Protein AF-A0ABD0KH57-F1 (afdb_monomer)

Foldseek 3Di:
DDDDDDDDDDDDDDDDDDDDDDDDDDDDDDDDDPPVVVVVVVVVVVVVVVVVVVVVPDDDDPDPPDDDPPPDPDDDPPPPPLLFFEEEEEEAPQLLLLLLQVLVLLFPLEQEFFALCPLVLVPQPQFDDDLDRTDRPDPVSVVVSLVVVLVSSVCQRVLVCVPDDLSSLCPPRRCSHPLSNLSNVLSVCVVPDDPVVSVVSSVVSSVSSSRRSYYYYYHNNHFLQSVVVSCVVDVSAAYEYGDEQLLLSLLLCCVPGHVDDDVVSLVVLLVVLVRLVVSLVSCQVVCVVPVLRYDYHYQLVCLVCVQVVSCVVCVSSVHDCDPSSSVVSCQQADCHDPDPDSPDSRDVHSNCVSLVSLVRGDVVSLVSNCVSNVVVCVQQFADGDDDNVLSNDPVNDGGDQDAHNPHGD

Structure (mmCIF, N/CA/C/O backbone):
data_AF-A0ABD0KH57-F1
#
_entry.id   AF-A0ABD0KH57-F1
#
loop_
_atom_site.group_PDB
_atom_site.id
_atom_site.type_symbol
_atom_site.label_atom_id
_atom_site.label_alt_id
_atom_site.label_comp_id
_atom_site.label_asym_id
_atom_site.label_entity_id
_atom_site.label_seq_id
_atom_site.pdbx_PDB_ins_code
_atom_site.Cartn_x
_atom_site.Cartn_y
_atom_site.Cartn_z
_atom_site.occupancy
_atom_site.B_iso_or_equiv
_atom_site.auth_seq_id
_atom_site.auth_comp_id
_atom_site.auth_asym_id
_atom_site.auth_atom_id
_atom_site.pdbx_PDB_model_num
ATOM 1 N N . ARG A 1 1 ? 15.393 62.691 -30.720 1.00 39.72 1 ARG A N 1
ATOM 2 C CA . ARG A 1 1 ? 15.020 63.179 -29.370 1.00 39.72 1 ARG A CA 1
ATOM 3 C C . ARG A 1 1 ? 13.745 62.470 -28.941 1.00 39.72 1 ARG A C 1
ATOM 5 O O . ARG A 1 1 ? 12.684 62.887 -29.367 1.00 39.72 1 ARG A O 1
ATOM 12 N N . GLN A 1 2 ? 13.873 61.401 -28.162 1.00 33.31 2 GLN A N 1
ATOM 13 C CA . GLN A 1 2 ? 12.889 60.911 -27.191 1.00 33.31 2 GLN A CA 1
ATOM 14 C C . GLN A 1 2 ? 13.590 59.789 -26.412 1.00 33.31 2 GLN A C 1
ATOM 16 O O . GLN A 1 2 ? 14.161 58.871 -26.990 1.00 33.31 2 GLN A O 1
ATOM 21 N N . THR A 1 3 ? 13.673 59.995 -25.108 1.00 32.12 3 THR A N 1
ATOM 22 C CA . THR A 1 3 ? 14.374 59.213 -24.084 1.00 32.12 3 THR A CA 1
ATOM 23 C C . THR A 1 3 ? 13.554 58.004 -23.628 1.00 32.12 3 THR A C 1
ATOM 25 O O . THR A 1 3 ? 12.352 58.171 -23.426 1.00 32.12 3 THR A O 1
ATOM 28 N N . PRO A 1 4 ? 14.176 56.850 -23.322 1.00 37.25 4 PRO A N 1
ATOM 29 C CA . PRO A 1 4 ? 13.586 55.837 -22.456 1.00 37.25 4 PRO A CA 1
ATOM 30 C C . PRO A 1 4 ? 14.153 55.888 -21.026 1.00 37.25 4 PRO A C 1
ATOM 32 O O . PRO A 1 4 ? 15.341 56.121 -20.801 1.00 37.25 4 PRO A O 1
ATOM 35 N N . LEU A 1 5 ? 13.255 55.649 -20.068 1.00 29.23 5 LEU A N 1
ATOM 36 C CA . LEU A 1 5 ? 13.497 55.462 -18.637 1.00 29.23 5 LEU A CA 1
ATOM 37 C C . LEU A 1 5 ? 14.343 54.199 -18.384 1.00 29.23 5 LEU A C 1
ATOM 39 O O . LEU A 1 5 ? 13.973 53.112 -18.823 1.00 29.23 5 LEU A O 1
ATOM 43 N N . ALA A 1 6 ? 15.421 54.331 -17.608 1.00 29.42 6 ALA A N 1
ATOM 44 C CA . ALA A 1 6 ? 16.182 53.220 -17.041 1.00 29.42 6 ALA A CA 1
ATOM 45 C C . ALA A 1 6 ? 15.955 53.154 -15.521 1.00 29.42 6 ALA A C 1
ATOM 47 O O . ALA A 1 6 ? 16.153 54.138 -14.807 1.00 29.42 6 ALA A O 1
ATOM 48 N N . VAL A 1 7 ? 15.543 51.982 -15.034 1.00 29.69 7 VAL A N 1
ATOM 49 C CA . VAL A 1 7 ? 15.390 51.658 -13.610 1.00 29.69 7 VAL A CA 1
ATOM 50 C C . VAL A 1 7 ? 16.771 51.353 -13.019 1.00 29.69 7 VAL A C 1
ATOM 52 O O . VAL A 1 7 ? 17.490 50.485 -13.512 1.00 29.69 7 VAL A O 1
ATOM 55 N N . ARG A 1 8 ? 17.150 52.093 -11.969 1.00 28.92 8 ARG A N 1
ATOM 56 C CA . ARG A 1 8 ? 18.406 51.932 -11.220 1.00 28.92 8 ARG A CA 1
ATOM 57 C C . ARG A 1 8 ? 18.308 50.787 -10.209 1.00 28.92 8 ARG A C 1
ATOM 59 O O . ARG A 1 8 ? 17.421 50.774 -9.363 1.00 28.92 8 ARG A O 1
ATOM 66 N N . VAL A 1 9 ? 19.297 49.899 -10.262 1.00 27.42 9 VAL A N 1
ATOM 67 C CA . VAL A 1 9 ? 19.692 48.964 -9.201 1.00 27.42 9 VAL A CA 1
ATOM 68 C C . VAL A 1 9 ? 20.556 49.727 -8.191 1.00 27.42 9 VAL A C 1
ATOM 70 O O . VAL A 1 9 ? 21.525 50.375 -8.585 1.00 27.42 9 VAL A O 1
ATOM 73 N N . SER A 1 10 ? 20.227 49.658 -6.900 1.00 26.83 10 SER A N 1
ATOM 74 C CA . SER A 1 10 ? 21.043 50.217 -5.815 1.00 26.83 10 SER A CA 1
ATOM 75 C C . SER A 1 10 ? 21.773 49.106 -5.060 1.00 26.83 10 SER A C 1
ATOM 77 O O . SER A 1 10 ? 21.166 48.347 -4.307 1.00 26.83 10 SER A O 1
ATOM 79 N N . VAL A 1 11 ? 23.089 49.053 -5.258 1.00 28.70 11 VAL A N 1
ATOM 80 C CA . VAL A 1 11 ? 24.069 48.401 -4.380 1.00 28.70 11 VAL A CA 1
ATOM 81 C C . VAL A 1 11 ? 24.543 49.459 -3.382 1.00 28.70 11 VAL A C 1
ATOM 83 O O . VAL A 1 11 ? 24.955 50.539 -3.804 1.00 28.70 11 VAL A O 1
ATOM 86 N N . ALA A 1 12 ? 24.502 49.169 -2.080 1.00 29.36 12 ALA A N 1
ATOM 87 C CA . ALA A 1 12 ? 25.089 50.020 -1.044 1.00 29.36 12 ALA A CA 1
ATOM 88 C C . ALA A 1 12 ? 26.256 49.299 -0.353 1.00 29.36 12 ALA A C 1
ATOM 90 O O . ALA A 1 12 ? 26.179 48.111 -0.043 1.00 29.36 12 ALA A O 1
ATOM 91 N N . LYS A 1 13 ? 27.347 50.054 -0.192 1.00 29.12 13 LYS A N 1
ATOM 92 C CA . LYS A 1 13 ? 28.676 49.678 0.302 1.00 29.12 13 LYS A CA 1
ATOM 93 C C . LYS A 1 13 ? 28.777 49.671 1.834 1.00 29.12 13 LYS A C 1
ATOM 95 O O . LYS A 1 13 ? 28.000 50.317 2.526 1.00 29.12 13 LYS A O 1
ATOM 100 N N . GLN A 1 14 ? 29.824 48.971 2.277 1.00 26.94 14 GLN A N 1
ATOM 101 C CA . GLN A 1 14 ? 30.451 48.911 3.602 1.00 26.94 14 GLN A CA 1
ATOM 102 C C . GLN A 1 14 ? 30.714 50.270 4.277 1.00 26.94 14 GLN A C 1
ATOM 104 O O . GLN A 1 14 ? 31.080 51.236 3.609 1.00 26.94 14 GLN A O 1
ATOM 109 N N . SER A 1 15 ? 30.710 50.251 5.614 1.00 28.45 15 SER A N 1
ATOM 110 C CA . SER A 1 15 ? 31.574 51.083 6.461 1.00 28.45 15 SER A CA 1
ATOM 111 C C . SER A 1 15 ? 32.244 50.209 7.533 1.00 28.45 15 SER A C 1
ATOM 113 O O . SER A 1 15 ? 31.575 49.419 8.200 1.00 28.45 15 SER A O 1
ATOM 115 N N . GLU A 1 16 ? 33.564 50.341 7.652 1.00 30.17 16 GLU A N 1
ATOM 116 C CA . GLU A 1 16 ? 34.442 49.781 8.692 1.00 30.17 16 GLU A CA 1
ATOM 117 C C . GLU A 1 16 ? 34.174 50.411 10.071 1.00 30.17 16 GLU A C 1
ATOM 119 O O . GLU A 1 16 ? 33.691 51.536 10.116 1.00 30.17 16 GLU A O 1
ATOM 124 N N . TYR A 1 17 ? 34.525 49.719 11.168 1.00 26.33 17 TYR A N 1
ATOM 125 C CA . TYR A 1 17 ? 35.314 50.277 12.287 1.00 26.33 17 TYR A CA 1
ATOM 126 C C . TYR A 1 17 ? 35.744 49.168 13.287 1.00 26.33 17 TYR A C 1
ATOM 128 O O . TYR A 1 17 ? 34.922 48.560 13.962 1.00 26.33 17 TYR A O 1
ATOM 136 N N . GLU A 1 18 ? 37.058 48.913 13.288 1.00 28.92 18 GLU A N 1
ATOM 137 C CA . GLU A 1 18 ? 38.000 48.724 14.414 1.00 28.92 18 GLU A CA 1
ATOM 138 C C . GLU A 1 18 ? 37.875 47.593 15.469 1.00 28.92 18 GLU A C 1
ATOM 140 O O . GLU A 1 18 ? 36.886 47.416 16.174 1.00 28.92 18 GLU A O 1
ATOM 145 N N . LYS A 1 19 ? 38.993 46.857 15.604 1.00 30.77 19 LYS A N 1
ATOM 146 C CA . LYS A 1 19 ? 39.296 45.813 16.597 1.00 30.77 19 LYS A CA 1
ATOM 147 C C . LYS A 1 19 ? 39.840 46.429 17.889 1.00 30.77 19 LYS A C 1
ATOM 149 O O . LYS A 1 19 ? 40.755 47.244 17.822 1.00 30.77 19 LYS A O 1
ATOM 154 N N . THR A 1 20 ? 39.439 45.896 19.042 1.00 29.47 20 THR A N 1
ATOM 155 C CA . THR A 1 20 ? 40.254 45.928 20.267 1.00 29.47 20 THR A CA 1
ATOM 156 C C . THR A 1 20 ? 40.301 44.550 20.927 1.00 29.47 20 THR A C 1
ATOM 158 O O . THR A 1 20 ? 39.293 43.867 21.093 1.00 29.47 20 THR A O 1
ATOM 161 N N . ASP A 1 21 ? 41.532 44.144 21.227 1.00 31.62 21 ASP A N 1
ATOM 162 C CA . ASP A 1 21 ? 41.974 42.896 21.844 1.00 31.62 21 ASP A CA 1
ATOM 163 C C . ASP A 1 21 ? 41.926 43.047 23.375 1.00 31.62 21 ASP A C 1
ATOM 165 O O . ASP A 1 21 ? 42.519 43.991 23.902 1.00 31.62 21 ASP A O 1
ATOM 169 N N . VAL A 1 22 ? 41.258 42.147 24.109 1.00 34.94 22 VAL A N 1
ATOM 170 C CA . VAL A 1 22 ? 41.384 42.050 25.579 1.00 34.94 22 VAL A CA 1
ATOM 171 C C . VAL A 1 22 ? 41.300 40.581 26.011 1.00 34.94 22 VAL A C 1
ATOM 173 O O . VAL A 1 22 ? 40.311 39.897 25.753 1.00 34.94 22 VAL A O 1
ATOM 176 N N . GLY A 1 23 ? 42.367 40.107 26.664 1.00 36.22 23 GLY A N 1
ATOM 177 C CA . GLY A 1 23 ? 42.546 38.739 27.164 1.00 36.22 23 GLY A CA 1
ATOM 178 C C . GLY A 1 23 ? 41.639 38.335 28.345 1.00 36.22 23 GLY A C 1
ATOM 179 O O . GLY A 1 23 ? 40.794 39.110 28.794 1.00 36.22 23 GLY A O 1
ATOM 180 N N . PRO A 1 24 ? 41.791 37.098 28.862 1.00 33.62 24 PRO A N 1
ATOM 181 C CA . PRO A 1 24 ? 40.800 36.464 29.729 1.00 33.62 24 PRO A CA 1
ATOM 182 C C . PRO A 1 24 ? 40.875 36.976 31.179 1.00 33.62 24 PRO A C 1
ATOM 184 O O . PRO A 1 24 ? 41.976 37.133 31.714 1.00 33.62 24 PRO A O 1
ATOM 187 N N . PRO A 1 25 ? 39.736 37.180 31.872 1.00 35.66 25 PRO A N 1
ATOM 188 C CA . PRO A 1 25 ? 39.753 37.570 33.272 1.00 35.66 25 PRO A CA 1
ATOM 189 C C . PRO A 1 25 ? 39.935 36.363 34.204 1.00 35.66 25 PRO A C 1
ATOM 191 O O . PRO A 1 25 ? 39.382 35.279 34.021 1.00 35.66 25 PRO A O 1
ATOM 194 N N . THR A 1 26 ? 40.733 36.607 35.235 1.00 33.50 26 THR A N 1
ATOM 195 C CA . THR A 1 26 ? 41.141 35.721 36.322 1.00 33.50 26 THR A CA 1
ATOM 196 C C . THR A 1 26 ? 40.018 35.453 37.334 1.00 33.50 26 THR A C 1
ATOM 198 O O . THR A 1 26 ? 39.204 36.321 37.648 1.00 33.50 26 THR A O 1
ATOM 201 N N . MET A 1 27 ? 40.000 34.235 37.891 1.00 33.16 27 MET A N 1
ATOM 202 C CA . MET A 1 27 ? 39.112 33.825 38.986 1.00 33.16 27 MET A CA 1
ATOM 203 C C . MET A 1 27 ? 39.390 34.608 40.282 1.00 33.16 27 MET A C 1
ATOM 205 O O . MET A 1 27 ? 40.533 34.701 40.731 1.00 33.16 27 MET A O 1
ATOM 209 N N . ARG A 1 28 ? 38.324 35.080 40.945 1.00 32.69 28 ARG A N 1
ATOM 210 C CA . ARG A 1 28 ? 38.315 35.500 42.361 1.00 32.69 28 ARG A CA 1
ATOM 211 C C . ARG A 1 28 ? 37.208 34.753 43.131 1.00 32.69 28 ARG A C 1
ATOM 213 O O . ARG A 1 28 ? 36.184 34.426 42.536 1.00 32.69 28 ARG A O 1
ATOM 220 N N . PRO A 1 29 ? 37.402 34.450 44.430 1.00 37.91 29 PRO A N 1
ATOM 221 C CA . PRO A 1 29 ? 36.631 33.435 45.151 1.00 37.91 29 PRO A CA 1
ATOM 222 C C . PRO A 1 29 ? 35.253 33.923 45.627 1.00 37.91 29 PRO A C 1
ATOM 224 O O . PRO A 1 29 ? 35.100 35.047 46.106 1.00 37.91 29 PRO A O 1
ATOM 227 N N . LEU A 1 30 ? 34.260 33.029 45.560 1.00 38.78 30 LEU A N 1
ATOM 228 C CA . LEU A 1 30 ? 32.905 33.218 46.085 1.00 38.78 30 LEU A CA 1
ATOM 229 C C . LEU A 1 30 ? 32.901 33.295 47.623 1.00 38.78 30 LEU A C 1
ATOM 231 O O . LEU A 1 30 ? 33.148 32.309 48.315 1.00 38.78 30 LEU A O 1
ATOM 235 N N . ARG A 1 31 ? 32.530 34.460 48.164 1.00 44.56 31 ARG A N 1
ATOM 236 C CA . ARG A 1 31 ? 32.019 34.622 49.534 1.00 44.56 31 ARG A CA 1
ATOM 237 C C . ARG A 1 31 ? 30.524 34.942 49.483 1.00 44.56 31 ARG A C 1
ATOM 239 O O . ARG A 1 31 ? 30.163 36.102 49.363 1.00 44.56 31 ARG A O 1
ATOM 246 N N . LEU A 1 32 ? 29.683 33.915 49.587 1.00 41.75 32 LEU A N 1
ATOM 247 C CA . LEU A 1 32 ? 28.275 33.914 50.033 1.00 41.75 32 LEU A CA 1
ATOM 248 C C . LEU A 1 32 ? 27.850 32.435 49.901 1.00 41.75 32 LEU A C 1
ATOM 250 O O . LEU A 1 32 ? 28.126 31.832 48.877 1.00 41.75 32 LEU A O 1
ATOM 254 N N . VAL A 1 33 ? 27.302 31.711 50.877 1.00 46.41 33 VAL A N 1
ATOM 255 C CA . VAL A 1 33 ? 25.973 31.891 51.463 1.00 46.41 33 VAL A CA 1
ATOM 256 C C . VAL A 1 33 ? 25.874 30.948 52.684 1.00 46.41 33 VAL A C 1
ATOM 258 O O .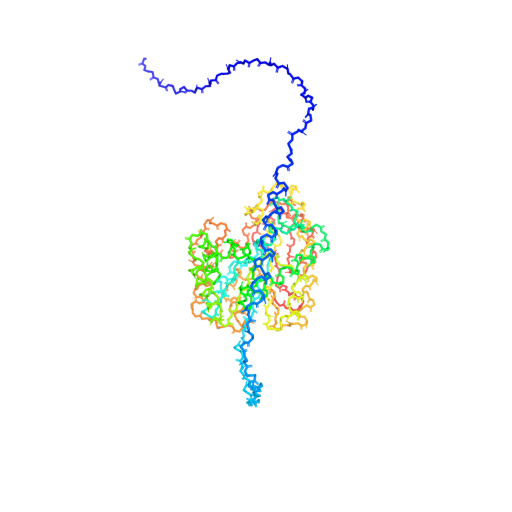 VAL A 1 33 ? 25.620 29.759 52.533 1.00 46.41 33 VAL A O 1
ATOM 261 N N . LYS A 1 34 ? 26.061 31.443 53.916 1.00 45.53 34 LYS A N 1
ATOM 262 C CA . LYS A 1 34 ? 25.718 30.687 55.149 1.00 45.53 34 LYS A CA 1
ATOM 263 C C . LYS A 1 34 ? 24.301 30.981 55.664 1.00 45.53 34 LYS A C 1
ATOM 265 O O . LYS A 1 34 ? 23.828 30.294 56.556 1.00 45.53 34 LYS A O 1
ATOM 270 N N . ARG A 1 35 ? 23.604 31.977 55.097 1.00 48.19 35 ARG A N 1
ATOM 271 C CA . ARG A 1 35 ? 22.259 32.395 55.539 1.00 48.19 35 ARG A CA 1
ATOM 272 C C . ARG A 1 35 ? 21.104 31.590 54.923 1.00 48.19 35 ARG A C 1
ATOM 274 O O . ARG A 1 35 ? 20.045 31.536 55.531 1.00 48.19 35 ARG A O 1
ATOM 281 N N . SER A 1 36 ? 21.299 30.920 53.784 1.00 55.88 36 SER A N 1
ATOM 282 C CA . SER A 1 36 ? 20.216 30.161 53.132 1.00 55.88 36 SER A CA 1
ATOM 283 C C . SER A 1 36 ? 20.018 28.751 53.691 1.00 55.88 36 SER A C 1
ATOM 285 O O . SER A 1 36 ? 18.904 28.240 53.649 1.00 55.88 36 SER A O 1
ATOM 287 N N . LEU A 1 37 ? 21.050 28.130 54.273 1.00 54.78 37 LEU A N 1
ATOM 288 C CA . LEU A 1 37 ? 20.928 26.778 54.833 1.00 54.78 37 LEU A CA 1
ATOM 289 C C . LEU A 1 37 ? 20.060 26.764 56.103 1.00 54.78 37 LEU A C 1
ATOM 291 O O . LEU A 1 37 ? 19.256 25.858 56.294 1.00 54.78 37 LEU A O 1
ATOM 295 N N . THR A 1 38 ? 20.154 27.806 56.932 1.00 61.19 38 THR A N 1
ATOM 296 C CA . THR A 1 38 ? 19.364 27.932 58.165 1.00 61.19 38 THR A CA 1
ATOM 297 C C . THR A 1 38 ? 17.870 28.101 57.880 1.00 61.19 38 THR A C 1
ATOM 299 O O . THR A 1 38 ? 17.042 27.551 58.598 1.00 61.19 38 THR A O 1
ATOM 302 N N . VAL A 1 39 ? 17.518 28.809 56.799 1.00 66.88 39 VAL A N 1
ATOM 303 C CA . VAL A 1 39 ? 16.120 28.994 56.374 1.00 66.88 39 VAL A CA 1
ATOM 304 C C . VAL A 1 39 ? 15.535 27.686 55.844 1.00 66.88 39 VAL A C 1
ATOM 306 O O . VAL A 1 39 ? 14.425 27.318 56.216 1.00 66.88 39 VAL A O 1
ATOM 309 N N . VAL A 1 40 ? 16.295 26.941 55.036 1.00 70.69 40 VAL A N 1
ATOM 310 C CA . VAL A 1 40 ? 15.849 25.645 54.499 1.00 70.69 40 VAL A CA 1
ATOM 311 C C . VAL A 1 40 ? 15.626 24.630 55.623 1.00 70.69 40 VAL A C 1
ATOM 313 O O . VAL A 1 40 ? 14.600 23.954 55.645 1.00 70.69 40 VAL A O 1
ATOM 316 N N . LEU A 1 41 ? 16.532 24.566 56.603 1.00 73.00 41 LEU A N 1
ATOM 317 C CA . LEU A 1 41 ? 16.389 23.656 57.743 1.00 73.00 41 LEU A CA 1
ATOM 318 C C . LEU A 1 41 ? 15.184 24.008 58.632 1.00 73.00 41 LEU A C 1
ATOM 320 O O . LEU A 1 41 ? 14.486 23.103 59.086 1.00 73.00 41 LEU A O 1
ATOM 324 N N . ALA A 1 42 ? 14.888 25.297 58.826 1.00 76.31 42 ALA A N 1
ATOM 325 C CA . ALA A 1 42 ? 13.716 25.734 59.587 1.00 76.31 42 ALA A CA 1
ATOM 326 C C . ALA A 1 42 ? 12.390 25.364 58.895 1.00 76.31 42 ALA A C 1
ATOM 328 O O . ALA A 1 42 ? 11.456 24.908 59.555 1.00 76.31 42 ALA A O 1
ATOM 329 N N . VAL A 1 43 ? 12.314 25.496 57.565 1.00 76.25 43 VAL A N 1
ATOM 330 C CA . VAL A 1 43 ? 11.123 25.112 56.785 1.00 76.25 43 VAL A CA 1
ATOM 331 C C . VAL A 1 43 ? 10.901 23.597 56.823 1.00 76.25 43 VAL A C 1
ATOM 333 O O . VAL A 1 43 ? 9.772 23.148 57.023 1.00 76.25 43 VAL A O 1
ATOM 336 N N . CYS A 1 44 ? 11.968 22.800 56.711 1.00 75.38 44 CYS A N 1
ATOM 337 C CA . CYS A 1 44 ? 11.874 21.344 56.828 1.00 75.38 44 CYS A CA 1
ATOM 338 C C . CYS A 1 44 ? 11.404 20.905 58.224 1.00 75.38 44 CYS A C 1
ATOM 340 O O . CYS A 1 44 ? 10.549 20.026 58.329 1.00 75.38 44 CYS A O 1
ATOM 342 N N . ALA A 1 45 ? 11.904 21.536 59.292 1.00 78.94 45 ALA A N 1
ATOM 343 C CA . ALA A 1 45 ? 11.481 21.230 60.659 1.00 78.94 45 ALA A CA 1
ATOM 344 C C . ALA A 1 45 ? 9.994 21.557 60.893 1.00 78.94 45 ALA A C 1
ATOM 346 O O . ALA A 1 45 ? 9.268 20.745 61.464 1.00 78.94 45 ALA A O 1
ATOM 347 N N . LEU A 1 46 ? 9.512 22.699 60.387 1.00 79.00 46 LEU A N 1
ATOM 348 C CA . LEU A 1 46 ? 8.096 23.076 60.473 1.00 79.00 46 LEU A CA 1
ATOM 349 C C . LEU A 1 46 ? 7.185 22.106 59.707 1.00 79.00 46 LEU A C 1
ATOM 351 O O . LEU A 1 46 ? 6.111 21.761 60.200 1.00 79.00 46 LEU A O 1
ATOM 355 N N . TYR A 1 47 ? 7.618 21.621 58.540 1.00 77.88 47 TYR A N 1
ATOM 356 C CA . TYR A 1 47 ? 6.862 20.636 57.763 1.00 77.88 47 TYR A CA 1
ATOM 357 C C . TYR A 1 47 ? 6.768 19.282 58.482 1.00 77.88 47 TYR A C 1
ATOM 359 O O . TYR A 1 47 ? 5.688 18.698 58.556 1.00 77.88 47 TYR A O 1
ATOM 367 N N . ILE A 1 48 ? 7.868 18.807 59.075 1.00 75.00 48 ILE A N 1
ATOM 368 C CA . ILE A 1 48 ? 7.880 17.556 59.848 1.00 75.00 48 ILE A CA 1
ATOM 369 C C . ILE A 1 48 ? 6.974 17.676 61.082 1.00 75.00 48 ILE A C 1
ATOM 371 O O . ILE A 1 48 ? 6.174 16.775 61.334 1.00 75.00 48 ILE A O 1
ATOM 375 N N . CYS A 1 49 ? 7.020 18.805 61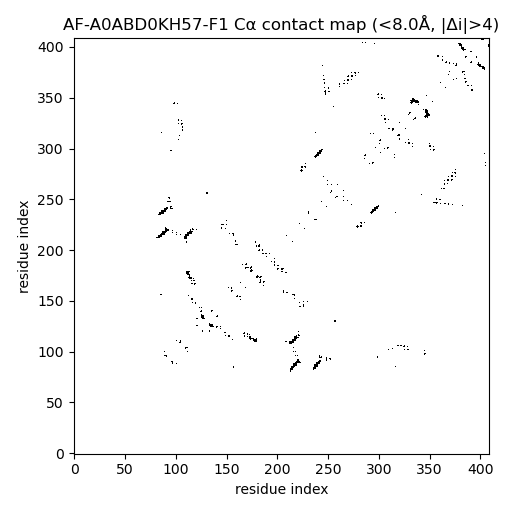.797 1.00 73.81 49 CYS A N 1
ATOM 376 C CA . CYS A 1 49 ? 6.110 19.066 62.914 1.00 73.81 49 CYS A CA 1
ATOM 377 C C . CYS A 1 49 ? 4.641 19.098 62.470 1.00 73.81 49 CYS A C 1
ATOM 379 O O . CYS A 1 49 ? 3.792 18.546 63.162 1.00 73.81 49 CYS A O 1
ATOM 381 N N . PHE A 1 50 ? 4.325 19.681 61.310 1.00 74.12 50 PHE A N 1
ATOM 382 C CA . PHE A 1 50 ? 2.959 19.716 60.777 1.00 74.12 50 PHE A CA 1
ATOM 383 C C . PHE A 1 50 ? 2.432 18.319 60.409 1.00 74.12 50 PHE A C 1
ATOM 385 O O . PHE A 1 50 ? 1.285 17.988 60.712 1.00 74.12 50 PHE A O 1
ATOM 392 N N . VAL A 1 51 ? 3.272 17.475 59.800 1.00 71.12 51 VAL A N 1
ATOM 393 C CA . VAL A 1 51 ? 2.917 16.084 59.471 1.00 71.12 51 VAL A CA 1
ATOM 394 C C . VAL A 1 51 ? 2.744 15.248 60.742 1.00 71.12 51 VAL A C 1
ATOM 396 O O . VAL A 1 51 ? 1.761 14.518 60.853 1.00 71.12 51 VAL A O 1
ATOM 399 N N . ALA A 1 52 ? 3.628 15.405 61.733 1.00 68.56 52 ALA A N 1
ATOM 400 C CA . ALA A 1 52 ? 3.503 14.732 63.026 1.00 68.56 52 ALA A CA 1
ATOM 401 C C . ALA A 1 52 ? 2.239 15.176 63.786 1.00 68.56 52 ALA A C 1
ATOM 403 O O . ALA A 1 52 ? 1.519 14.337 64.323 1.00 68.56 52 ALA A O 1
ATOM 404 N N . PHE A 1 53 ? 1.912 16.474 63.763 1.00 67.19 53 PHE A N 1
ATOM 405 C CA . PHE A 1 53 ? 0.710 17.015 64.403 1.00 67.19 53 PHE A CA 1
ATOM 406 C C . PHE A 1 53 ? -0.579 16.517 63.731 1.00 67.19 53 PHE A C 1
ATOM 408 O O . PHE A 1 53 ? -1.546 16.207 64.420 1.00 67.19 53 PHE A O 1
ATOM 415 N N . LYS A 1 54 ? -0.595 16.350 62.398 1.00 59.12 54 LYS A N 1
ATOM 416 C CA . LYS A 1 54 ? -1.719 15.697 61.703 1.00 59.12 54 LYS A CA 1
ATOM 417 C C . LYS A 1 54 ? -1.810 14.195 61.977 1.00 59.12 54 LYS A C 1
ATOM 419 O O . LYS A 1 54 ? -2.919 13.674 62.024 1.00 59.12 54 LYS A O 1
ATOM 424 N N . GLY A 1 55 ? -0.684 13.514 62.188 1.00 53.22 55 GLY A N 1
ATOM 425 C CA . GLY A 1 55 ? -0.652 12.090 62.538 1.00 53.22 55 GLY A CA 1
ATOM 426 C C . GLY A 1 55 ? -1.205 11.771 63.934 1.00 53.22 55 GLY A C 1
ATOM 427 O O . GLY A 1 55 ? -1.684 10.665 64.152 1.00 53.22 55 GLY A O 1
ATOM 428 N N . LEU A 1 56 ? -1.190 12.738 64.860 1.00 52.69 56 LEU A N 1
ATOM 429 C CA . LEU A 1 56 ? -1.641 12.570 66.251 1.00 52.69 56 LEU A CA 1
ATOM 430 C C . LEU A 1 56 ? -3.150 12.793 66.476 1.00 52.69 56 LEU A C 1
ATOM 432 O O . LEU A 1 56 ? -3.654 12.422 67.532 1.00 52.69 56 LEU A O 1
ATOM 436 N N . PHE A 1 57 ? -3.883 13.361 65.508 1.00 44.75 57 PHE A N 1
ATOM 437 C CA . PHE A 1 57 ? -5.304 13.728 65.670 1.00 44.75 57 PHE A CA 1
ATOM 438 C C . PHE A 1 57 ? -6.287 12.986 64.749 1.00 44.75 57 PHE A C 1
ATOM 440 O O . PHE A 1 57 ? -7.482 13.281 64.768 1.00 44.75 57 PHE A O 1
ATOM 447 N N . VAL A 1 58 ? -5.835 12.000 63.971 1.00 42.38 58 VAL A N 1
ATOM 448 C CA . VAL A 1 58 ? -6.750 11.130 63.218 1.00 42.38 58 VAL A CA 1
ATOM 449 C C . VAL A 1 58 ? -7.135 9.950 64.104 1.00 42.38 58 VAL A C 1
ATOM 451 O O . VAL A 1 58 ? -6.417 8.957 64.182 1.00 42.38 58 VAL A O 1
ATOM 454 N N . GLN A 1 59 ? -8.273 10.061 64.792 1.00 41.94 59 GLN A N 1
ATOM 455 C CA . GLN A 1 59 ? -8.916 8.879 65.362 1.00 41.94 59 GLN A CA 1
ATOM 456 C C . GLN A 1 59 ? -9.446 7.991 64.226 1.00 41.94 59 GLN A C 1
ATOM 458 O O . GLN A 1 59 ? -10.056 8.513 63.286 1.00 41.94 59 GLN A O 1
ATOM 463 N N . PRO A 1 60 ? -9.234 6.666 64.278 1.00 39.66 60 PRO A N 1
ATOM 464 C CA . PRO A 1 60 ? -9.796 5.764 63.289 1.00 39.66 60 PRO A CA 1
ATOM 465 C C . PRO A 1 60 ? -11.312 5.702 63.492 1.00 39.66 60 PRO A C 1
ATOM 467 O O . PRO A 1 60 ? -11.801 5.317 64.552 1.00 39.66 60 PRO A O 1
ATOM 470 N N . SER A 1 61 ? -12.066 6.099 62.471 1.00 37.75 61 SER A N 1
ATOM 471 C CA . SER A 1 61 ? -13.483 5.760 62.390 1.00 37.75 61 SER A CA 1
ATOM 472 C C . SER A 1 61 ? -13.578 4.263 62.107 1.00 37.75 61 SER A C 1
ATOM 474 O O . SER A 1 61 ? -13.000 3.769 61.139 1.00 37.75 61 SER A O 1
ATOM 476 N N . ASN A 1 62 ? -14.280 3.539 62.977 1.00 35.34 62 ASN A N 1
ATOM 477 C CA . ASN A 1 62 ? -14.620 2.137 62.772 1.00 35.34 62 ASN A CA 1
ATOM 478 C C . ASN A 1 62 ? -15.546 2.034 61.555 1.00 35.34 62 ASN A C 1
ATOM 480 O O . ASN A 1 62 ? -16.753 2.234 61.665 1.00 35.34 62 ASN A O 1
ATOM 484 N N . VAL A 1 63 ? -14.971 1.766 60.387 1.00 35.19 63 VAL A N 1
ATOM 485 C CA . VAL A 1 63 ? -15.717 1.295 59.222 1.00 35.19 63 VAL A CA 1
ATOM 486 C C . VAL A 1 63 ? -15.827 -0.215 59.376 1.00 35.19 63 VAL A C 1
ATOM 488 O O . VAL A 1 63 ? -14.842 -0.938 59.239 1.00 35.19 63 VAL A O 1
ATOM 491 N N . GLU A 1 64 ? -17.024 -0.676 59.720 1.00 32.41 64 GLU A N 1
ATOM 492 C CA . GLU A 1 64 ? -17.397 -2.087 59.691 1.00 32.41 64 GLU A CA 1
ATOM 493 C C . GLU A 1 64 ? -17.204 -2.613 58.261 1.00 32.41 64 GLU A C 1
ATOM 495 O O . GLU A 1 64 ? -17.866 -2.175 57.319 1.00 32.41 64 GLU A O 1
ATOM 500 N N . ILE A 1 65 ? -16.243 -3.520 58.081 1.00 33.72 65 ILE A N 1
ATOM 501 C CA . ILE A 1 65 ? -16.025 -4.219 56.815 1.00 33.72 65 ILE A CA 1
ATOM 502 C C . ILE A 1 65 ? -17.106 -5.296 56.730 1.00 33.72 65 ILE A C 1
ATOM 504 O O . ILE A 1 65 ? -16.937 -6.401 57.241 1.00 33.72 65 ILE A O 1
ATOM 508 N N . THR A 1 66 ? -18.237 -4.969 56.111 1.00 36.38 66 THR A N 1
ATOM 509 C CA . THR A 1 66 ? -19.198 -5.982 55.667 1.00 36.38 66 THR A CA 1
ATOM 510 C C . THR A 1 66 ? -18.540 -6.868 54.611 1.00 36.38 66 THR A C 1
ATOM 512 O O . THR A 1 66 ? -17.823 -6.366 53.742 1.00 36.38 66 THR A O 1
ATOM 515 N N . GLU A 1 67 ? -18.773 -8.175 54.724 1.00 39.53 67 GLU A N 1
ATOM 516 C CA . GLU A 1 67 ? -18.205 -9.256 53.912 1.00 39.53 67 GLU A CA 1
ATOM 517 C C . GLU A 1 67 ? -18.079 -8.942 52.408 1.00 39.53 67 GLU A C 1
ATOM 519 O O . GLU A 1 67 ? -18.928 -8.251 51.834 1.00 39.53 67 GLU A O 1
ATOM 524 N N . PRO A 1 68 ? -17.054 -9.486 51.721 1.00 37.31 68 PRO A N 1
ATOM 525 C CA . PRO A 1 68 ? -16.929 -9.326 50.283 1.00 37.31 68 PRO A CA 1
ATOM 526 C C . PRO A 1 68 ? -18.139 -9.956 49.592 1.00 37.31 68 PRO A C 1
ATOM 528 O O . PRO A 1 68 ? -18.379 -11.159 49.696 1.00 37.31 68 PRO A O 1
ATOM 531 N N . TYR A 1 69 ? -18.885 -9.124 48.865 1.00 30.27 69 TYR A N 1
ATOM 532 C CA . TYR A 1 69 ? -20.006 -9.530 48.028 1.00 30.27 69 TYR A CA 1
ATOM 533 C C . TYR A 1 69 ? -19.537 -10.636 47.070 1.00 30.27 69 TYR A C 1
ATOM 535 O O . TYR A 1 69 ? -18.794 -10.391 46.116 1.00 30.27 69 TYR A O 1
ATOM 543 N N . ARG A 1 70 ? -19.925 -11.881 47.360 1.00 32.56 70 ARG A N 1
ATOM 544 C CA . ARG A 1 70 ? -19.684 -13.037 46.498 1.00 32.56 70 ARG A CA 1
ATOM 545 C C . ARG A 1 70 ? -20.579 -12.870 45.274 1.00 32.56 70 ARG A C 1
ATOM 547 O O . ARG A 1 70 ? -21.780 -13.102 45.344 1.00 32.56 70 ARG A O 1
ATOM 554 N N . LEU A 1 71 ? -19.994 -12.432 44.161 1.00 38.53 71 LEU A N 1
ATOM 555 C CA . LEU A 1 71 ? -20.642 -12.506 42.856 1.00 38.53 71 LEU A CA 1
ATOM 556 C C . LEU A 1 71 ? -20.847 -13.988 42.518 1.00 38.53 71 LEU A C 1
ATOM 558 O O . LEU A 1 71 ? -19.897 -14.699 42.194 1.00 38.53 71 LEU A O 1
ATOM 562 N N . GLU A 1 72 ? -22.088 -14.447 42.643 1.00 36.22 72 GLU A N 1
ATOM 563 C CA . GLU A 1 72 ? -22.563 -15.688 42.035 1.00 36.22 72 GLU A CA 1
ATOM 564 C C . GLU A 1 72 ? -22.237 -15.647 40.526 1.00 36.22 72 GLU A C 1
ATOM 566 O O . GLU A 1 72 ? -22.557 -14.648 39.867 1.00 36.22 72 GLU A O 1
ATOM 571 N N . PRO A 1 73 ? -21.598 -16.682 39.947 1.00 37.06 73 PRO A N 1
ATOM 572 C CA . PRO A 1 73 ? -21.364 -16.733 38.515 1.00 37.06 73 PRO A CA 1
ATOM 573 C C . PRO A 1 73 ? -22.707 -16.951 37.817 1.00 37.06 73 PRO A C 1
ATOM 575 O O . PRO A 1 73 ? -23.198 -18.073 37.698 1.00 37.06 73 PRO A O 1
ATOM 578 N N . THR A 1 74 ? -23.312 -15.861 37.352 1.00 39.72 74 THR A N 1
ATOM 579 C CA . THR A 1 74 ? -24.399 -15.952 36.382 1.00 39.72 74 THR A CA 1
ATOM 580 C C . THR A 1 74 ? -23.838 -16.546 35.097 1.00 39.72 74 THR A C 1
ATOM 582 O O . THR A 1 74 ? -22.748 -16.200 34.638 1.00 39.72 74 THR A O 1
ATOM 585 N N . ALA A 1 75 ? -24.565 -17.538 34.594 1.00 38.41 75 ALA A N 1
ATOM 586 C CA . ALA A 1 75 ? -24.186 -18.382 33.482 1.00 38.41 75 ALA A CA 1
ATOM 587 C C . ALA A 1 75 ? -23.630 -17.580 32.298 1.00 38.41 75 ALA A C 1
ATOM 589 O O . ALA A 1 75 ? -24.201 -16.574 31.884 1.00 38.41 75 ALA A O 1
ATOM 590 N N . SER A 1 76 ? -22.526 -18.099 31.759 1.00 43.84 76 SER A N 1
ATOM 591 C CA . SER A 1 76 ? -21.918 -17.790 30.467 1.00 43.84 76 SER A CA 1
ATOM 592 C C . SER A 1 76 ? -22.955 -17.443 29.389 1.00 43.84 76 SER A C 1
ATOM 594 O O . SER A 1 76 ? -23.394 -18.307 28.630 1.00 43.84 76 SER A O 1
ATOM 596 N N . ALA A 1 77 ? -23.283 -16.160 29.269 1.00 39.16 77 ALA A N 1
ATOM 597 C CA . ALA A 1 77 ? -23.617 -15.571 27.991 1.00 39.16 77 ALA A CA 1
ATOM 598 C C . ALA A 1 77 ? -22.276 -15.263 27.326 1.00 39.16 77 ALA A C 1
ATOM 600 O O . ALA A 1 77 ? -21.531 -14.388 27.768 1.00 39.16 77 ALA A O 1
ATOM 601 N N . THR A 1 78 ? -21.933 -16.028 26.297 1.00 40.84 78 THR A N 1
ATOM 602 C CA . THR A 1 78 ? -20.942 -15.603 25.317 1.00 40.84 78 THR A CA 1
ATOM 603 C C . THR A 1 78 ? -21.464 -14.304 24.709 1.00 40.84 78 THR A C 1
ATOM 605 O O . THR A 1 78 ? -22.257 -14.327 23.771 1.00 40.84 78 THR A O 1
ATOM 608 N N . GLU A 1 79 ? -21.086 -13.159 25.281 1.00 40.12 79 GLU A N 1
ATOM 609 C CA . GLU A 1 79 ? -21.086 -11.908 24.535 1.00 40.12 79 GLU A CA 1
ATOM 610 C C . GLU A 1 79 ? -20.134 -12.137 23.363 1.00 40.12 79 GLU A C 1
ATOM 612 O O . GLU A 1 79 ? -18.910 -12.046 23.505 1.00 40.12 79 GLU A O 1
ATOM 617 N N . ASP A 1 80 ? -20.700 -12.501 22.213 1.00 45.47 80 ASP A N 1
ATOM 618 C CA . ASP A 1 80 ? -20.021 -12.419 20.932 1.00 45.47 80 ASP A CA 1
ATOM 619 C C . ASP A 1 80 ? -19.577 -10.967 20.776 1.00 45.47 80 ASP A C 1
ATOM 621 O O . ASP A 1 80 ? -20.340 -10.084 20.373 1.00 45.47 80 ASP A O 1
ATOM 625 N N . LYS A 1 81 ? -18.323 -10.689 21.154 1.00 41.81 81 LYS A N 1
ATOM 626 C CA . LYS A 1 81 ? -17.663 -9.449 20.765 1.00 41.81 81 LYS A CA 1
ATOM 627 C C . LYS A 1 81 ? -17.870 -9.330 19.258 1.00 41.81 81 LYS A C 1
ATOM 629 O O . LYS A 1 81 ? -17.532 -10.286 18.560 1.00 41.81 81 LYS A O 1
ATOM 634 N N . PRO A 1 82 ? -18.392 -8.200 18.746 1.00 49.91 82 PRO A N 1
ATOM 635 C CA . PRO A 1 82 ? -18.563 -8.034 17.311 1.00 49.91 82 PRO A CA 1
ATOM 636 C C . PRO A 1 82 ? -17.229 -8.355 16.644 1.00 49.91 82 PRO A C 1
ATOM 638 O O . PRO A 1 82 ? -16.216 -7.746 16.993 1.00 49.91 82 PRO A O 1
ATOM 641 N N . GLU A 1 83 ? -17.217 -9.357 15.763 1.00 69.94 83 GLU A N 1
ATOM 642 C CA . GLU A 1 83 ? -16.000 -9.871 15.138 1.00 69.94 83 GLU A CA 1
ATOM 643 C C . GLU A 1 83 ? -15.411 -8.766 14.251 1.00 69.94 83 GLU A C 1
ATOM 645 O O . GLU A 1 83 ? -15.795 -8.552 13.099 1.00 69.94 83 GLU A O 1
ATOM 650 N N . TRP A 1 84 ? -14.540 -7.948 14.841 1.00 84.69 84 TRP A N 1
ATOM 651 C CA . TRP A 1 84 ? -13.938 -6.821 14.157 1.00 84.69 84 TRP A CA 1
ATOM 652 C C . TRP A 1 84 ? -13.002 -7.336 13.079 1.00 84.69 84 TRP A C 1
ATOM 654 O O . TRP A 1 84 ? -12.031 -8.034 13.357 1.00 84.69 84 TRP A O 1
ATOM 664 N N . ARG A 1 85 ? -13.241 -6.917 11.840 1.00 93.19 85 ARG A N 1
ATOM 665 C CA . ARG A 1 85 ? -12.349 -7.258 10.736 1.00 93.1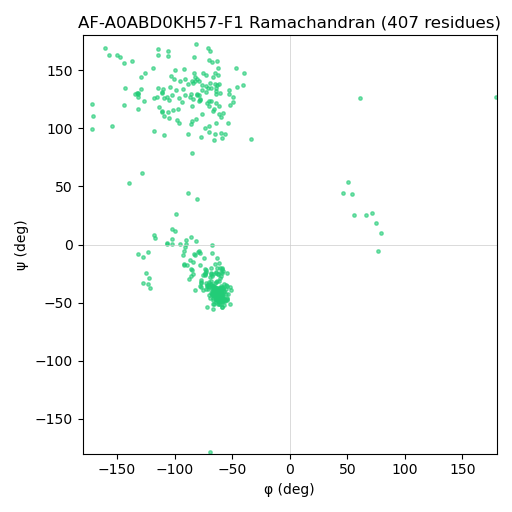9 85 ARG A CA 1
ATOM 666 C C . ARG A 1 85 ? -11.209 -6.258 10.691 1.00 93.19 85 ARG A C 1
ATOM 668 O O . ARG A 1 85 ? -11.426 -5.059 10.508 1.00 93.19 85 ARG A O 1
ATOM 675 N N . LYS A 1 86 ? -9.988 -6.755 10.855 1.00 97.38 86 LYS A N 1
ATOM 676 C CA . LYS A 1 86 ? -8.763 -5.954 10.830 1.00 97.38 86 LYS A CA 1
ATOM 677 C C . LYS A 1 86 ? -8.069 -6.129 9.492 1.00 97.38 86 LYS A C 1
ATOM 679 O O . LYS A 1 86 ? -7.820 -7.251 9.058 1.00 97.38 86 LYS A O 1
ATOM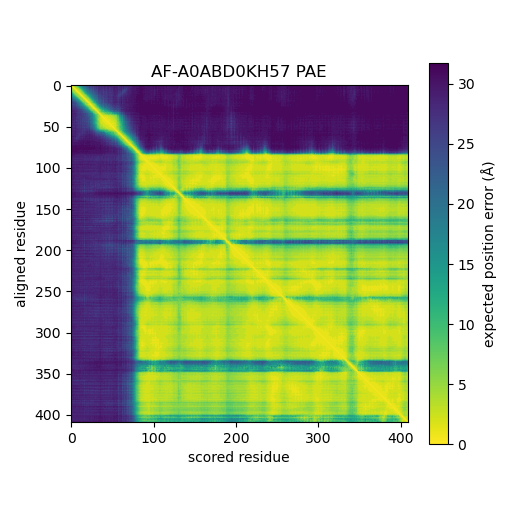 684 N N . ILE A 1 87 ? -7.737 -5.017 8.852 1.00 98.44 87 ILE A N 1
ATOM 685 C CA . ILE A 1 87 ? -7.079 -4.982 7.551 1.00 98.44 87 ILE A CA 1
ATOM 686 C C . ILE A 1 87 ? -5.828 -4.121 7.673 1.00 98.44 87 ILE A C 1
ATOM 688 O O . ILE A 1 87 ? -5.903 -2.943 8.025 1.00 98.44 87 ILE A O 1
ATOM 692 N N . LEU A 1 88 ? -4.677 -4.695 7.336 1.00 98.62 88 LEU A N 1
ATOM 693 C CA . LEU A 1 88 ? -3.423 -3.964 7.202 1.00 98.62 88 LEU A CA 1
ATOM 694 C C . LEU A 1 88 ? -3.010 -3.916 5.730 1.00 98.62 88 LEU A C 1
ATOM 696 O O . LEU A 1 88 ? -2.703 -4.935 5.115 1.00 98.62 88 LEU A O 1
ATOM 700 N N . LEU A 1 89 ? -2.993 -2.709 5.174 1.00 98.62 89 LEU A N 1
ATOM 701 C CA . LEU A 1 89 ? -2.554 -2.413 3.819 1.00 98.62 89 LEU A CA 1
ATOM 702 C C . LEU A 1 89 ? -1.088 -1.961 3.841 1.00 98.62 89 LEU A C 1
ATOM 704 O O . LEU A 1 89 ? -0.778 -0.825 4.213 1.00 98.62 89 LEU A O 1
ATOM 708 N N . VAL A 1 90 ? -0.195 -2.859 3.428 1.00 97.88 90 VAL A N 1
ATOM 709 C CA . VAL A 1 90 ? 1.261 -2.670 3.396 1.00 97.88 90 VAL A CA 1
ATOM 710 C C . VAL A 1 90 ? 1.713 -2.427 1.965 1.00 97.88 90 VAL A C 1
ATOM 712 O O . VAL A 1 90 ? 1.282 -3.116 1.043 1.00 97.88 90 VAL A O 1
ATOM 715 N N . ALA A 1 91 ? 2.584 -1.444 1.752 1.00 96.00 91 ALA A N 1
ATOM 716 C CA . ALA A 1 91 ? 3.130 -1.169 0.428 1.00 96.00 91 ALA A CA 1
ATOM 717 C C . ALA A 1 91 ? 4.465 -0.431 0.510 1.00 96.00 91 ALA A C 1
ATOM 719 O O . ALA A 1 91 ? 4.749 0.246 1.489 1.00 96.00 91 ALA A O 1
ATOM 720 N N . TYR A 1 92 ? 5.232 -0.410 -0.574 1.00 93.00 92 TYR A N 1
ATOM 721 C CA . TYR A 1 92 ? 6.247 0.631 -0.730 1.00 93.00 92 TYR A CA 1
ATOM 722 C C . TYR A 1 92 ? 5.590 1.964 -1.104 1.00 93.00 92 TYR A C 1
ATOM 724 O O . TYR A 1 92 ? 4.587 2.009 -1.830 1.00 93.00 92 TYR A O 1
ATOM 732 N N . GLY A 1 93 ? 6.175 3.079 -0.659 1.00 91.25 93 GLY A N 1
ATOM 733 C CA . GLY A 1 93 ? 5.728 4.413 -1.054 1.00 91.25 93 GLY A CA 1
ATOM 734 C C . GLY A 1 93 ? 5.666 4.532 -2.577 1.00 91.25 93 GLY A C 1
ATOM 735 O O . GLY A 1 93 ? 6.620 4.160 -3.252 1.00 91.25 93 GLY A O 1
ATOM 736 N N . ARG A 1 94 ? 4.562 5.078 -3.109 1.00 91.81 94 ARG A N 1
ATOM 737 C CA . ARG A 1 94 ? 4.265 5.183 -4.557 1.00 91.81 94 ARG A CA 1
ATOM 738 C C . ARG A 1 94 ? 3.842 3.877 -5.253 1.00 91.81 94 ARG A C 1
ATOM 740 O O . ARG A 1 94 ? 3.814 3.854 -6.481 1.00 91.81 94 ARG A O 1
ATOM 747 N N . SER A 1 95 ? 3.402 2.862 -4.511 1.00 93.12 95 SER A N 1
ATOM 748 C CA . SER A 1 95 ? 2.882 1.592 -5.068 1.00 93.12 95 SER A CA 1
ATOM 749 C C . SER A 1 95 ? 1.348 1.513 -5.135 1.00 93.12 95 SER A C 1
ATOM 751 O O . SER A 1 95 ? 0.778 0.438 -5.043 1.00 93.12 95 SER A O 1
ATOM 753 N N . GLY A 1 96 ? 0.651 2.653 -5.229 1.00 93.38 96 GLY A N 1
ATOM 754 C CA . GLY A 1 96 ? -0.817 2.674 -5.350 1.00 93.38 96 GLY A CA 1
ATOM 755 C C . GLY A 1 96 ? -1.606 2.462 -4.051 1.00 93.38 96 GLY A C 1
ATOM 756 O O . GLY A 1 96 ? -2.829 2.342 -4.099 1.00 93.38 96 GLY A O 1
ATOM 757 N N . SER A 1 97 ? -0.952 2.477 -2.885 1.00 95.56 97 SER A N 1
ATOM 758 C CA . SER A 1 97 ? -1.621 2.273 -1.591 1.00 95.56 97 SER A CA 1
ATOM 759 C C . SER A 1 97 ? -2.657 3.343 -1.251 1.00 95.56 97 SER A C 1
ATOM 761 O O . SER A 1 97 ? -3.651 3.027 -0.613 1.00 95.56 97 SER A O 1
ATOM 763 N N . SER A 1 98 ? -2.480 4.596 -1.684 1.00 94.94 98 SER A N 1
ATOM 764 C CA . SER A 1 98 ? -3.508 5.629 -1.479 1.00 94.94 98 SER A CA 1
ATOM 765 C C . SER A 1 98 ? -4.775 5.355 -2.295 1.00 94.94 98 SER A C 1
ATOM 767 O O . SER A 1 98 ? -5.861 5.490 -1.752 1.00 94.94 98 SER A O 1
ATOM 769 N N . LEU A 1 99 ? -4.644 4.931 -3.561 1.00 95.19 99 LEU A N 1
ATOM 770 C CA . LEU A 1 99 ? -5.795 4.559 -4.396 1.00 95.19 99 LEU A CA 1
ATOM 771 C C . LEU A 1 99 ? -6.505 3.342 -3.799 1.00 95.19 99 LEU A C 1
ATOM 773 O O . LEU A 1 99 ? -7.705 3.381 -3.577 1.00 95.19 99 LEU A O 1
ATOM 777 N N . THR A 1 100 ? -5.745 2.298 -3.473 1.00 97.50 100 THR A N 1
ATOM 778 C CA . THR A 1 100 ? -6.293 1.058 -2.901 1.00 97.50 100 THR A CA 1
ATOM 779 C C . THR A 1 100 ? -6.987 1.313 -1.563 1.00 97.50 100 THR A C 1
ATOM 781 O O . THR A 1 100 ? -8.086 0.822 -1.338 1.00 97.50 100 THR A O 1
ATOM 784 N N . SER A 1 101 ? -6.387 2.133 -0.693 1.00 97.44 101 SER A N 1
ATOM 785 C CA . SER A 1 101 ? -7.010 2.530 0.572 1.00 97.44 101 SER A CA 1
ATOM 786 C C . SER A 1 101 ? -8.293 3.321 0.347 1.00 97.44 101 SER A C 1
ATOM 788 O O . SER A 1 101 ? -9.256 3.064 1.051 1.00 97.44 101 SER A O 1
ATOM 790 N N . ALA A 1 102 ? -8.311 4.261 -0.605 1.00 96.12 102 ALA A N 1
ATOM 791 C CA . ALA A 1 102 ? -9.491 5.073 -0.900 1.00 96.12 102 ALA A CA 1
ATOM 792 C C . ALA A 1 102 ? -10.637 4.238 -1.490 1.00 96.12 102 ALA A C 1
ATOM 794 O O . ALA A 1 102 ? -11.793 4.480 -1.168 1.00 96.12 102 ALA A O 1
ATOM 795 N N . ILE A 1 103 ? -10.309 3.230 -2.308 1.00 97.31 103 ILE A N 1
ATOM 796 C CA . ILE A 1 103 ? -11.282 2.261 -2.818 1.00 97.31 103 ILE A CA 1
ATOM 797 C C . ILE A 1 103 ? -11.950 1.538 -1.645 1.00 97.31 103 ILE A C 1
ATOM 799 O O . ILE A 1 103 ? -13.165 1.595 -1.543 1.00 97.31 103 ILE A O 1
ATOM 803 N N . ILE A 1 104 ? -11.175 0.941 -0.729 1.00 97.75 104 ILE A N 1
ATOM 804 C CA . ILE A 1 104 ? -11.715 0.179 0.416 1.00 97.75 104 ILE A CA 1
ATOM 805 C C . ILE A 1 104 ? -12.480 1.087 1.395 1.00 97.75 104 ILE A C 1
ATOM 807 O O . ILE A 1 104 ? -13.554 0.725 1.870 1.00 97.75 104 ILE A O 1
ATOM 811 N N . ASP A 1 105 ? -11.943 2.276 1.673 1.00 96.31 105 ASP A N 1
ATOM 812 C CA . ASP A 1 105 ? -12.536 3.291 2.557 1.00 96.31 105 ASP A CA 1
ATOM 813 C C . ASP A 1 105 ? -13.900 3.799 2.070 1.00 96.31 105 ASP A C 1
ATOM 815 O O . ASP A 1 105 ? -14.655 4.390 2.835 1.00 96.31 105 ASP A O 1
ATOM 819 N N . ARG A 1 106 ? -14.260 3.547 0.805 1.00 96.12 106 ARG A N 1
ATOM 820 C CA . ARG A 1 106 ? -15.574 3.926 0.286 1.00 96.12 106 ARG A CA 1
ATOM 821 C C . ARG A 1 106 ? -16.717 3.110 0.902 1.00 96.12 106 ARG A C 1
ATOM 823 O O . ARG A 1 106 ? -17.861 3.555 0.842 1.00 96.12 106 ARG A O 1
ATOM 830 N N . HIS A 1 107 ? -16.439 1.940 1.481 1.00 96.75 107 HIS A N 1
ATOM 831 C CA . HIS A 1 107 ? -17.464 1.112 2.119 1.00 96.75 107 HIS A CA 1
ATOM 832 C C . HIS A 1 107 ? -17.871 1.682 3.496 1.00 96.75 107 HIS A C 1
ATOM 834 O O . HIS A 1 107 ? -16.989 1.953 4.309 1.00 96.75 107 HIS A O 1
ATOM 840 N N . PRO A 1 108 ? -19.177 1.806 3.814 1.00 95.19 108 PRO A N 1
ATOM 841 C CA . PRO A 1 108 ? -19.655 2.487 5.029 1.00 95.19 108 PRO A CA 1
ATOM 842 C C . PRO A 1 108 ? -19.194 1.842 6.345 1.00 95.19 108 PRO A C 1
ATOM 844 O O . PRO A 1 108 ? -19.079 2.517 7.360 1.00 95.19 108 PRO A O 1
ATOM 847 N N . ASP A 1 109 ? -18.892 0.545 6.326 1.00 96.00 109 ASP A N 1
ATOM 848 C CA . ASP A 1 109 ? -18.412 -0.193 7.501 1.00 96.00 109 ASP A CA 1
ATOM 849 C C . ASP A 1 109 ? -16.930 0.031 7.842 1.00 96.00 109 ASP A C 1
ATOM 851 O O . ASP A 1 109 ? -16.447 -0.493 8.852 1.00 96.00 109 ASP A O 1
ATOM 855 N N . VAL A 1 110 ? -16.181 0.731 6.987 1.00 97.69 110 VAL A N 1
ATOM 856 C CA . VAL A 1 110 ? -14.727 0.864 7.107 1.00 97.69 110 VAL A CA 1
ATOM 857 C C . VAL A 1 110 ? -14.360 2.125 7.875 1.00 97.69 110 VAL A C 1
ATOM 859 O O . VAL A 1 110 ? -14.657 3.240 7.468 1.00 97.69 110 VAL A O 1
ATOM 862 N N . PHE A 1 111 ? -13.616 1.943 8.963 1.00 97.94 111 PHE A N 1
ATOM 863 C CA . PHE A 1 111 ? -12.863 3.005 9.612 1.00 97.94 111 PHE A CA 1
ATOM 864 C C . PHE A 1 111 ? -11.408 2.933 9.156 1.00 97.94 111 PHE A C 1
ATOM 866 O O . PHE A 1 111 ? -10.668 2.017 9.534 1.00 97.94 111 PHE A O 1
ATOM 873 N N . SER A 1 112 ? -10.995 3.879 8.312 1.00 97.94 112 SER A N 1
ATOM 874 C CA . SER A 1 112 ? -9.633 3.921 7.784 1.00 97.94 112 SER A CA 1
ATOM 875 C C . SER A 1 112 ? -8.680 4.772 8.630 1.00 97.94 112 SER A C 1
ATOM 877 O O . SER A 1 112 ? -9.068 5.734 9.290 1.00 97.94 112 SER A O 1
ATOM 879 N N . ILE A 1 113 ? -7.401 4.403 8.603 1.00 98.19 113 ILE A N 1
ATOM 880 C CA . ILE A 1 113 ? -6.292 5.089 9.261 1.00 98.19 113 ILE A CA 1
ATOM 881 C C . ILE A 1 113 ? -5.160 5.260 8.249 1.00 98.19 113 ILE A C 1
ATOM 883 O O . ILE A 1 113 ? -4.693 4.289 7.641 1.00 98.19 113 ILE A O 1
ATOM 887 N N . PHE A 1 114 ? -4.685 6.497 8.086 1.00 97.88 114 PHE A N 1
ATOM 888 C CA . PHE A 1 114 ? -3.680 6.833 7.079 1.00 97.88 114 PHE A CA 1
ATOM 889 C C . PHE A 1 114 ? -2.289 7.077 7.679 1.00 97.88 114 PHE A C 1
ATOM 891 O O . PHE A 1 114 ? -2.054 8.076 8.351 1.00 97.88 114 PHE A O 1
ATOM 898 N N . GLU A 1 115 ? -1.339 6.196 7.346 1.00 97.31 115 GLU A N 1
ATOM 899 C CA . GLU A 1 115 ? 0.098 6.321 7.642 1.00 97.31 115 GLU A CA 1
ATOM 900 C C . GLU A 1 115 ? 0.429 6.632 9.117 1.00 97.31 115 GLU A C 1
ATOM 902 O O . GLU A 1 115 ? 1.180 7.576 9.397 1.00 97.31 115 GLU A O 1
ATOM 907 N N . PRO A 1 116 ? -0.071 5.832 10.080 1.00 97.12 116 PRO A N 1
ATOM 908 C CA . PRO A 1 116 ? 0.126 6.103 11.504 1.00 97.12 116 PRO A CA 1
ATOM 909 C C . PRO A 1 116 ? 1.596 6.038 11.942 1.00 97.12 116 PRO A C 1
ATOM 911 O O . PRO A 1 116 ? 1.987 6.694 12.899 1.00 97.12 116 PRO A O 1
ATOM 914 N N . LEU A 1 117 ? 2.436 5.313 11.199 1.00 96.31 117 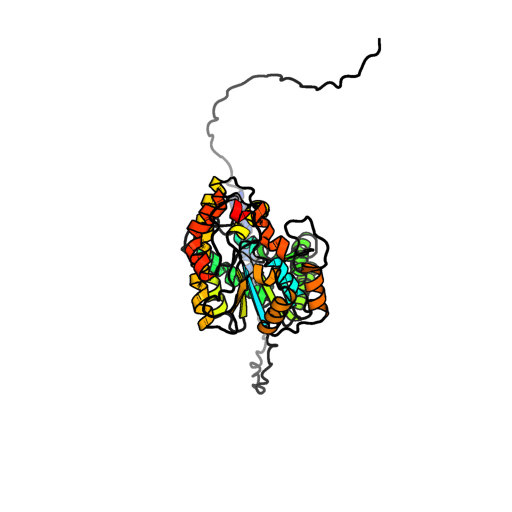LEU A N 1
ATOM 915 C CA . LEU A 1 117 ? 3.857 5.110 11.503 1.00 96.31 117 LEU A CA 1
ATOM 916 C C . LEU A 1 117 ? 4.765 6.269 11.062 1.00 96.31 117 LEU A C 1
ATOM 918 O O . LEU A 1 117 ? 5.987 6.167 11.178 1.00 96.31 117 LEU A O 1
ATOM 922 N N . PHE A 1 118 ? 4.204 7.353 10.512 1.00 94.38 118 PHE A N 1
ATOM 923 C CA . PHE A 1 118 ? 5.001 8.481 10.029 1.00 94.38 118 PHE A CA 1
ATOM 924 C C . PHE A 1 118 ? 5.856 9.090 11.140 1.00 94.38 118 PHE A C 1
ATOM 926 O O . PHE A 1 118 ? 7.069 9.188 10.965 1.00 94.38 118 PHE A O 1
ATOM 933 N N . THR A 1 119 ? 5.256 9.475 12.272 1.00 93.81 119 THR A N 1
ATOM 934 C CA . THR A 1 119 ? 5.992 10.119 13.370 1.00 93.81 119 THR A CA 1
ATOM 935 C C . THR A 1 119 ? 7.081 9.201 13.917 1.00 93.81 119 THR A C 1
ATOM 937 O O . THR A 1 119 ? 8.230 9.638 14.006 1.00 93.81 119 THR A O 1
ATOM 940 N N . LEU A 1 120 ? 6.761 7.925 14.171 1.00 93.44 120 LEU A N 1
ATOM 941 C CA . LEU A 1 120 ? 7.730 6.908 14.585 1.00 93.44 120 LEU A CA 1
ATOM 942 C C . LEU A 1 120 ? 8.935 6.843 13.634 1.00 93.44 120 LEU A C 1
ATOM 944 O O . LEU A 1 120 ? 10.072 6.964 14.081 1.00 93.44 120 LEU A O 1
ATOM 948 N N . GLU A 1 121 ? 8.706 6.726 12.319 1.00 91.19 121 GLU A N 1
ATOM 949 C CA . GLU A 1 121 ? 9.788 6.732 11.323 1.00 91.19 121 GLU A CA 1
ATOM 950 C C . GLU A 1 121 ? 10.661 7.983 11.430 1.00 91.19 121 GLU A C 1
ATOM 952 O O . GLU A 1 121 ? 11.873 7.885 11.257 1.00 91.19 121 GLU A O 1
ATOM 957 N N . GLN A 1 122 ? 10.077 9.153 11.710 1.00 88.25 122 GLN A N 1
ATOM 958 C CA . GLN A 1 122 ? 10.840 10.394 11.802 1.00 88.25 122 GLN A CA 1
ATOM 959 C C . GLN A 1 122 ? 11.696 10.489 13.070 1.00 88.25 122 GLN A C 1
ATOM 961 O O . GLN A 1 122 ? 12.808 11.024 12.979 1.00 88.25 122 GLN A O 1
ATOM 966 N N . ARG A 1 123 ? 11.178 10.008 14.211 1.00 90.25 123 ARG A N 1
ATOM 967 C CA . ARG A 1 123 ? 11.799 10.134 15.542 1.00 90.25 123 ARG A CA 1
ATOM 968 C C . ARG A 1 123 ? 12.708 8.969 15.929 1.00 90.25 123 ARG A C 1
ATOM 970 O O . ARG A 1 123 ? 13.493 9.119 16.859 1.00 90.25 123 ARG A O 1
ATOM 977 N N . HIS A 1 124 ? 12.598 7.817 15.265 1.00 89.44 124 HIS A N 1
ATOM 978 C CA . HIS A 1 124 ? 13.307 6.614 15.693 1.00 89.44 124 HIS A CA 1
ATOM 979 C C . HIS A 1 124 ? 14.838 6.824 15.681 1.00 89.44 124 HIS A C 1
ATOM 981 O O . HIS A 1 124 ? 15.384 7.253 14.661 1.00 89.44 124 HIS A O 1
ATOM 987 N N . PRO A 1 125 ? 15.566 6.489 16.765 1.00 83.44 125 PRO A N 1
ATOM 988 C CA . PRO A 1 125 ? 17.001 6.777 16.899 1.00 83.44 125 PRO A CA 1
ATOM 989 C C . PRO A 1 125 ? 17.871 6.080 15.847 1.00 83.44 125 PRO A C 1
ATOM 991 O O . PRO A 1 125 ? 18.945 6.559 15.499 1.00 83.44 125 PRO A O 1
ATOM 994 N N . GLY A 1 126 ? 17.397 4.957 15.305 1.00 79.75 126 GLY A N 1
ATOM 995 C CA . GLY A 1 126 ? 18.096 4.211 14.258 1.00 79.75 126 GLY A CA 1
ATOM 996 C C . GLY A 1 126 ? 17.943 4.817 12.868 1.00 79.75 126 GLY A C 1
ATOM 997 O O . GLY A 1 126 ? 18.551 4.309 11.927 1.00 79.75 126 GLY A O 1
ATOM 998 N N . ARG A 1 127 ? 17.127 5.867 12.720 1.00 81.19 127 ARG A N 1
ATOM 999 C CA . ARG A 1 127 ? 16.905 6.548 11.450 1.00 81.19 127 ARG A CA 1
ATOM 1000 C C . ARG A 1 127 ? 18.196 7.188 10.958 1.00 81.19 127 ARG A C 1
ATOM 1002 O O . ARG A 1 127 ? 18.739 8.101 11.578 1.00 81.19 127 ARG A O 1
ATOM 1009 N N . ILE A 1 128 ? 18.620 6.804 9.761 1.00 74.44 128 ILE A N 1
ATOM 1010 C CA . ILE A 1 128 ? 19.626 7.566 9.022 1.00 74.44 128 ILE A CA 1
ATOM 1011 C C . ILE A 1 128 ? 18.951 8.809 8.439 1.00 74.44 128 ILE A C 1
ATOM 1013 O O . ILE A 1 128 ? 18.104 8.704 7.549 1.00 74.44 128 ILE A O 1
ATOM 1017 N N . LYS A 1 129 ? 19.322 9.996 8.940 1.00 63.78 129 LYS A N 1
ATOM 1018 C CA . LYS A 1 129 ? 18.905 11.269 8.339 1.00 63.78 129 LYS A CA 1
ATOM 1019 C C . LYS A 1 129 ? 19.537 11.382 6.953 1.00 63.78 129 LYS A C 1
ATOM 1021 O O . LYS A 1 129 ? 20.753 11.440 6.813 1.00 63.78 129 LYS A O 1
ATOM 1026 N N . GLY A 1 130 ? 18.698 11.416 5.933 1.00 58.50 130 GLY A N 1
ATOM 1027 C CA . GLY A 1 130 ? 19.090 11.670 4.557 1.00 58.50 130 GLY A CA 1
ATOM 1028 C C . GLY A 1 130 ? 17.871 12.105 3.754 1.00 58.50 130 GLY A C 1
ATOM 1029 O O . GLY A 1 130 ? 16.745 11.965 4.236 1.00 58.50 130 GLY A O 1
ATOM 1030 N N . PRO A 1 131 ? 18.061 12.602 2.522 1.00 44.94 131 PRO A N 1
ATOM 1031 C CA . PRO A 1 131 ? 16.944 12.998 1.671 1.00 44.94 131 PRO A CA 1
ATOM 1032 C C . PRO A 1 131 ? 16.032 11.818 1.312 1.00 44.94 131 PRO A C 1
ATOM 1034 O O . PRO A 1 131 ? 14.955 12.044 0.792 1.00 44.94 131 PRO A O 1
ATOM 1037 N N . ARG A 1 132 ? 16.444 10.571 1.582 1.00 52.59 132 ARG A N 1
ATOM 1038 C CA . ARG A 1 132 ? 15.863 9.324 1.066 1.00 52.59 132 ARG A CA 1
ATOM 1039 C C . ARG A 1 132 ? 15.045 8.597 2.140 1.00 52.59 132 ARG A C 1
ATOM 1041 O O . ARG A 1 132 ? 15.132 8.927 3.318 1.00 52.59 132 ARG A O 1
ATOM 1048 N N . GLN A 1 133 ? 14.251 7.612 1.715 1.00 54.69 133 GLN A N 1
ATOM 1049 C CA . GLN A 1 133 ? 13.494 6.702 2.591 1.00 54.69 133 GLN A CA 1
ATOM 1050 C C . GLN A 1 133 ? 14.326 6.272 3.812 1.00 54.69 133 GLN A C 1
ATOM 1052 O O . GLN A 1 133 ? 15.516 5.979 3.665 1.00 54.69 133 GLN A O 1
ATOM 1057 N N . THR A 1 134 ? 13.714 6.247 4.999 1.00 58.66 134 THR A N 1
ATOM 1058 C CA . THR A 1 134 ? 14.420 5.938 6.245 1.00 58.66 134 THR A CA 1
ATOM 1059 C C . THR A 1 134 ? 14.998 4.526 6.182 1.00 58.66 134 THR A C 1
ATOM 1061 O O . THR A 1 134 ? 14.271 3.538 6.163 1.00 58.66 134 THR A O 1
ATOM 1064 N N . LEU A 1 135 ? 16.327 4.439 6.149 1.00 68.81 135 LEU A N 1
ATOM 1065 C CA . LEU A 1 135 ? 17.050 3.213 6.461 1.00 68.81 135 LEU A CA 1
ATOM 1066 C C . LEU A 1 135 ? 17.305 3.196 7.965 1.00 68.81 135 LEU A C 1
ATOM 1068 O O . LEU A 1 135 ? 17.678 4.226 8.540 1.00 68.81 135 LEU A O 1
ATOM 1072 N N . ILE A 1 136 ? 17.120 2.033 8.583 1.00 75.62 136 ILE A N 1
ATOM 1073 C CA . ILE A 1 136 ? 17.450 1.813 9.986 1.00 75.62 136 ILE A CA 1
ATOM 1074 C C . ILE A 1 136 ? 18.841 1.172 10.066 1.00 75.62 136 ILE A C 1
ATOM 1076 O O . ILE A 1 136 ? 19.115 0.184 9.393 1.00 75.62 136 ILE A O 1
ATOM 1080 N N . GLN A 1 137 ? 19.744 1.788 10.836 1.00 71.19 137 GLN A N 1
ATOM 1081 C CA . GLN A 1 137 ? 21.198 1.556 10.752 1.00 71.19 137 GLN A CA 1
ATOM 1082 C C . GLN A 1 137 ? 21.657 0.120 11.011 1.00 71.19 137 GLN A C 1
ATOM 1084 O O . GLN A 1 137 ? 22.623 -0.332 10.402 1.00 71.19 137 GLN A O 1
ATOM 1089 N N . THR A 1 138 ? 21.020 -0.579 11.947 1.00 82.50 138 THR A N 1
ATOM 1090 C CA . THR A 1 138 ? 21.457 -1.907 12.384 1.00 82.50 138 THR A CA 1
ATOM 1091 C C . THR A 1 138 ? 20.262 -2.830 12.524 1.00 82.50 138 THR A C 1
ATOM 1093 O O . THR A 1 138 ? 19.144 -2.371 12.755 1.00 82.50 138 THR A O 1
ATOM 1096 N N . LYS A 1 139 ? 20.507 -4.143 12.458 1.00 86.12 139 LYS A N 1
ATOM 1097 C CA . LYS A 1 139 ? 19.464 -5.151 12.675 1.00 86.12 139 LYS A CA 1
ATOM 1098 C C . LYS A 1 139 ? 18.754 -4.962 14.020 1.00 86.12 139 LYS A C 1
ATOM 1100 O O . LYS A 1 139 ? 17.538 -4.902 14.048 1.00 86.12 139 LYS A O 1
ATOM 1105 N N . ARG A 1 140 ? 19.503 -4.742 15.108 1.00 88.75 140 ARG A N 1
ATOM 1106 C CA . ARG A 1 140 ? 18.929 -4.472 16.440 1.00 88.75 140 ARG A CA 1
ATOM 1107 C C . ARG A 1 140 ? 17.995 -3.258 16.436 1.00 88.75 140 ARG A C 1
ATOM 1109 O O . ARG A 1 140 ? 16.958 -3.274 17.089 1.00 88.75 140 ARG A O 1
ATOM 1116 N N . MET A 1 141 ? 18.368 -2.199 15.719 1.00 90.38 141 MET A N 1
ATOM 1117 C CA . MET A 1 141 ? 17.528 -1.007 15.601 1.00 90.38 141 MET A CA 1
ATOM 1118 C C . MET A 1 141 ? 16.314 -1.267 14.706 1.00 90.38 141 MET A C 1
ATOM 1120 O O . MET A 1 141 ? 15.259 -0.702 14.964 1.00 90.38 141 MET A O 1
ATOM 1124 N N . GLN A 1 142 ? 16.441 -2.115 13.681 1.00 90.12 142 GLN A N 1
ATOM 1125 C CA . GLN A 1 142 ? 15.310 -2.544 12.858 1.00 90.12 142 GLN A CA 1
ATOM 1126 C C . GLN A 1 142 ? 14.323 -3.368 13.691 1.00 90.12 142 GLN A C 1
ATOM 1128 O O . GLN A 1 142 ? 13.138 -3.071 13.660 1.00 90.12 142 GLN A O 1
ATOM 1133 N N . ASP A 1 143 ? 14.805 -4.305 14.510 1.00 91.81 143 ASP A N 1
ATOM 1134 C CA . ASP A 1 143 ? 13.962 -5.093 15.416 1.00 91.81 143 ASP A CA 1
ATOM 1135 C C . ASP A 1 143 ? 13.235 -4.182 16.430 1.00 91.81 143 ASP A C 1
ATOM 1137 O O . ASP A 1 143 ? 12.050 -4.361 16.704 1.00 91.81 143 ASP A O 1
ATOM 1141 N N . SER A 1 144 ? 13.920 -3.162 16.965 1.00 94.12 144 SER A N 1
ATOM 1142 C CA . SER A 1 144 ? 13.305 -2.139 17.830 1.00 94.12 144 SER A CA 1
ATOM 1143 C C . SER A 1 144 ? 12.209 -1.357 17.101 1.00 94.12 144 SER A C 1
ATOM 1145 O O . SER A 1 144 ? 11.101 -1.215 17.616 1.00 94.12 144 SER A O 1
ATOM 1147 N N . TYR A 1 145 ? 12.504 -0.889 15.886 1.00 93.94 145 TYR A N 1
ATOM 1148 C CA . TYR A 1 145 ? 11.564 -0.148 15.051 1.00 93.94 145 TYR A CA 1
ATOM 1149 C C . TYR A 1 145 ? 10.324 -0.980 14.713 1.00 93.94 145 TYR A C 1
ATOM 1151 O O . TYR A 1 145 ? 9.203 -0.492 14.838 1.00 93.94 145 TYR A O 1
ATOM 1159 N N . ASP A 1 146 ? 10.520 -2.241 14.327 1.00 94.44 146 ASP A N 1
ATOM 1160 C CA . ASP A 1 146 ? 9.452 -3.166 13.955 1.00 94.44 146 ASP A CA 1
ATOM 1161 C C . ASP A 1 146 ? 8.528 -3.454 15.149 1.00 94.44 146 ASP A C 1
ATOM 1163 O O . ASP A 1 146 ? 7.306 -3.446 14.993 1.00 94.44 146 ASP A O 1
ATOM 1167 N N . ASN A 1 147 ? 9.086 -3.611 16.355 1.00 95.19 147 ASN A N 1
ATOM 1168 C CA . ASN A 1 147 ? 8.304 -3.776 17.583 1.00 95.19 147 ASN A CA 1
ATOM 1169 C C . ASN A 1 147 ? 7.460 -2.536 17.918 1.00 95.19 147 ASN A C 1
ATOM 1171 O O . ASN A 1 147 ? 6.273 -2.672 18.223 1.00 95.19 147 ASN A O 1
ATOM 1175 N N . GLU A 1 148 ? 8.033 -1.329 17.829 1.00 95.38 148 GLU A N 1
ATOM 1176 C CA . GLU A 1 148 ? 7.270 -0.084 18.018 1.00 95.38 148 GLU A CA 1
ATOM 1177 C C . GLU A 1 148 ? 6.181 0.069 16.944 1.00 95.38 148 GLU A C 1
ATOM 1179 O O . GLU A 1 148 ? 5.060 0.486 17.242 1.00 95.38 148 GLU A O 1
ATOM 1184 N N . CYS A 1 149 ? 6.474 -0.318 15.699 1.00 96.50 149 CYS A N 1
ATOM 1185 C CA . CYS A 1 149 ? 5.499 -0.304 14.615 1.00 96.50 149 CYS A CA 1
ATOM 1186 C C . CYS A 1 149 ? 4.320 -1.236 14.905 1.00 96.50 149 CYS A C 1
ATOM 1188 O O . CYS A 1 149 ? 3.174 -0.813 14.771 1.00 96.50 149 CYS A O 1
ATOM 1190 N N . ILE A 1 150 ? 4.584 -2.479 15.321 1.00 97.19 150 ILE A N 1
ATOM 1191 C CA . ILE A 1 150 ? 3.545 -3.449 15.694 1.00 97.19 150 ILE A CA 1
ATOM 1192 C C . ILE A 1 150 ? 2.668 -2.881 16.813 1.00 97.19 150 ILE A C 1
ATOM 1194 O O . ILE A 1 150 ? 1.448 -2.890 16.673 1.00 97.19 150 ILE A O 1
ATOM 1198 N N . ALA A 1 151 ? 3.265 -2.310 17.863 1.00 96.69 151 ALA A N 1
ATOM 1199 C CA . ALA A 1 151 ? 2.515 -1.722 18.973 1.00 96.69 151 ALA A CA 1
ATOM 1200 C C . ALA A 1 151 ? 1.578 -0.588 18.514 1.00 96.69 151 ALA A C 1
ATOM 1202 O O . ALA A 1 151 ? 0.393 -0.589 18.847 1.00 96.69 151 ALA A O 1
ATOM 1203 N N . ILE A 1 152 ? 2.067 0.349 17.691 1.00 97.19 152 ILE A N 1
ATOM 1204 C CA . ILE A 1 152 ? 1.240 1.448 17.162 1.00 97.19 152 ILE A CA 1
ATOM 1205 C C . ILE A 1 152 ? 0.111 0.913 16.271 1.00 97.19 152 ILE A C 1
ATOM 1207 O O . ILE A 1 152 ? -1.031 1.365 16.378 1.00 97.19 152 ILE A O 1
ATOM 1211 N N . LEU A 1 153 ? 0.402 -0.048 15.388 1.00 97.69 153 LEU A N 1
ATOM 1212 C CA . LEU A 1 153 ? -0.610 -0.641 14.510 1.00 97.69 153 LEU A CA 1
ATOM 1213 C C . LEU A 1 153 ? -1.686 -1.386 15.311 1.00 97.69 153 LEU A C 1
ATOM 1215 O O . LEU A 1 153 ? -2.867 -1.240 15.000 1.00 97.69 153 LEU A O 1
ATOM 1219 N N . GLU A 1 154 ? -1.306 -2.139 16.346 1.00 96.88 154 GLU A N 1
ATOM 1220 C CA . GLU A 1 154 ? -2.242 -2.829 17.243 1.00 96.88 154 GLU A CA 1
ATOM 1221 C C . GLU A 1 154 ? -3.149 -1.835 17.979 1.00 96.88 154 GLU A C 1
ATOM 1223 O O . GLU A 1 154 ? -4.353 -2.074 18.071 1.00 96.88 154 GLU A O 1
ATOM 1228 N N . ILE A 1 155 ? -2.623 -0.689 18.424 1.00 96.56 155 ILE A N 1
ATOM 1229 C CA . ILE A 1 155 ? -3.443 0.368 19.030 1.00 96.56 155 ILE A CA 1
ATOM 1230 C C . ILE A 1 155 ? -4.521 0.857 18.053 1.00 96.56 155 ILE A C 1
ATOM 1232 O O . ILE A 1 155 ? -5.696 0.937 18.416 1.00 96.56 155 ILE A O 1
ATOM 1236 N N . PHE A 1 156 ? -4.146 1.160 16.806 1.00 96.88 156 PHE A N 1
ATOM 1237 C CA . PHE A 1 156 ? -5.104 1.643 15.807 1.00 96.88 156 PHE A CA 1
ATOM 1238 C C . PHE A 1 156 ? -6.131 0.581 15.406 1.00 96.88 156 PHE A C 1
ATOM 1240 O O . PHE A 1 156 ? -7.316 0.890 15.296 1.00 96.88 156 PHE A O 1
ATOM 1247 N N . LEU A 1 157 ? -5.701 -0.668 15.219 1.00 96.56 157 LEU A N 1
ATOM 1248 C CA . LEU A 1 157 ? -6.581 -1.773 14.830 1.00 96.56 157 LEU A CA 1
ATOM 1249 C C . LEU A 1 157 ? -7.575 -2.171 15.930 1.00 96.56 157 LEU A C 1
ATOM 1251 O O . LEU A 1 157 ? -8.630 -2.720 15.615 1.00 96.56 157 LEU A O 1
ATOM 1255 N N . ASN A 1 158 ? -7.250 -1.901 17.197 1.00 95.69 158 ASN A N 1
ATOM 1256 C CA . ASN A 1 158 ? -8.106 -2.192 18.350 1.00 95.69 158 ASN A CA 1
ATOM 1257 C C . ASN A 1 158 ? -8.835 -0.954 18.903 1.00 95.69 158 ASN A C 1
ATOM 1259 O O . ASN A 1 158 ? -9.522 -1.059 19.916 1.00 95.69 158 ASN A O 1
ATOM 1263 N N . CYS A 1 159 ? -8.705 0.211 18.257 1.00 96.00 159 CYS A N 1
ATOM 1264 C CA . CYS A 1 159 ? -9.260 1.483 18.734 1.00 96.00 159 CYS A CA 1
ATOM 1265 C C . CYS A 1 159 ? -8.801 1.875 20.159 1.00 96.00 159 CYS A C 1
ATOM 1267 O O . CYS A 1 159 ? -9.495 2.623 20.846 1.00 96.00 159 CYS A O 1
ATOM 1269 N N . SER A 1 160 ? -7.640 1.392 20.614 1.00 95.06 160 SER A N 1
ATOM 1270 C CA . SER A 1 160 ? -7.109 1.599 21.975 1.00 95.06 160 SER A CA 1
ATOM 1271 C C . SER A 1 160 ? -6.282 2.880 22.079 1.00 95.06 160 SER A C 1
ATOM 1273 O O . SER A 1 160 ? -5.169 2.878 22.609 1.00 95.06 160 SER A O 1
ATOM 1275 N N . PHE A 1 161 ? -6.781 3.974 21.498 1.00 91.94 161 PHE A N 1
ATOM 1276 C CA . PHE A 1 161 ? -6.028 5.219 21.326 1.00 91.94 161 PHE A CA 1
ATOM 1277 C C . PHE A 1 161 ? -5.452 5.753 22.646 1.00 91.94 161 PHE A C 1
ATOM 1279 O O . PHE A 1 161 ? -4.474 6.493 22.628 1.00 91.94 161 PHE A O 1
ATOM 1286 N N . GLU A 1 162 ? -6.054 5.399 23.786 1.00 89.38 162 GLU A N 1
ATOM 1287 C CA . GLU A 1 162 ? -5.624 5.769 25.138 1.00 89.38 162 GLU A CA 1
ATOM 1288 C C . GLU A 1 162 ? -4.192 5.322 25.466 1.00 89.38 162 GLU A C 1
ATOM 1290 O O . GLU A 1 162 ? -3.548 5.908 26.329 1.00 89.38 162 GLU A O 1
ATOM 1295 N N . SER A 1 163 ? -3.683 4.305 24.768 1.00 91.50 163 SER A N 1
ATOM 1296 C CA . SER A 1 163 ? -2.320 3.789 24.922 1.00 91.50 163 SER A CA 1
ATOM 1297 C C . SER A 1 163 ? -1.300 4.464 23.996 1.00 91.50 163 SER A C 1
ATOM 1299 O O . SER A 1 163 ? -0.149 4.035 23.943 1.00 91.50 163 SER A O 1
ATOM 1301 N N . MET A 1 164 ? -1.703 5.475 23.221 1.00 88.56 164 MET A N 1
ATOM 1302 C CA . MET A 1 164 ? -0.842 6.121 22.230 1.00 88.56 164 MET A CA 1
ATOM 1303 C C . MET A 1 164 ? -0.078 7.316 22.805 1.00 88.56 164 MET A C 1
ATOM 1305 O O . MET A 1 164 ? -0.627 8.121 23.555 1.00 88.56 164 MET A O 1
ATOM 1309 N N . ASN A 1 165 ? 1.172 7.482 22.372 1.00 87.00 165 ASN A N 1
ATOM 1310 C CA . ASN A 1 165 ? 1.961 8.673 22.675 1.00 87.00 165 ASN A CA 1
ATOM 1311 C C . ASN A 1 165 ? 1.376 9.914 21.991 1.00 87.00 165 ASN A C 1
ATOM 1313 O O . ASN A 1 165 ? 0.925 9.850 20.844 1.00 87.00 165 ASN A O 1
ATOM 1317 N N . VAL A 1 166 ? 1.455 11.066 22.659 1.00 83.56 166 VAL A N 1
ATOM 1318 C CA . VAL A 1 166 ? 0.903 12.335 22.156 1.00 83.56 166 VAL A CA 1
ATOM 1319 C C . VAL A 1 166 ? 1.509 12.720 20.802 1.00 83.56 166 VAL A C 1
ATOM 1321 O O . VAL A 1 166 ? 0.788 13.196 19.926 1.00 83.56 166 VAL A O 1
ATOM 1324 N N . GLU A 1 167 ? 2.800 12.463 20.582 1.00 87.38 167 GLU A N 1
ATOM 1325 C CA . GLU A 1 167 ? 3.477 12.738 19.309 1.00 87.38 167 GLU A CA 1
ATOM 1326 C C . GLU A 1 167 ? 2.931 11.881 18.157 1.00 87.38 167 GLU A C 1
ATOM 1328 O O . GLU A 1 167 ? 2.831 12.348 17.017 1.00 87.38 167 GLU A O 1
ATOM 1333 N N . ASP A 1 168 ? 2.567 10.629 18.445 1.00 90.06 168 ASP A N 1
ATOM 1334 C CA . ASP A 1 168 ? 2.048 9.691 17.451 1.00 90.06 168 ASP A CA 1
ATOM 1335 C C . ASP A 1 168 ? 0.570 9.998 17.121 1.00 90.06 168 ASP A C 1
ATOM 1337 O O . ASP A 1 168 ? 0.180 9.907 15.955 1.00 90.06 168 ASP A O 1
ATOM 1341 N N . ILE A 1 169 ? -0.223 10.491 18.088 1.00 86.00 169 ILE A N 1
ATOM 1342 C CA . ILE A 1 169 ? -1.569 11.054 17.835 1.00 86.00 169 ILE A CA 1
ATOM 1343 C C . ILE A 1 169 ? -1.459 12.361 17.025 1.00 86.00 169 ILE A C 1
ATOM 1345 O O . ILE A 1 169 ? -2.243 12.602 16.107 1.00 86.00 169 ILE A O 1
ATOM 1349 N N . GLY A 1 170 ? -0.438 13.178 17.306 1.00 88.19 170 GLY A N 1
ATOM 1350 C CA . GLY A 1 170 ? -0.113 14.416 16.587 1.00 88.19 170 GLY A CA 1
ATOM 1351 C C . GLY A 1 170 ? 0.362 14.227 15.142 1.00 88.19 170 GLY A C 1
ATOM 1352 O O . GLY A 1 170 ? 0.647 15.207 14.447 1.00 88.19 170 GLY A O 1
ATOM 1353 N N . ASN A 1 171 ? 0.455 12.987 14.658 1.00 93.12 171 ASN A N 1
ATOM 1354 C CA . ASN A 1 171 ? 0.899 12.669 13.310 1.00 93.12 171 ASN A CA 1
ATOM 1355 C C . ASN A 1 171 ? -0.008 13.308 12.245 1.00 93.12 171 ASN A C 1
ATOM 1357 O O . ASN A 1 171 ? -1.121 12.855 11.975 1.00 93.12 171 ASN A O 1
ATOM 1361 N N . PHE A 1 172 ? 0.519 14.314 11.544 1.00 94.06 172 PHE A N 1
ATOM 1362 C CA . PHE A 1 172 ? -0.235 15.048 10.530 1.00 94.06 172 PHE A CA 1
ATOM 1363 C C . PHE A 1 172 ? -0.738 14.192 9.361 1.00 94.06 172 PHE A C 1
ATOM 1365 O O . PHE A 1 172 ? -1.664 14.610 8.666 1.00 94.06 172 PHE A O 1
ATOM 1372 N N . GLN A 1 173 ? -0.170 13.009 9.108 1.00 95.50 173 GLN A N 1
ATOM 1373 C CA . GLN A 1 173 ? -0.656 12.126 8.045 1.00 95.50 173 GLN A CA 1
ATOM 1374 C C . GLN A 1 173 ? -2.052 11.562 8.319 1.00 95.50 173 GLN A C 1
ATOM 1376 O O . GLN A 1 173 ? -2.784 11.304 7.362 1.00 95.50 173 GLN A O 1
ATOM 1381 N N . LEU A 1 174 ? -2.452 11.458 9.589 1.00 96.12 174 LEU A N 1
ATOM 1382 C CA . LEU A 1 174 ? -3.760 10.946 10.000 1.00 96.12 174 LEU A CA 1
ATOM 1383 C C . LEU A 1 174 ? -4.928 11.774 9.427 1.00 96.12 174 LEU A C 1
ATOM 1385 O O . LEU A 1 174 ? -6.012 11.235 9.213 1.00 96.12 174 LEU A O 1
ATOM 1389 N N . ARG A 1 175 ? -4.706 13.049 9.067 1.00 95.31 175 ARG A N 1
ATOM 1390 C CA . ARG A 1 175 ? -5.711 13.917 8.416 1.00 95.31 175 ARG A CA 1
ATOM 1391 C C . ARG A 1 175 ? -6.168 13.434 7.032 1.00 95.31 175 ARG A C 1
ATOM 1393 O O . ARG A 1 175 ? -7.200 13.878 6.523 1.00 95.31 175 ARG A O 1
ATOM 1400 N N . ASN A 1 176 ? -5.374 12.575 6.390 1.00 95.38 176 ASN A N 1
ATOM 1401 C CA . ASN A 1 176 ? -5.571 12.154 5.001 1.00 95.38 176 ASN A CA 1
ATOM 1402 C C . ASN A 1 176 ? -6.542 10.971 4.849 1.00 95.38 176 ASN A C 1
ATOM 1404 O O . ASN A 1 176 ? -6.703 10.465 3.743 1.00 95.38 176 ASN A O 1
ATOM 1408 N N . SER A 1 177 ? -7.190 10.539 5.931 1.00 95.00 177 SER A N 1
ATOM 1409 C CA . SER A 1 177 ? -8.280 9.561 5.913 1.00 95.00 177 SER A CA 1
ATOM 1410 C C . SER A 1 177 ? -9.474 10.106 6.708 1.00 95.00 177 SER A C 1
ATOM 1412 O O . SER A 1 177 ? -9.252 10.770 7.722 1.00 95.00 177 SER A O 1
ATOM 1414 N N . PRO A 1 178 ? -10.725 9.841 6.291 1.00 92.31 178 PRO A N 1
ATOM 1415 C CA . PRO A 1 178 ? -11.914 10.200 7.061 1.00 92.31 178 PRO A CA 1
ATOM 1416 C C . PRO A 1 178 ? -11.916 9.635 8.488 1.00 92.31 178 PRO A C 1
ATOM 1418 O O . PRO A 1 178 ? -12.247 10.370 9.417 1.00 92.31 178 PRO A O 1
ATOM 1421 N N . GLY A 1 179 ? -11.507 8.374 8.676 1.00 94.19 179 GLY A N 1
ATOM 1422 C CA . GLY A 1 179 ? -11.538 7.712 9.982 1.00 94.19 179 GLY A CA 1
ATOM 1423 C C . GLY A 1 179 ? -10.556 8.332 10.978 1.00 94.19 179 GLY A C 1
ATOM 1424 O O . GLY A 1 179 ? -10.942 8.742 12.072 1.00 94.19 179 GLY A O 1
ATOM 1425 N N . SER A 1 180 ? -9.290 8.496 10.591 1.00 95.44 180 SER A N 1
ATOM 1426 C CA . SER A 1 180 ? -8.268 9.047 11.492 1.00 95.44 180 SER A 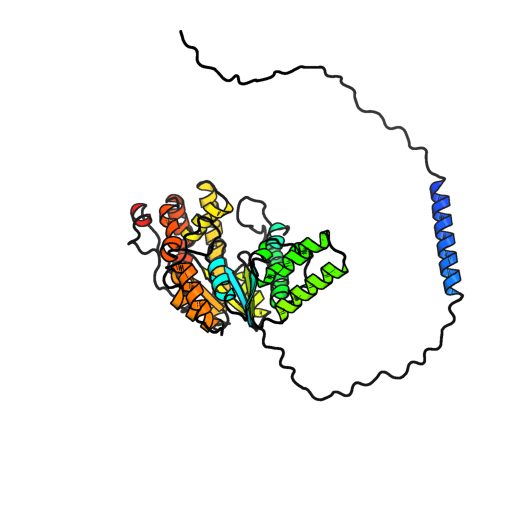CA 1
ATOM 1427 C C . SER A 1 180 ? -8.227 10.580 11.583 1.00 95.44 180 SER A C 1
ATOM 1429 O O . SER A 1 180 ? -7.516 11.110 12.439 1.00 95.44 180 SER A O 1
ATOM 1431 N N . ARG A 1 181 ? -8.974 11.318 10.747 1.00 95.06 181 ARG A N 1
ATOM 1432 C CA . ARG A 1 181 ? -8.934 12.793 10.725 1.00 95.06 181 ARG A CA 1
ATOM 1433 C C . ARG A 1 181 ? -9.399 13.423 12.029 1.00 95.06 181 ARG A C 1
ATOM 1435 O O . ARG A 1 181 ? -8.706 14.299 12.536 1.00 95.06 181 ARG A O 1
ATOM 1442 N N . LEU A 1 182 ? -10.519 12.958 12.585 1.00 93.19 182 LEU A N 1
ATOM 1443 C CA . LEU A 1 182 ? -11.043 13.503 13.840 1.00 93.19 182 LEU A CA 1
ATOM 1444 C C . LEU A 1 182 ? -10.026 13.336 14.977 1.00 93.19 182 LEU A C 1
ATOM 1446 O O . LEU A 1 182 ? -9.805 14.268 15.741 1.00 93.19 182 LEU A O 1
ATOM 1450 N N . LEU A 1 183 ? -9.355 12.180 15.055 1.00 92.31 183 LEU A N 1
ATOM 1451 C CA . LEU A 1 183 ? -8.321 11.932 16.063 1.00 92.31 183 LEU A CA 1
ATOM 1452 C C . LEU A 1 183 ? -7.175 12.956 15.972 1.00 92.31 183 LEU A C 1
ATOM 1454 O O . LEU A 1 183 ? -6.753 13.501 16.991 1.00 92.31 183 LEU A O 1
ATOM 1458 N N . TRP A 1 184 ? -6.716 13.260 14.756 1.00 92.50 184 TRP A N 1
ATOM 1459 C CA . TRP A 1 184 ? -5.692 14.280 14.515 1.00 92.50 184 TRP A CA 1
ATOM 1460 C C . TRP A 1 184 ? -6.170 15.704 14.835 1.00 92.50 184 TRP A C 1
ATOM 1462 O O . TRP A 1 184 ? -5.442 16.497 15.428 1.00 92.50 184 TRP A O 1
ATOM 1472 N N . GLU A 1 185 ? -7.409 16.054 14.492 1.00 90.50 185 GLU A N 1
ATOM 1473 C CA . GLU A 1 185 ? -7.979 17.358 14.856 1.00 90.50 185 GLU A CA 1
ATOM 1474 C C . GLU A 1 185 ? -8.040 17.527 16.380 1.00 90.50 185 GLU A C 1
ATOM 1476 O O . GLU A 1 185 ? -7.708 18.593 16.912 1.00 90.50 185 GLU A O 1
ATOM 1481 N N . CYS A 1 186 ? -8.385 16.454 17.101 1.00 87.44 186 CYS A N 1
ATOM 1482 C CA . CYS A 1 186 ? -8.377 16.453 18.557 1.00 87.44 186 CYS A CA 1
ATOM 1483 C C . CYS A 1 186 ? -6.981 16.756 19.121 1.00 87.44 186 CYS A C 1
ATOM 1485 O O . CYS A 1 186 ? -6.887 17.558 20.053 1.00 87.44 186 CYS A O 1
ATOM 1487 N N . SER A 1 187 ? -5.909 16.212 18.528 1.00 85.25 187 SER A N 1
ATOM 1488 C CA . SER A 1 187 ? -4.527 16.434 18.985 1.00 85.25 187 SER A CA 1
ATOM 1489 C C . SER A 1 187 ? -3.967 17.820 18.677 1.00 85.25 187 SER A C 1
ATOM 1491 O O . SER A 1 187 ? -2.993 18.233 19.295 1.00 85.25 187 SER A O 1
ATOM 1493 N N . LEU A 1 188 ? -4.533 18.541 17.708 1.00 80.75 188 LEU A N 1
ATOM 1494 C CA . LEU A 1 188 ? -4.210 19.957 17.506 1.00 80.75 188 LEU A CA 1
ATOM 1495 C C . LEU A 1 188 ? -4.924 20.834 18.536 1.00 80.75 188 LEU A C 1
ATOM 1497 O O . LEU A 1 188 ? -4.394 21.841 19.004 1.00 80.75 188 LEU A O 1
ATOM 1501 N N . SER A 1 189 ? -6.148 20.442 18.887 1.00 64.81 189 SER A N 1
ATOM 1502 C CA . SER A 1 189 ? -7.020 21.230 19.750 1.00 64.81 189 SER A CA 1
ATOM 1503 C C . SER A 1 189 ? -6.676 21.143 21.241 1.00 64.81 189 SER A C 1
ATOM 1505 O O . SER A 1 189 ? -7.053 22.037 21.993 1.00 64.81 189 SER A O 1
ATOM 1507 N N . THR A 1 190 ? -5.904 20.140 21.668 1.00 58.97 190 THR A N 1
ATOM 1508 C CA . THR A 1 190 ? -5.310 20.053 23.019 1.00 58.97 190 THR A CA 1
ATOM 1509 C C . THR A 1 190 ? -4.397 21.234 23.356 1.00 58.97 190 THR A C 1
ATOM 1511 O O . THR A 1 190 ? -4.182 21.503 24.531 1.00 58.97 190 THR A O 1
ATOM 1514 N N . LEU A 1 191 ? -3.899 21.969 22.354 1.00 61.72 191 LEU A N 1
ATOM 1515 C CA . LEU A 1 191 ? -3.100 23.183 22.554 1.00 61.72 191 LEU A CA 1
ATOM 1516 C C . LEU A 1 191 ? -3.951 24.451 22.758 1.00 61.72 191 LEU A C 1
ATOM 1518 O O . LEU A 1 191 ? -3.418 25.473 23.175 1.00 61.72 191 LEU A O 1
ATOM 1522 N N . GLN A 1 192 ? -5.253 24.410 22.444 1.00 62.69 192 GLN A N 1
ATOM 1523 C CA . GLN A 1 192 ? -6.130 25.595 22.405 1.00 62.69 192 GLN A CA 1
ATOM 1524 C C . GLN A 1 192 ? -7.423 25.454 23.228 1.00 62.69 192 GLN A C 1
ATOM 1526 O O . GLN A 1 192 ? -8.143 26.433 23.411 1.00 62.69 192 GLN A O 1
ATOM 1531 N N . LYS A 1 193 ? -7.750 24.251 23.714 1.00 69.81 193 LYS A N 1
ATOM 1532 C CA . LYS A 1 193 ? -8.984 23.946 24.451 1.00 69.81 193 LYS A CA 1
ATOM 1533 C C . LYS A 1 193 ? -8.698 23.567 25.902 1.00 69.81 193 LYS A C 1
ATOM 1535 O O . LYS A 1 193 ? -7.590 23.184 26.260 1.00 69.81 193 LYS A O 1
ATOM 1540 N N . THR A 1 194 ? -9.736 23.616 26.736 1.00 82.81 194 THR A N 1
ATOM 1541 C CA . THR A 1 194 ? -9.665 23.067 28.095 1.00 82.81 194 THR A CA 1
ATOM 1542 C C . THR A 1 194 ? -9.403 21.552 28.052 1.00 82.81 194 THR A C 1
ATOM 1544 O O . THR A 1 194 ? -9.847 20.884 27.109 1.00 82.81 194 THR A O 1
ATOM 1547 N N . PRO A 1 195 ? -8.754 20.969 29.081 1.00 82.81 195 PRO A N 1
ATOM 1548 C CA . PRO A 1 195 ? -8.500 19.526 29.146 1.00 82.81 195 PRO A CA 1
ATOM 1549 C C . PRO A 1 195 ? -9.754 18.667 28.926 1.00 82.81 195 PRO A C 1
ATOM 1551 O O . PRO A 1 195 ? -9.704 17.644 28.248 1.00 82.81 195 PRO A O 1
ATOM 1554 N N . ARG A 1 196 ? -10.909 19.123 29.431 1.00 85.75 196 ARG A N 1
ATOM 1555 C CA . ARG A 1 196 ? -12.198 18.442 29.259 1.00 85.75 196 ARG A CA 1
ATOM 1556 C C . ARG A 1 196 ? -12.638 18.380 27.796 1.00 85.75 196 ARG A C 1
ATOM 1558 O O . ARG A 1 196 ? -13.002 17.317 27.316 1.00 85.75 196 ARG A O 1
ATOM 1565 N N . ALA A 1 197 ? -12.554 19.491 27.068 1.00 85.69 197 ALA A N 1
ATOM 1566 C CA . ALA A 1 197 ? -12.960 19.527 25.666 1.00 85.69 197 ALA A CA 1
ATOM 1567 C C . ALA A 1 197 ? -12.024 18.704 24.759 1.00 85.69 197 ALA A C 1
ATOM 1569 O O . ALA A 1 197 ? -12.471 18.142 23.757 1.00 85.69 197 ALA A O 1
ATOM 1570 N N . ALA A 1 198 ? -10.738 18.612 25.110 1.00 83.00 198 ALA A N 1
ATOM 1571 C CA . ALA A 1 198 ? -9.800 17.714 24.445 1.00 83.00 198 ALA A CA 1
ATOM 1572 C C . ALA A 1 198 ? -10.148 16.236 24.686 1.00 83.00 198 ALA A C 1
ATOM 1574 O O . ALA A 1 198 ? -10.214 15.460 23.730 1.00 83.00 198 ALA A O 1
ATOM 1575 N N . LEU A 1 199 ? -10.434 15.868 25.939 1.00 86.81 199 LEU A N 1
ATOM 1576 C CA . LEU A 1 199 ? -10.867 14.521 26.303 1.00 86.81 199 LEU A CA 1
ATOM 1577 C C . LEU A 1 199 ? -12.172 14.137 25.590 1.00 86.81 199 LEU A C 1
ATOM 1579 O O . LEU A 1 199 ? -12.245 13.071 24.985 1.00 86.81 199 LEU A O 1
ATOM 1583 N N . ASP A 1 200 ? -13.168 15.025 25.569 1.00 90.44 200 ASP A N 1
ATOM 1584 C CA . ASP A 1 200 ? -14.440 14.788 24.878 1.00 90.44 200 ASP A CA 1
ATOM 1585 C C . ASP A 1 200 ? -14.242 14.559 23.371 1.00 90.44 200 ASP A C 1
ATOM 1587 O O . ASP A 1 200 ? -14.888 13.697 22.772 1.00 90.44 200 ASP A O 1
ATOM 1591 N N . CYS A 1 201 ? -13.339 15.315 22.739 1.00 90.31 201 CYS A N 1
ATOM 1592 C CA . CYS A 1 201 ? -12.988 15.123 21.332 1.00 90.31 201 CYS A CA 1
ATOM 1593 C C . CYS A 1 201 ? -12.370 13.738 21.104 1.00 90.31 201 CYS A C 1
ATOM 1595 O O . CYS A 1 201 ? -12.794 12.991 20.220 1.00 90.31 201 CYS A O 1
ATOM 1597 N N . PHE A 1 202 ? -11.402 13.373 21.942 1.00 91.00 202 PHE A N 1
ATOM 1598 C CA . PHE A 1 202 ? -10.720 12.092 21.863 1.00 91.00 202 PHE A CA 1
ATOM 1599 C C . PHE A 1 202 ? -11.678 10.905 22.051 1.00 91.00 202 PHE A C 1
ATOM 1601 O O . PHE A 1 202 ? -11.657 9.957 21.264 1.00 91.00 202 PHE A O 1
ATOM 1608 N N . LEU A 1 203 ? -12.583 10.984 23.031 1.00 92.69 203 LEU A N 1
ATOM 1609 C CA . LEU A 1 203 ? -13.614 9.970 23.257 1.00 92.69 203 LEU A CA 1
ATOM 1610 C C . LEU A 1 203 ? -14.552 9.834 22.050 1.00 92.69 203 LEU A C 1
ATOM 1612 O O . LEU A 1 203 ? -14.904 8.716 21.675 1.00 92.69 203 LEU A O 1
ATOM 1616 N N . LYS A 1 204 ? -14.902 10.942 21.379 1.00 94.38 204 LYS A N 1
ATOM 1617 C CA . LYS A 1 204 ? -15.675 10.905 20.124 1.00 94.38 204 LYS A CA 1
ATOM 1618 C C . LYS A 1 204 ? -14.913 10.212 18.995 1.00 94.38 204 LYS A C 1
ATOM 1620 O O . LYS A 1 204 ? -15.509 9.406 18.282 1.00 94.38 204 LYS A O 1
ATOM 1625 N N . ALA A 1 205 ? -13.614 10.479 18.844 1.00 94.31 205 ALA A N 1
ATOM 1626 C CA . ALA A 1 205 ? -12.775 9.806 17.851 1.00 94.31 205 ALA A CA 1
ATOM 1627 C C . ALA A 1 205 ? -12.694 8.292 18.107 1.00 94.31 205 ALA A C 1
ATOM 1629 O O . ALA A 1 205 ? -12.892 7.490 17.193 1.00 94.31 205 ALA A O 1
ATOM 1630 N N . ARG A 1 206 ? -12.486 7.893 19.367 1.00 95.75 206 ARG A N 1
ATOM 1631 C CA . ARG A 1 206 ? -12.490 6.486 19.789 1.00 95.75 206 ARG A CA 1
ATOM 1632 C C . ARG A 1 206 ? -13.837 5.819 19.519 1.00 95.75 206 ARG A C 1
ATOM 1634 O O . ARG A 1 206 ? -13.878 4.747 18.923 1.00 95.75 206 ARG A O 1
ATOM 1641 N N . GLN A 1 207 ? -14.944 6.474 19.867 1.00 96.44 207 GLN A N 1
ATOM 1642 C CA . GLN A 1 207 ? -16.284 5.941 19.615 1.00 96.44 207 GLN A CA 1
ATOM 1643 C C . GLN A 1 207 ? -16.600 5.826 18.119 1.00 96.44 207 GLN A C 1
ATOM 1645 O O . GLN A 1 207 ? -17.303 4.907 17.703 1.00 96.44 207 GLN A O 1
ATOM 1650 N N . ALA A 1 208 ? -16.083 6.729 17.282 1.00 96.00 208 ALA A N 1
ATOM 1651 C CA . ALA A 1 208 ? -16.181 6.581 15.835 1.00 96.00 208 ALA A CA 1
ATOM 1652 C C . ALA A 1 208 ? -15.470 5.304 15.358 1.00 96.00 208 ALA A C 1
ATOM 1654 O O . ALA A 1 208 ? -16.076 4.542 14.612 1.00 96.00 208 ALA A O 1
ATOM 1655 N N . CYS A 1 209 ? -14.261 5.020 15.850 1.00 97.00 209 CYS A N 1
ATOM 1656 C CA . CYS A 1 209 ? -13.530 3.788 15.534 1.00 97.00 209 CYS A CA 1
ATOM 1657 C C . CYS A 1 209 ? -14.288 2.524 15.975 1.00 97.00 209 CYS A C 1
ATOM 1659 O O . CYS A 1 209 ? -14.467 1.602 15.182 1.00 97.00 209 CYS A O 1
ATOM 1661 N N . LEU A 1 210 ? -14.799 2.507 17.212 1.00 96.69 210 LEU A N 1
ATOM 1662 C CA . LEU A 1 210 ? -15.499 1.352 17.790 1.00 96.69 210 LEU A CA 1
ATOM 1663 C C . LEU A 1 210 ? -16.803 0.995 17.058 1.00 96.69 210 LEU A C 1
ATOM 1665 O O . LEU A 1 210 ? -17.160 -0.179 16.993 1.00 96.69 210 LEU A O 1
ATOM 1669 N N . ARG A 1 211 ? -17.510 1.991 16.506 1.00 96.00 211 ARG A N 1
ATOM 1670 C CA . ARG A 1 211 ? -18.790 1.786 15.801 1.00 96.00 211 ARG A CA 1
ATOM 1671 C C . ARG A 1 211 ? -18.651 1.138 14.425 1.00 96.00 211 ARG A C 1
ATOM 1673 O O . ARG A 1 211 ? -19.607 0.535 13.957 1.00 96.00 211 ARG A O 1
ATOM 1680 N N . HIS A 1 212 ? -17.500 1.271 13.776 1.00 96.25 212 HIS A N 1
ATOM 1681 C CA . HIS A 1 212 ? -17.273 0.650 12.473 1.00 96.25 212 HIS A CA 1
ATOM 1682 C C . HIS A 1 212 ? -16.788 -0.781 12.690 1.00 96.25 212 HIS A C 1
ATOM 1684 O O . HIS A 1 212 ? -15.837 -0.978 13.448 1.00 96.25 212 HIS A O 1
ATOM 1690 N N . PRO A 1 213 ? -17.374 -1.805 12.053 1.00 95.75 213 PRO A N 1
ATOM 1691 C CA . PRO A 1 213 ? -16.937 -3.180 12.265 1.00 95.75 213 PRO A CA 1
ATOM 1692 C C . PRO A 1 213 ? -15.584 -3.472 11.598 1.00 95.75 213 PRO A C 1
ATOM 1694 O O . PRO A 1 213 ? -14.861 -4.350 12.073 1.00 95.75 213 PRO A O 1
ATOM 1697 N N . VAL A 1 214 ? -15.170 -2.699 10.588 1.00 97.25 214 VAL A N 1
ATOM 1698 C CA . VAL A 1 214 ? -13.929 -2.926 9.831 1.00 97.25 214 VAL A CA 1
ATOM 1699 C C . VAL A 1 214 ? -12.901 -1.833 10.111 1.00 97.25 214 VAL A C 1
ATOM 1701 O O . VAL A 1 214 ? -13.206 -0.648 10.021 1.00 97.25 214 VAL A O 1
ATOM 1704 N N . LYS A 1 215 ? -11.661 -2.224 10.415 1.00 97.75 215 LYS A N 1
ATOM 1705 C CA . LYS A 1 215 ? -10.536 -1.315 10.670 1.00 97.75 215 LYS A CA 1
ATOM 1706 C C . LYS A 1 215 ? -9.507 -1.490 9.571 1.00 97.75 215 LYS A C 1
ATOM 1708 O O . LYS A 1 215 ? -8.946 -2.573 9.427 1.00 97.75 215 LYS A O 1
ATOM 1713 N N . LEU A 1 216 ? -9.248 -0.430 8.813 1.00 98.56 216 LEU A N 1
ATOM 1714 C CA . LEU A 1 216 ? -8.249 -0.415 7.750 1.00 98.56 216 LEU A CA 1
ATOM 1715 C C . LEU A 1 216 ? -7.081 0.476 8.154 1.00 98.56 216 LEU A C 1
ATOM 1717 O O . LEU A 1 216 ? -7.223 1.692 8.204 1.00 98.56 216 LEU A O 1
ATOM 1721 N N . VAL A 1 217 ? -5.899 -0.098 8.356 1.00 98.62 217 VAL A N 1
ATOM 1722 C CA . VAL A 1 217 ? -4.669 0.680 8.523 1.00 98.62 217 VAL A CA 1
ATOM 1723 C C . VAL A 1 217 ? -3.832 0.592 7.258 1.00 98.62 217 VAL A C 1
ATOM 1725 O O . VAL A 1 217 ? -3.463 -0.495 6.823 1.00 98.62 217 VAL A O 1
ATOM 1728 N N . LYS A 1 218 ? -3.483 1.741 6.681 1.00 98.19 218 LYS A N 1
ATOM 1729 C CA . LYS A 1 218 ? -2.578 1.838 5.533 1.00 98.19 218 LYS A CA 1
ATOM 1730 C C . LYS A 1 218 ? -1.219 2.374 5.971 1.00 98.19 218 LYS A C 1
ATOM 1732 O O . LYS A 1 218 ? -1.146 3.455 6.554 1.00 98.19 218 LYS A O 1
ATOM 1737 N N . SER A 1 219 ? -0.138 1.670 5.634 1.00 97.12 219 SER A N 1
ATOM 1738 C CA . SER A 1 219 ? 1.228 2.118 5.926 1.00 97.12 219 SER A CA 1
ATOM 1739 C C . SER A 1 219 ? 2.216 1.764 4.819 1.00 97.12 219 SER A C 1
ATOM 1741 O O . SER A 1 219 ? 2.258 0.626 4.350 1.00 97.12 219 SER A O 1
ATOM 1743 N N . VAL A 1 220 ? 3.063 2.731 4.447 1.00 95.12 220 VAL A N 1
ATOM 1744 C CA . VAL A 1 220 ? 4.223 2.498 3.565 1.00 95.12 220 VAL A CA 1
ATOM 1745 C C . VAL A 1 220 ? 5.557 2.363 4.299 1.00 95.12 220 VAL A C 1
ATOM 1747 O O . VAL A 1 220 ? 6.626 2.439 3.691 1.00 95.12 220 VAL A O 1
ATOM 1750 N N . ARG A 1 221 ? 5.484 2.225 5.624 1.00 93.38 221 ARG A N 1
ATOM 1751 C CA . ARG A 1 221 ? 6.621 2.223 6.558 1.00 93.38 221 ARG A CA 1
ATOM 1752 C C . ARG A 1 221 ? 6.758 0.907 7.315 1.00 93.38 221 ARG A C 1
ATOM 1754 O O . ARG A 1 221 ? 7.538 0.810 8.248 1.00 93.38 221 ARG A O 1
ATOM 1761 N N . PHE A 1 222 ? 5.974 -0.094 6.931 1.00 94.56 222 PHE A N 1
ATOM 1762 C CA . PHE A 1 222 ? 5.952 -1.403 7.565 1.00 94.56 222 PHE A CA 1
ATOM 1763 C C . PHE A 1 222 ? 6.532 -2.446 6.608 1.00 94.56 222 PHE A C 1
ATOM 1765 O O . PHE A 1 222 ? 6.178 -2.459 5.430 1.00 94.56 222 PHE A O 1
ATOM 1772 N N . ARG A 1 223 ? 7.470 -3.266 7.090 1.00 89.12 223 ARG A N 1
ATOM 1773 C CA . ARG A 1 223 ? 8.317 -4.141 6.261 1.00 89.12 223 ARG A CA 1
ATOM 1774 C C . ARG A 1 223 ? 7.899 -5.605 6.357 1.00 89.12 223 ARG A C 1
ATOM 1776 O O . ARG A 1 223 ? 7.197 -5.995 7.288 1.00 89.12 223 ARG A O 1
ATOM 1783 N N . GLY A 1 224 ? 8.331 -6.419 5.392 1.00 87.31 224 GLY A N 1
ATOM 1784 C CA . GLY A 1 224 ? 7.881 -7.811 5.252 1.00 87.31 224 GLY A CA 1
ATOM 1785 C C . GLY A 1 224 ? 8.144 -8.680 6.489 1.00 87.31 224 GLY A C 1
ATOM 1786 O O . GLY A 1 224 ? 7.294 -9.478 6.873 1.00 87.31 224 GLY A O 1
ATOM 1787 N N . GLN A 1 225 ? 9.277 -8.486 7.168 1.00 86.31 225 GLN A N 1
ATOM 1788 C CA . GLN A 1 225 ? 9.639 -9.225 8.383 1.00 86.31 225 GLN A CA 1
ATOM 1789 C C . GLN A 1 225 ? 8.656 -8.953 9.530 1.00 86.31 225 GLN A C 1
ATOM 1791 O O . GLN A 1 225 ? 8.192 -9.885 10.190 1.00 86.31 225 GLN A O 1
ATOM 1796 N N . ALA A 1 226 ? 8.282 -7.689 9.725 1.00 94.75 226 ALA A N 1
ATOM 1797 C CA . ALA A 1 226 ? 7.329 -7.289 10.752 1.00 94.75 226 ALA A CA 1
ATOM 1798 C C . ALA A 1 226 ? 5.897 -7.764 10.437 1.00 94.75 226 ALA A C 1
ATOM 1800 O O . ALA A 1 226 ? 5.129 -8.048 11.356 1.00 94.75 226 ALA A O 1
ATOM 1801 N N . VAL A 1 227 ? 5.537 -7.936 9.155 1.00 96.81 227 VAL A N 1
ATOM 1802 C CA . VAL A 1 227 ? 4.236 -8.505 8.746 1.00 96.81 227 VAL A CA 1
ATOM 1803 C C . VAL A 1 227 ? 4.043 -9.919 9.292 1.00 96.81 227 VAL A C 1
ATOM 1805 O O . VAL A 1 227 ? 2.976 -10.217 9.830 1.00 96.81 227 VAL A O 1
ATOM 1808 N N . ALA A 1 228 ? 5.067 -10.774 9.217 1.00 92.88 228 ALA A N 1
ATOM 1809 C CA . ALA A 1 228 ? 4.990 -12.137 9.745 1.00 92.88 228 ALA A CA 1
ATOM 1810 C C . ALA A 1 228 ? 4.685 -12.150 11.254 1.00 92.88 228 ALA A C 1
ATOM 1812 O O . ALA A 1 228 ? 3.811 -12.892 11.711 1.00 92.88 228 ALA A O 1
ATOM 1813 N N . GLN A 1 229 ? 5.364 -11.286 12.016 1.00 94.38 229 GLN A N 1
ATOM 1814 C CA . GLN A 1 229 ? 5.144 -11.130 13.456 1.00 94.38 229 GLN A CA 1
ATOM 1815 C C . GLN A 1 229 ? 3.746 -10.569 13.757 1.00 94.38 229 GLN A C 1
ATOM 1817 O O . GLN A 1 229 ? 3.035 -11.098 14.611 1.00 94.38 229 GLN A O 1
ATOM 1822 N N . MET A 1 230 ? 3.321 -9.547 13.011 1.00 96.75 230 MET A N 1
ATOM 1823 C CA . MET A 1 230 ? 2.006 -8.921 13.148 1.00 96.75 230 MET A CA 1
ATOM 1824 C C . MET A 1 230 ? 0.865 -9.927 12.942 1.00 96.75 230 MET A C 1
ATOM 1826 O O . MET A 1 230 ? -0.055 -9.998 13.758 1.00 96.75 230 MET A O 1
ATOM 1830 N N . MET A 1 231 ? 0.936 -10.743 11.883 1.00 96.25 231 MET A N 1
ATOM 1831 C CA . MET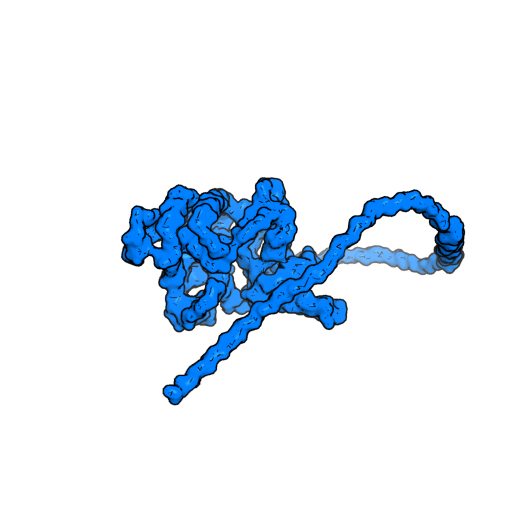 A 1 231 ? -0.082 -11.758 11.579 1.00 96.25 231 MET A CA 1
ATOM 1832 C C . MET A 1 231 ? -0.113 -12.901 12.597 1.00 96.25 231 MET A C 1
ATOM 1834 O O . MET A 1 231 ? -1.188 -13.437 12.871 1.00 96.25 231 MET A O 1
ATOM 1838 N N . ALA A 1 232 ? 1.040 -13.278 13.160 1.00 93.25 232 ALA A N 1
ATOM 1839 C CA . ALA A 1 232 ? 1.111 -14.298 14.204 1.00 93.25 232 ALA A CA 1
ATOM 1840 C C . ALA A 1 232 ? 0.444 -13.834 15.513 1.00 93.25 232 ALA A C 1
ATOM 1842 O O . ALA A 1 232 ? -0.197 -14.638 16.189 1.00 93.25 232 ALA A O 1
ATOM 1843 N N . ARG A 1 233 ? 0.561 -12.541 15.848 1.00 94.06 233 ARG A N 1
ATOM 1844 C CA . ARG A 1 233 ? -0.043 -11.928 17.045 1.00 94.06 233 ARG A CA 1
ATOM 1845 C C . ARG A 1 233 ? -1.542 -11.655 16.899 1.00 94.06 233 ARG A C 1
ATOM 1847 O O . ARG A 1 233 ? -2.271 -11.726 17.881 1.00 94.06 233 ARG A O 1
ATOM 1854 N N . ASN A 1 234 ? -2.009 -11.378 15.682 1.00 94.31 234 ASN A N 1
ATOM 1855 C CA . ASN A 1 234 ? -3.381 -10.943 15.413 1.00 94.31 234 ASN A CA 1
ATOM 1856 C C . ASN A 1 234 ? -4.098 -11.968 14.525 1.00 94.31 234 ASN A C 1
ATOM 1858 O O . ASN A 1 234 ? -3.923 -11.961 13.307 1.00 94.31 234 ASN A O 1
ATOM 1862 N N . ARG A 1 235 ? -4.884 -12.874 15.125 1.00 91.38 235 ARG A N 1
ATOM 1863 C CA . ARG A 1 235 ? -5.512 -14.015 14.420 1.00 91.38 235 ARG A CA 1
ATOM 1864 C C . ARG A 1 235 ? -6.591 -13.611 13.409 1.00 91.38 235 ARG A C 1
ATOM 1866 O O . ARG A 1 235 ? -6.781 -14.313 12.424 1.00 91.38 235 ARG A O 1
ATOM 1873 N N . ASP A 1 236 ? -7.233 -12.476 13.639 1.00 90.56 236 ASP A N 1
ATOM 1874 C CA . ASP A 1 236 ? -8.299 -11.857 12.844 1.00 90.56 236 ASP A CA 1
ATOM 1875 C C . ASP A 1 236 ? -7.773 -10.878 11.774 1.00 90.56 236 ASP A C 1
ATOM 1877 O O . ASP A 1 236 ? -8.542 -10.313 10.996 1.00 90.56 236 ASP A O 1
ATOM 1881 N N . LEU A 1 237 ? -6.453 -10.663 11.709 1.00 96.81 237 LEU A N 1
ATOM 1882 C CA . LEU A 1 237 ? -5.848 -9.727 10.766 1.00 96.81 237 LEU A CA 1
ATOM 1883 C C . LEU A 1 237 ? -5.757 -10.315 9.355 1.00 96.81 237 LEU A C 1
ATOM 1885 O O . LEU A 1 237 ? -5.084 -11.335 9.152 1.00 96.81 237 LEU A O 1
ATOM 1889 N N . LYS A 1 238 ? -6.327 -9.590 8.385 1.00 97.88 238 LYS A N 1
ATOM 1890 C CA . LYS A 1 238 ? -6.021 -9.716 6.957 1.00 97.88 238 LYS A CA 1
ATOM 1891 C C . LYS A 1 238 ? -4.968 -8.693 6.526 1.00 97.88 238 LYS A C 1
ATOM 1893 O O . LYS A 1 238 ? -4.992 -7.537 6.947 1.00 97.88 238 LYS A O 1
ATOM 1898 N N . VAL A 1 239 ? -4.055 -9.101 5.654 1.00 98.25 239 VAL A N 1
ATOM 1899 C CA . VAL A 1 239 ? -2.985 -8.271 5.097 1.00 98.25 239 VAL A CA 1
ATOM 1900 C C . VAL A 1 239 ? -3.146 -8.165 3.585 1.00 98.25 239 VAL A C 1
ATOM 1902 O O . VAL A 1 239 ? -3.188 -9.168 2.875 1.00 98.25 239 VAL A O 1
ATOM 1905 N N . LEU A 1 240 ? -3.187 -6.931 3.089 1.00 97.88 240 LEU A N 1
ATOM 1906 C CA . LEU A 1 240 ? -3.023 -6.617 1.675 1.00 97.88 240 LEU A CA 1
ATOM 1907 C C . LEU A 1 240 ? -1.599 -6.116 1.466 1.00 97.88 240 LEU A C 1
ATOM 1909 O O . LEU A 1 240 ? -1.234 -5.067 1.998 1.00 97.88 240 LEU A O 1
ATOM 1913 N N . TYR A 1 241 ? -0.796 -6.849 0.700 1.00 97.25 241 TYR A N 1
ATOM 1914 C CA . TYR A 1 241 ? 0.588 -6.478 0.421 1.00 97.25 241 TYR A CA 1
ATOM 1915 C C . TYR A 1 241 ? 0.729 -6.040 -1.039 1.00 97.25 241 TYR A C 1
ATOM 1917 O O . TYR A 1 241 ? 0.597 -6.839 -1.967 1.00 97.25 241 TYR A O 1
ATOM 1925 N N . LEU A 1 242 ? 0.973 -4.750 -1.259 1.00 96.94 242 LEU A N 1
ATOM 1926 C CA . LEU A 1 242 ? 1.007 -4.162 -2.596 1.00 96.94 242 LEU A CA 1
ATOM 1927 C C . LEU A 1 242 ? 2.414 -4.162 -3.167 1.00 96.94 242 LEU A C 1
ATOM 1929 O O . LEU A 1 242 ? 3.366 -3.690 -2.539 1.00 96.94 242 LEU A O 1
ATOM 1933 N N . VAL A 1 243 ? 2.501 -4.593 -4.419 1.00 96.50 243 VAL A N 1
ATOM 1934 C CA . VAL A 1 243 ? 3.721 -4.570 -5.220 1.00 96.50 243 VAL A CA 1
ATOM 1935 C C . VAL A 1 243 ? 3.527 -3.702 -6.455 1.00 96.50 243 VAL A C 1
ATOM 1937 O O . VAL A 1 243 ? 2.420 -3.537 -6.965 1.00 96.50 243 VAL A O 1
ATOM 1940 N N . ARG A 1 244 ? 4.623 -3.129 -6.941 1.00 96.88 244 ARG A N 1
ATOM 1941 C CA . ARG A 1 244 ? 4.670 -2.317 -8.157 1.00 96.88 244 ARG A CA 1
ATOM 1942 C C . ARG A 1 244 ? 5.992 -2.570 -8.872 1.00 96.88 244 ARG A C 1
ATOM 1944 O O . ARG A 1 244 ? 6.964 -2.944 -8.212 1.00 96.88 244 ARG A O 1
ATOM 1951 N N . ASP A 1 245 ? 6.043 -2.335 -10.183 1.00 97.88 245 ASP A N 1
ATOM 1952 C CA . ASP A 1 245 ? 7.290 -2.355 -10.949 1.00 97.88 245 ASP A CA 1
ATOM 1953 C C . ASP A 1 245 ? 8.360 -1.496 -10.233 1.00 97.88 245 ASP A C 1
ATOM 1955 O O . ASP A 1 245 ? 8.119 -0.304 -9.968 1.00 97.88 245 ASP A O 1
ATOM 1959 N N . PRO A 1 246 ? 9.532 -2.066 -9.881 1.00 97.75 246 PRO A N 1
ATOM 1960 C CA . PRO A 1 246 ? 10.624 -1.329 -9.252 1.00 97.75 246 PRO A CA 1
ATOM 1961 C C . PRO A 1 246 ? 11.010 -0.042 -9.988 1.00 97.75 246 PRO A C 1
ATOM 1963 O O . PRO A 1 246 ? 11.209 0.987 -9.341 1.00 97.75 246 PRO A O 1
ATOM 1966 N N . ARG A 1 247 ? 11.018 -0.039 -11.327 1.00 97.75 247 ARG A N 1
ATOM 1967 C CA . ARG A 1 247 ? 11.331 1.151 -12.139 1.00 97.75 247 ARG A CA 1
ATOM 1968 C C . ARG A 1 247 ? 10.275 2.230 -11.950 1.00 97.75 247 ARG A C 1
ATOM 1970 O O . ARG A 1 247 ? 10.598 3.399 -11.729 1.00 97.75 247 ARG A O 1
ATOM 1977 N N . GLY A 1 248 ? 9.001 1.837 -11.972 1.00 96.75 248 GLY A N 1
ATOM 1978 C CA . GLY A 1 248 ? 7.877 2.738 -11.724 1.00 96.75 248 GLY A CA 1
ATOM 1979 C C . GLY A 1 248 ? 7.873 3.316 -10.310 1.00 96.75 248 GLY A C 1
ATOM 1980 O O . GLY A 1 248 ? 7.570 4.500 -10.121 1.00 96.75 248 GLY A O 1
ATOM 1981 N N . THR A 1 249 ? 8.257 2.502 -9.330 1.00 95.75 249 THR A N 1
ATOM 1982 C CA . THR A 1 249 ? 8.384 2.896 -7.924 1.00 95.75 249 THR A CA 1
ATOM 1983 C C . THR A 1 249 ? 9.513 3.903 -7.738 1.00 95.75 249 THR A C 1
ATOM 1985 O O . THR A 1 249 ? 9.250 5.022 -7.297 1.00 95.75 249 THR A O 1
ATOM 1988 N N . ILE A 1 250 ? 10.733 3.561 -8.163 1.00 94.50 250 ILE A N 1
ATOM 1989 C CA . ILE A 1 250 ? 11.928 4.408 -8.034 1.00 94.50 250 ILE A CA 1
ATOM 1990 C C . ILE A 1 250 ? 11.740 5.729 -8.785 1.00 94.50 250 ILE A C 1
ATOM 1992 O O . ILE A 1 250 ? 11.951 6.797 -8.210 1.00 94.50 250 ILE A O 1
ATOM 1996 N N . SER A 1 251 ? 11.265 5.687 -10.037 1.00 94.56 251 SER A N 1
ATOM 1997 C CA . SER A 1 251 ? 10.982 6.896 -10.824 1.00 94.56 251 SER A CA 1
ATOM 1998 C C . SER A 1 251 ? 9.984 7.807 -10.109 1.00 94.56 251 SER A C 1
ATOM 2000 O O . SER A 1 251 ? 10.205 9.013 -9.970 1.00 94.56 251 SER A O 1
ATOM 2002 N N . SER A 1 252 ? 8.890 7.236 -9.596 1.00 92.44 252 SER A N 1
ATOM 2003 C CA . SER A 1 252 ? 7.867 8.033 -8.931 1.00 92.44 252 SER A CA 1
ATOM 2004 C C . SER A 1 252 ? 8.311 8.570 -7.572 1.00 92.44 252 SER A C 1
ATOM 2006 O O . SER A 1 252 ? 7.870 9.661 -7.212 1.00 92.44 252 SER A O 1
ATOM 2008 N N . GLN A 1 253 ? 9.109 7.824 -6.810 1.00 90.88 253 GLN A N 1
ATOM 2009 C CA . GLN A 1 253 ? 9.664 8.280 -5.536 1.00 90.88 253 GLN A CA 1
ATOM 2010 C C . GLN A 1 253 ? 10.673 9.398 -5.759 1.00 90.88 253 GLN A C 1
ATOM 2012 O O . GLN A 1 253 ? 10.609 10.409 -5.064 1.00 90.88 253 GLN A O 1
ATOM 2017 N N . ASN A 1 254 ? 11.528 9.270 -6.778 1.00 87.12 254 ASN A N 1
ATOM 2018 C CA . ASN A 1 254 ? 12.494 10.307 -7.098 1.00 87.12 254 ASN A CA 1
ATOM 2019 C C . ASN A 1 254 ? 11.789 11.642 -7.395 1.00 87.12 254 ASN A C 1
ATOM 2021 O O . ASN A 1 254 ? 12.108 12.662 -6.794 1.00 87.12 254 ASN A O 1
ATOM 2025 N N . ILE A 1 255 ? 10.740 11.621 -8.223 1.00 86.50 255 ILE A N 1
ATOM 2026 C CA . ILE A 1 255 ? 9.949 12.821 -8.547 1.00 86.50 255 ILE A CA 1
ATOM 2027 C C . ILE A 1 255 ? 9.212 13.384 -7.321 1.00 86.50 255 ILE A C 1
ATOM 2029 O O . ILE A 1 255 ? 9.141 14.600 -7.148 1.00 86.50 255 ILE A O 1
ATOM 2033 N N . ALA A 1 256 ? 8.610 12.517 -6.501 1.00 83.06 256 ALA A N 1
ATOM 2034 C CA . ALA A 1 256 ? 7.696 12.944 -5.442 1.00 83.06 256 ALA A CA 1
ATOM 2035 C C . ALA A 1 256 ? 8.392 13.321 -4.129 1.00 83.06 256 ALA A C 1
ATOM 2037 O O . ALA A 1 256 ? 7.825 14.096 -3.361 1.00 83.06 256 ALA A O 1
ATOM 2038 N N . PHE A 1 257 ? 9.563 12.749 -3.848 1.00 81.38 257 PHE A N 1
ATOM 2039 C CA . PHE A 1 257 ? 10.179 12.835 -2.528 1.00 81.38 257 PHE A CA 1
ATOM 2040 C C . PHE A 1 257 ? 11.570 13.468 -2.530 1.00 81.38 257 PHE A C 1
ATOM 2042 O O . PHE A 1 257 ? 11.880 14.174 -1.576 1.00 81.38 257 PHE A O 1
ATOM 2049 N N . TRP A 1 258 ? 12.413 13.210 -3.537 1.00 78.25 258 TRP A N 1
ATOM 2050 C CA . TRP A 1 258 ? 13.863 13.387 -3.356 1.00 78.25 258 TRP A CA 1
ATOM 2051 C C . TRP A 1 258 ? 14.557 14.258 -4.404 1.00 78.25 258 TRP A C 1
ATOM 2053 O O . TRP A 1 258 ? 15.510 14.943 -4.055 1.00 78.25 258 TRP A O 1
ATOM 2063 N N . LYS A 1 259 ? 14.101 14.241 -5.664 1.00 80.44 259 LYS A N 1
ATOM 2064 C CA . LYS A 1 259 ? 14.752 14.903 -6.813 1.00 80.44 259 LYS A CA 1
ATOM 2065 C C . LYS A 1 259 ? 16.270 14.638 -6.875 1.00 80.44 259 LYS A C 1
ATOM 2067 O O . LYS A 1 259 ? 17.056 15.552 -7.097 1.00 80.44 259 LYS A O 1
ATOM 2072 N N . LEU A 1 260 ? 16.664 13.385 -6.653 1.00 78.19 260 LEU A N 1
ATOM 2073 C CA . LEU A 1 260 ? 18.043 12.904 -6.687 1.00 78.19 260 LEU A CA 1
ATOM 2074 C C . LEU A 1 260 ? 18.638 13.007 -8.089 1.00 78.19 260 LEU A C 1
ATOM 2076 O O . LEU A 1 260 ? 17.954 12.757 -9.089 1.00 78.19 260 LEU A O 1
ATOM 2080 N N . VAL A 1 261 ? 19.948 13.246 -8.128 1.00 83.94 261 VAL A N 1
ATOM 2081 C CA . VAL A 1 261 ? 20.755 13.060 -9.340 1.00 83.94 261 VAL A CA 1
ATOM 2082 C C . VAL A 1 261 ? 20.926 11.566 -9.659 1.00 83.94 261 VAL A C 1
ATOM 2084 O O . VAL A 1 261 ? 20.586 10.686 -8.858 1.00 83.94 261 VAL A O 1
ATOM 2087 N N . THR A 1 262 ? 21.438 11.251 -10.849 1.00 83.00 262 THR A N 1
ATOM 2088 C CA . THR A 1 262 ? 21.513 9.869 -11.351 1.00 83.00 262 THR A CA 1
ATOM 2089 C C . THR A 1 262 ? 22.297 8.942 -10.419 1.00 83.00 262 THR A C 1
ATOM 2091 O O . THR A 1 262 ? 21.740 7.938 -9.985 1.00 83.00 262 THR A O 1
ATOM 2094 N N . ASP A 1 263 ? 23.525 9.285 -10.020 1.00 84.69 263 ASP A N 1
ATOM 2095 C CA . ASP A 1 263 ? 24.375 8.410 -9.187 1.00 84.69 263 ASP A CA 1
ATOM 2096 C C . ASP A 1 263 ? 23.754 8.093 -7.821 1.00 84.69 263 ASP A C 1
ATOM 2098 O O . ASP A 1 263 ? 23.812 6.973 -7.301 1.00 84.69 263 ASP A O 1
ATOM 2102 N N . GLU A 1 264 ? 23.081 9.080 -7.242 1.00 85.44 264 GLU A N 1
ATOM 2103 C CA . GLU A 1 264 ? 22.320 8.920 -6.013 1.00 85.44 264 GLU A CA 1
ATOM 2104 C C . GLU A 1 264 ? 21.130 7.971 -6.186 1.00 85.44 264 GLU A C 1
ATOM 2106 O O . GLU A 1 264 ? 20.858 7.146 -5.304 1.00 85.44 264 GLU A O 1
ATOM 2111 N N . THR A 1 265 ? 20.457 8.062 -7.335 1.00 86.06 265 THR A N 1
ATOM 2112 C CA . THR A 1 265 ? 19.358 7.175 -7.726 1.00 86.06 265 THR A CA 1
ATOM 2113 C C . THR A 1 265 ? 19.858 5.748 -7.949 1.00 86.06 265 THR A C 1
ATOM 2115 O O . THR A 1 265 ? 19.202 4.805 -7.509 1.00 86.06 265 THR A O 1
ATOM 2118 N N . LEU A 1 266 ? 21.040 5.555 -8.544 1.00 90.00 266 LEU A N 1
ATOM 2119 C CA . LEU A 1 266 ? 21.654 4.233 -8.732 1.00 90.00 266 LEU A CA 1
ATOM 2120 C C . LEU A 1 266 ? 21.974 3.561 -7.390 1.00 90.00 266 LEU A C 1
ATOM 2122 O O . LEU A 1 266 ? 21.624 2.400 -7.160 1.00 90.00 266 LEU A O 1
ATOM 2126 N N . ASN A 1 267 ? 22.562 4.311 -6.456 1.00 88.19 267 ASN A N 1
ATOM 2127 C CA . ASN A 1 267 ? 22.828 3.817 -5.105 1.00 88.19 267 ASN A CA 1
ATOM 2128 C C . ASN A 1 267 ? 21.540 3.484 -4.341 1.00 88.19 267 ASN A C 1
ATOM 2130 O O . ASN A 1 267 ? 21.497 2.492 -3.610 1.00 88.19 267 ASN A O 1
ATOM 2134 N N . TYR A 1 268 ? 20.485 4.287 -4.510 1.00 87.88 268 TYR A N 1
ATOM 2135 C CA . TYR A 1 268 ? 19.172 3.975 -3.947 1.00 87.88 268 TYR A CA 1
ATOM 2136 C C . TYR A 1 268 ? 18.564 2.714 -4.576 1.00 87.88 268 TYR A C 1
ATOM 2138 O O . TYR A 1 268 ? 18.078 1.856 -3.845 1.00 87.88 268 TYR A O 1
ATOM 2146 N N . THR A 1 269 ? 18.659 2.560 -5.898 1.00 92.88 269 THR A N 1
ATOM 2147 C CA . THR A 1 269 ? 18.128 1.414 -6.655 1.00 92.88 269 THR A CA 1
ATOM 2148 C C . THR A 1 269 ? 18.659 0.092 -6.108 1.00 92.88 269 THR A C 1
ATOM 2150 O O . THR A 1 269 ? 17.878 -0.810 -5.814 1.00 92.88 269 THR A O 1
ATOM 2153 N N . ARG A 1 270 ? 19.976 -0.003 -5.868 1.00 92.50 270 ARG A N 1
ATOM 2154 C CA . ARG A 1 270 ? 20.594 -1.197 -5.268 1.00 92.50 270 ARG A CA 1
ATOM 2155 C C . ARG A 1 270 ? 19.969 -1.545 -3.912 1.00 92.50 270 ARG A C 1
ATOM 2157 O O . ARG A 1 270 ? 19.593 -2.693 -3.685 1.00 92.50 270 ARG A O 1
ATOM 2164 N N . LYS A 1 271 ? 19.831 -0.549 -3.029 1.00 89.88 271 LYS A N 1
ATOM 2165 C CA . LYS A 1 271 ? 19.255 -0.732 -1.686 1.00 89.88 271 LYS A CA 1
ATOM 2166 C C . LYS A 1 271 ? 17.773 -1.095 -1.748 1.00 89.88 271 LYS A C 1
ATOM 2168 O O . LYS A 1 271 ? 17.344 -1.996 -1.040 1.00 89.88 271 LYS A O 1
ATOM 2173 N N . PHE A 1 272 ? 17.003 -0.431 -2.608 1.00 92.00 272 PHE A N 1
ATOM 2174 C CA . PHE A 1 272 ? 15.589 -0.727 -2.826 1.00 92.00 272 PHE A CA 1
ATOM 2175 C C . PHE A 1 272 ? 15.385 -2.174 -3.281 1.00 92.00 272 PHE A C 1
ATOM 2177 O O . PHE A 1 272 ? 14.595 -2.890 -2.676 1.00 92.00 272 PHE A O 1
ATOM 2184 N N . CYS A 1 273 ? 16.134 -2.630 -4.288 1.00 95.44 273 CYS A N 1
ATOM 2185 C CA . CYS A 1 273 ? 16.025 -4.001 -4.786 1.00 95.44 273 CYS A CA 1
ATOM 2186 C C . CYS A 1 273 ? 16.404 -5.042 -3.723 1.00 95.44 273 CYS A C 1
ATOM 2188 O O . CYS A 1 273 ? 15.746 -6.076 -3.619 1.00 95.44 273 CYS A O 1
ATOM 2190 N N . GLN A 1 274 ? 17.426 -4.765 -2.906 1.00 93.88 274 GLN A N 1
ATOM 2191 C CA . GLN A 1 274 ? 17.778 -5.622 -1.773 1.00 93.88 274 GLN A CA 1
ATOM 2192 C C . GLN A 1 274 ? 16.640 -5.701 -0.747 1.00 93.88 274 GLN A C 1
ATOM 2194 O O . GLN A 1 274 ? 16.209 -6.796 -0.396 1.00 93.88 274 GLN A O 1
ATOM 2199 N N . MET A 1 275 ? 16.117 -4.552 -0.320 1.00 91.12 275 MET A N 1
ATOM 2200 C CA . MET A 1 275 ? 15.007 -4.471 0.631 1.00 91.12 275 MET A CA 1
ATOM 2201 C C . MET A 1 275 ? 13.759 -5.198 0.121 1.00 91.12 275 MET A C 1
ATOM 2203 O O . MET A 1 275 ? 13.127 -5.948 0.861 1.00 91.12 275 MET A O 1
ATOM 2207 N N . PHE A 1 276 ? 13.430 -5.024 -1.158 1.00 94.75 276 PHE A N 1
ATOM 2208 C CA . PHE A 1 276 ? 12.256 -5.649 -1.751 1.00 94.75 276 PHE A CA 1
ATOM 2209 C C . PHE A 1 276 ? 12.414 -7.176 -1.840 1.00 94.75 276 PHE A C 1
ATOM 2211 O O . PHE A 1 276 ? 11.483 -7.915 -1.528 1.00 94.75 276 PHE A O 1
ATOM 2218 N N . ARG A 1 277 ? 13.610 -7.670 -2.186 1.00 95.69 277 ARG A N 1
ATOM 2219 C CA . ARG A 1 277 ? 13.935 -9.105 -2.151 1.00 95.69 277 ARG A CA 1
ATOM 2220 C C . ARG A 1 277 ? 13.742 -9.700 -0.758 1.00 95.69 277 ARG A C 1
ATOM 2222 O O . ARG A 1 277 ? 13.128 -10.759 -0.633 1.00 95.69 277 ARG A O 1
ATOM 2229 N N . GLU A 1 278 ? 14.279 -9.036 0.261 1.00 94.19 278 GLU A N 1
ATOM 2230 C CA . GLU A 1 278 ? 14.185 -9.470 1.657 1.00 94.19 278 GLU A CA 1
ATOM 2231 C C . GLU A 1 278 ? 12.725 -9.504 2.127 1.00 94.19 278 GLU A C 1
ATOM 2233 O O . GLU A 1 278 ? 12.298 -10.489 2.729 1.00 94.19 278 GLU A O 1
ATOM 2238 N N . ASP A 1 279 ? 11.935 -8.483 1.786 1.00 94.19 279 ASP A N 1
ATOM 2239 C CA . ASP A 1 279 ? 10.510 -8.436 2.111 1.00 94.19 279 ASP A CA 1
ATOM 2240 C C . ASP A 1 279 ? 9.725 -9.563 1.428 1.00 94.19 279 ASP A C 1
ATOM 2242 O O . ASP A 1 279 ? 8.942 -10.244 2.088 1.00 94.19 279 ASP A O 1
ATOM 2246 N N . LEU A 1 280 ? 9.955 -9.802 0.129 1.00 95.19 280 LEU A N 1
ATOM 2247 C CA . LEU A 1 280 ? 9.306 -10.898 -0.596 1.00 95.19 280 LEU A CA 1
ATOM 2248 C C . LEU A 1 280 ? 9.670 -12.258 0.002 1.00 95.19 280 LEU A C 1
ATOM 2250 O O . LEU A 1 280 ? 8.807 -13.121 0.114 1.00 95.19 280 LEU A O 1
ATOM 2254 N N . ALA A 1 281 ? 10.931 -12.459 0.394 1.00 95.31 281 ALA A N 1
ATOM 2255 C CA . ALA A 1 281 ? 11.356 -13.682 1.069 1.00 95.31 281 ALA A CA 1
ATOM 2256 C C . ALA A 1 281 ? 10.674 -13.857 2.437 1.00 95.31 281 ALA A C 1
ATOM 2258 O O . ALA A 1 281 ? 10.306 -14.976 2.784 1.00 95.31 281 ALA A O 1
ATOM 2259 N N . ALA A 1 282 ? 10.466 -12.770 3.185 1.00 94.44 282 ALA A N 1
ATOM 2260 C CA . ALA A 1 282 ? 9.810 -12.808 4.489 1.00 94.44 282 ALA A CA 1
ATOM 2261 C C . ALA A 1 282 ? 8.303 -13.104 4.402 1.00 94.44 282 ALA A C 1
ATOM 2263 O O . ALA A 1 282 ? 7.781 -13.836 5.242 1.00 94.44 282 ALA A O 1
ATOM 2264 N N . ILE A 1 283 ? 7.602 -12.563 3.398 1.00 95.31 283 ILE A N 1
ATOM 2265 C CA . ILE A 1 283 ? 6.150 -12.768 3.262 1.00 95.31 283 ILE A CA 1
ATOM 2266 C C . ILE A 1 283 ? 5.785 -14.058 2.525 1.00 95.31 283 ILE A C 1
ATOM 2268 O O . ILE A 1 283 ? 4.672 -14.541 2.696 1.00 95.31 283 ILE A O 1
ATOM 2272 N N . GLN A 1 284 ? 6.682 -14.626 1.712 1.00 95.31 284 GLN A N 1
ATOM 2273 C CA . GLN A 1 284 ? 6.376 -15.799 0.885 1.00 95.31 284 GLN A CA 1
ATOM 2274 C C . GLN A 1 284 ? 5.825 -16.991 1.703 1.00 95.31 284 GLN A C 1
ATOM 2276 O O . GLN A 1 284 ? 4.757 -17.479 1.343 1.00 95.31 284 GLN A O 1
ATOM 2281 N N . PRO A 1 285 ? 6.419 -17.402 2.845 1.00 95.69 285 PRO A N 1
ATOM 2282 C CA . PRO A 1 285 ? 5.871 -18.495 3.662 1.00 95.69 285 PRO A CA 1
ATOM 2283 C C . PRO A 1 285 ? 4.500 -18.191 4.290 1.00 95.69 285 PRO A C 1
ATOM 2285 O O . PRO A 1 285 ? 3.816 -19.095 4.765 1.00 95.69 285 PRO A O 1
ATOM 2288 N N . LEU A 1 286 ? 4.092 -16.917 4.341 1.00 95.44 286 LEU A N 1
ATOM 2289 C CA . LEU A 1 286 ? 2.803 -16.523 4.911 1.00 95.44 286 LEU A CA 1
ATOM 2290 C C . LEU A 1 286 ? 1.634 -16.911 4.005 1.00 95.44 286 LEU A C 1
ATOM 2292 O O . LEU A 1 286 ? 0.533 -17.076 4.518 1.00 95.44 286 LEU A O 1
ATOM 2296 N N . PHE A 1 287 ? 1.861 -17.082 2.700 1.00 94.75 287 PHE A N 1
ATOM 2297 C CA . PHE A 1 287 ? 0.822 -17.519 1.764 1.00 94.75 287 PHE A CA 1
ATOM 2298 C C . PHE A 1 287 ? 0.429 -18.983 1.987 1.00 94.75 287 PHE A C 1
ATOM 2300 O O . PHE A 1 287 ? -0.751 -19.300 1.896 1.00 94.75 287 PHE A O 1
ATOM 2307 N N . ASP A 1 288 ? 1.375 -19.842 2.380 1.00 93.81 288 ASP A N 1
ATOM 2308 C CA . ASP A 1 288 ? 1.070 -21.223 2.784 1.00 93.81 288 ASP A CA 1
ATOM 2309 C C . ASP A 1 288 ? 0.435 -21.274 4.175 1.00 93.81 288 ASP A C 1
ATOM 2311 O O . ASP A 1 288 ? -0.478 -22.052 4.442 1.00 93.81 288 ASP A O 1
ATOM 2315 N N . ARG A 1 289 ? 0.930 -20.434 5.092 1.00 94.69 289 ARG A N 1
ATOM 2316 C CA . ARG A 1 289 ? 0.502 -20.453 6.495 1.00 94.69 289 ARG A CA 1
ATOM 2317 C C . ARG A 1 289 ? -0.861 -19.798 6.721 1.00 94.69 289 ARG A C 1
ATOM 2319 O O . ARG A 1 289 ? -1.571 -20.185 7.646 1.00 94.69 289 ARG A O 1
ATOM 2326 N N . TYR A 1 290 ? -1.193 -18.778 5.933 1.00 94.81 290 TYR A N 1
ATOM 2327 C CA . TYR A 1 290 ? -2.369 -17.928 6.115 1.00 94.81 290 TYR A CA 1
ATOM 2328 C C . TYR A 1 290 ? -3.071 -17.585 4.780 1.00 94.81 290 TYR A C 1
ATOM 2330 O O . TYR A 1 290 ? -3.309 -16.400 4.517 1.00 94.81 290 TYR A O 1
ATOM 2338 N N . PRO A 1 291 ? -3.427 -18.577 3.941 1.00 92.12 291 PRO A N 1
ATOM 2339 C CA . PRO A 1 291 ? -3.896 -18.355 2.565 1.00 92.12 291 PRO A CA 1
ATOM 2340 C C . PRO A 1 291 ? -5.104 -17.407 2.460 1.00 92.12 291 PRO A C 1
ATOM 2342 O O . PRO A 1 291 ? -5.154 -16.571 1.562 1.00 92.12 291 PRO A O 1
ATOM 2345 N N . ASP A 1 292 ? -6.025 -17.435 3.430 1.00 93.56 292 ASP A N 1
ATOM 2346 C CA . ASP A 1 292 ? -7.241 -16.597 3.429 1.00 93.56 292 ASP A CA 1
ATOM 2347 C C . ASP A 1 292 ? -7.073 -15.226 4.110 1.00 93.56 292 ASP A C 1
ATOM 2349 O O . ASP A 1 292 ? -8.021 -14.431 4.222 1.00 93.56 292 ASP A O 1
ATOM 2353 N N . ARG A 1 293 ? -5.863 -14.945 4.608 1.00 95.75 293 ARG A N 1
ATOM 2354 C CA . ARG A 1 293 ? -5.542 -13.746 5.392 1.00 95.75 293 ARG A CA 1
ATOM 2355 C C . ARG A 1 293 ? -4.416 -12.911 4.802 1.00 95.75 293 ARG A C 1
ATOM 2357 O O . ARG A 1 293 ? -4.193 -11.817 5.305 1.00 95.75 293 ARG A O 1
ATOM 2364 N N . ILE A 1 294 ? -3.726 -13.348 3.753 1.00 96.31 294 ILE A N 1
ATOM 2365 C CA . ILE A 1 294 ? -2.777 -12.498 3.024 1.00 96.31 294 ILE A CA 1
ATOM 2366 C C . ILE A 1 294 ? -3.065 -12.533 1.526 1.00 96.31 294 ILE A C 1
ATOM 2368 O O . ILE A 1 294 ? -3.258 -13.592 0.943 1.00 96.31 294 ILE A O 1
ATOM 2372 N N . LYS A 1 295 ? -3.078 -11.359 0.890 1.00 95.56 295 LYS A N 1
ATOM 2373 C CA . LYS A 1 295 ? -3.204 -11.229 -0.565 1.00 95.56 295 LYS A CA 1
ATOM 2374 C C . LYS A 1 295 ? -2.142 -10.271 -1.089 1.00 95.56 295 LYS A C 1
ATOM 2376 O O . LYS A 1 295 ? -1.989 -9.163 -0.569 1.00 95.56 295 LYS A O 1
ATOM 2381 N N . LEU A 1 296 ? -1.415 -10.698 -2.122 1.00 95.88 296 LEU A N 1
ATOM 2382 C CA . LEU A 1 296 ? -0.538 -9.817 -2.888 1.00 95.88 296 LEU A CA 1
ATOM 2383 C C . LEU A 1 296 ? -1.370 -9.098 -3.953 1.00 95.88 296 LEU A C 1
ATOM 2385 O O . LEU A 1 296 ? -2.226 -9.715 -4.581 1.00 95.88 296 LEU A O 1
ATOM 2389 N N . VAL A 1 297 ? -1.121 -7.808 -4.160 1.00 95.88 297 VAL A N 1
ATOM 2390 C CA . VAL A 1 297 ? -1.844 -7.009 -5.160 1.00 95.88 297 VAL A CA 1
ATOM 2391 C C . VAL A 1 297 ? -0.840 -6.234 -5.995 1.00 95.88 297 VAL A C 1
ATOM 2393 O O . VAL A 1 297 ? -0.130 -5.370 -5.472 1.00 95.88 297 VAL A O 1
ATOM 2396 N N . ARG A 1 298 ? -0.773 -6.510 -7.298 1.00 96.69 298 ARG A N 1
ATOM 2397 C CA . ARG A 1 298 ? 0.067 -5.737 -8.212 1.00 96.69 298 ARG A CA 1
ATOM 2398 C C . ARG A 1 298 ? -0.653 -4.479 -8.677 1.00 96.69 298 ARG A C 1
ATOM 2400 O O . ARG A 1 298 ? -1.745 -4.525 -9.245 1.00 96.69 298 ARG A O 1
ATOM 2407 N N . TYR A 1 299 ? -0.006 -3.337 -8.473 1.00 97.00 299 TYR A N 1
ATOM 2408 C CA . TYR A 1 299 ? -0.548 -2.028 -8.824 1.00 97.00 299 TYR A CA 1
ATOM 2409 C C . TYR A 1 299 ? -0.919 -1.918 -10.307 1.00 97.00 299 TYR A C 1
ATOM 2411 O O . TYR A 1 299 ? -1.953 -1.344 -10.632 1.00 97.00 299 TYR A O 1
ATOM 2419 N N . GLU A 1 300 ? -0.109 -2.474 -11.210 1.00 96.81 300 GLU A N 1
ATOM 2420 C CA . GLU A 1 300 ? -0.375 -2.449 -12.648 1.00 96.81 300 GLU A CA 1
ATOM 2421 C C . GLU A 1 300 ? -1.650 -3.226 -13.001 1.00 96.81 300 GLU A C 1
ATOM 2423 O O . GLU A 1 300 ? -2.439 -2.743 -13.806 1.00 96.81 300 GLU A O 1
ATOM 2428 N N . THR A 1 301 ? -1.892 -4.375 -12.358 1.00 95.81 301 THR A N 1
ATOM 2429 C CA . THR A 1 301 ? -3.113 -5.176 -12.552 1.00 95.81 301 THR A CA 1
ATOM 2430 C C . THR A 1 301 ? -4.351 -4.394 -12.100 1.00 95.81 301 THR A C 1
ATOM 2432 O O . THR A 1 301 ? -5.313 -4.275 -12.860 1.00 95.81 301 THR A O 1
ATOM 2435 N N . LEU A 1 302 ? -4.301 -3.784 -10.905 1.00 96.19 302 LEU A N 1
ATOM 2436 C CA . LEU A 1 302 ? -5.368 -2.901 -10.413 1.00 96.19 302 LEU A CA 1
ATOM 2437 C C . LEU A 1 302 ? -5.585 -1.703 -11.349 1.00 96.19 302 LEU A C 1
ATOM 2439 O O . LEU A 1 302 ? -6.715 -1.314 -11.610 1.00 96.19 302 LEU A O 1
ATOM 2443 N N . ALA A 1 303 ? -4.517 -1.107 -11.874 1.00 95.62 303 ALA A N 1
ATOM 2444 C CA . ALA A 1 303 ? -4.620 0.056 -12.746 1.00 95.62 303 ALA A CA 1
ATOM 2445 C C . ALA A 1 303 ? -5.136 -0.270 -14.160 1.00 95.62 303 ALA A C 1
ATOM 2447 O O . ALA A 1 303 ? -5.677 0.617 -14.821 1.00 95.62 303 ALA A O 1
ATOM 2448 N N . GLU A 1 304 ? -4.943 -1.495 -14.644 1.00 95.06 304 GLU A N 1
ATOM 2449 C CA . GLU A 1 304 ? -5.445 -1.980 -15.938 1.00 95.06 304 GLU A CA 1
ATOM 2450 C C . GLU A 1 304 ? -6.897 -2.442 -15.870 1.00 95.06 304 GLU A C 1
ATOM 2452 O O . GLU A 1 304 ? -7.664 -2.209 -16.801 1.00 95.06 304 GLU A O 1
ATOM 2457 N N . LYS A 1 305 ? -7.276 -3.103 -14.772 1.00 95.50 305 LYS A N 1
ATOM 2458 C CA . LYS A 1 305 ? -8.601 -3.703 -14.585 1.00 95.50 305 LYS A CA 1
ATOM 2459 C C . LYS A 1 305 ? -9.219 -3.246 -13.255 1.00 95.50 305 LYS A C 1
ATOM 2461 O O . LYS A 1 305 ? -9.490 -4.081 -12.392 1.00 95.50 305 LYS A O 1
ATOM 2466 N N . PRO A 1 306 ? -9.451 -1.934 -13.066 1.00 95.94 306 PRO A N 1
ATOM 2467 C CA . PRO A 1 306 ? -9.785 -1.370 -11.759 1.00 95.94 306 PRO A CA 1
ATOM 2468 C C . PRO A 1 306 ? -11.067 -1.939 -11.162 1.00 95.94 306 PRO A C 1
ATOM 2470 O O . PRO A 1 306 ? -11.073 -2.275 -9.982 1.00 95.94 306 PRO A O 1
ATOM 2473 N N . LEU A 1 307 ? -12.125 -2.109 -11.959 1.00 96.44 307 LEU A N 1
ATOM 2474 C CA . LEU A 1 307 ? -13.393 -2.672 -11.485 1.00 96.44 307 LEU A CA 1
ATOM 2475 C C . LEU A 1 307 ? -13.253 -4.137 -11.055 1.00 96.44 307 LEU A C 1
ATOM 2477 O O . LEU A 1 307 ? -13.612 -4.470 -9.932 1.00 96.44 307 LEU A O 1
ATOM 2481 N N . LEU A 1 308 ? -12.675 -4.977 -11.916 1.00 96.50 308 LEU A N 1
ATOM 2482 C CA . LEU A 1 308 ? -12.510 -6.412 -11.667 1.00 96.50 308 LEU A CA 1
ATOM 2483 C C . LEU A 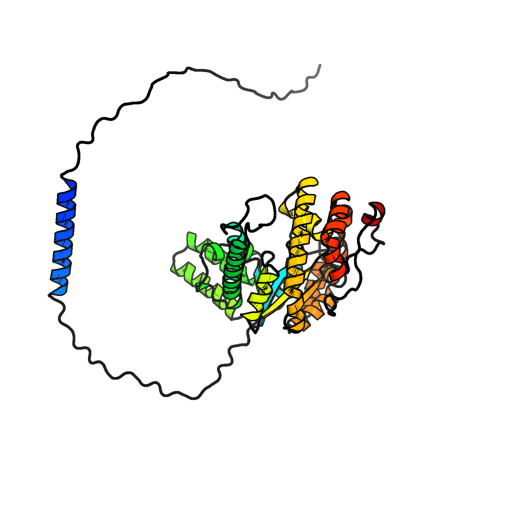1 308 ? -11.627 -6.678 -10.442 1.00 96.50 308 LEU A C 1
ATOM 2485 O O . LEU A 1 308 ? -12.020 -7.408 -9.540 1.00 96.50 308 LEU A O 1
ATOM 2489 N N . VAL A 1 309 ? -10.464 -6.025 -10.358 1.00 96.69 309 VAL A N 1
ATOM 2490 C CA . VAL A 1 309 ? -9.547 -6.224 -9.225 1.00 96.69 309 VAL A CA 1
ATOM 2491 C C . VAL A 1 309 ? -10.139 -5.657 -7.935 1.00 96.69 309 VAL A C 1
ATOM 2493 O O . VAL A 1 309 ? -9.937 -6.234 -6.872 1.00 96.69 309 VAL A O 1
ATOM 2496 N N . SER A 1 310 ? -10.893 -4.554 -7.996 1.00 97.69 310 SER A N 1
ATOM 2497 C CA . SER A 1 310 ? -11.570 -4.021 -6.805 1.00 97.69 310 SER A CA 1
ATOM 2498 C C . SER A 1 310 ? -12.653 -4.969 -6.295 1.00 97.69 310 SER A C 1
ATOM 2500 O O . SER A 1 310 ? -12.737 -5.187 -5.092 1.00 97.69 310 SER A O 1
ATOM 2502 N N . GLU A 1 311 ? -13.433 -5.583 -7.182 1.00 97.94 311 GLU A N 1
ATOM 2503 C CA . GLU A 1 311 ? -14.447 -6.577 -6.813 1.00 97.94 311 GLU A CA 1
ATOM 2504 C C . GLU A 1 311 ? -13.810 -7.816 -6.154 1.00 97.94 311 GLU A C 1
ATOM 2506 O O . GLU A 1 311 ? -14.241 -8.240 -5.080 1.00 97.94 311 GLU A O 1
ATOM 2511 N N . GLU A 1 312 ? -12.702 -8.322 -6.706 1.00 96.69 312 GLU A N 1
ATOM 2512 C CA . GLU A 1 312 ? -11.914 -9.404 -6.094 1.00 96.69 312 GLU A CA 1
ATOM 2513 C C . GLU A 1 312 ? -11.328 -9.021 -4.725 1.00 96.69 312 GLU A C 1
ATOM 2515 O O . GLU A 1 312 ? -11.298 -9.840 -3.800 1.00 96.69 312 GLU A O 1
ATOM 2520 N N . LEU A 1 313 ? -10.843 -7.781 -4.577 1.00 97.00 313 LEU A N 1
ATOM 2521 C CA . LEU A 1 313 ? -10.339 -7.268 -3.302 1.00 97.00 313 LEU A CA 1
ATOM 2522 C C . LEU A 1 313 ? -11.445 -7.248 -2.249 1.00 97.00 313 LEU A C 1
ATOM 2524 O O . LEU A 1 313 ? -11.219 -7.686 -1.124 1.00 97.00 313 LEU A O 1
ATOM 2528 N N . TYR A 1 314 ? -12.638 -6.783 -2.609 1.00 97.69 314 TYR A N 1
ATOM 2529 C CA . TYR A 1 314 ? -13.791 -6.767 -1.713 1.00 97.69 314 TYR A CA 1
ATOM 2530 C C . TYR A 1 314 ? -14.208 -8.178 -1.299 1.00 97.69 314 TYR A C 1
ATOM 2532 O O . TYR A 1 314 ? -14.388 -8.420 -0.104 1.00 97.69 314 TYR A O 1
ATOM 2540 N N . GLY A 1 315 ? -14.237 -9.125 -2.243 1.00 96.81 315 GLY A N 1
ATOM 2541 C CA . GLY A 1 315 ? -14.471 -10.541 -1.952 1.00 96.81 315 GLY A CA 1
ATOM 2542 C C . GLY A 1 315 ? -13.465 -11.106 -0.945 1.00 96.81 315 GLY A C 1
ATOM 2543 O O . GLY A 1 315 ? -13.858 -11.682 0.067 1.00 96.81 315 GLY A O 1
ATOM 2544 N N . PHE A 1 316 ? -12.166 -10.855 -1.144 1.00 96.19 316 PHE A N 1
ATOM 2545 C CA . PHE A 1 316 ? -11.127 -11.270 -0.192 1.00 96.19 316 PHE A CA 1
ATOM 2546 C C . PHE A 1 316 ? -11.312 -10.647 1.202 1.00 96.19 316 PHE A C 1
ATOM 2548 O O . PHE A 1 316 ? -11.072 -11.306 2.215 1.00 96.19 316 PHE A O 1
ATOM 2555 N N . LEU A 1 317 ? -11.751 -9.390 1.285 1.00 96.25 317 LEU A N 1
ATOM 2556 C CA . LEU A 1 317 ? -11.993 -8.691 2.553 1.00 96.25 317 LEU A CA 1
ATOM 2557 C C . LEU A 1 317 ? -13.341 -9.056 3.211 1.00 96.25 317 LEU A C 1
ATOM 2559 O O . LEU A 1 317 ? -13.607 -8.639 4.343 1.00 96.25 317 LEU A O 1
ATOM 2563 N N . GLY A 1 318 ? -14.188 -9.831 2.526 1.00 95.38 318 GLY A N 1
ATOM 2564 C CA . GLY A 1 318 ? -15.557 -10.131 2.951 1.00 95.38 318 GLY A CA 1
ATOM 2565 C C . GLY A 1 318 ? -16.472 -8.902 2.939 1.00 95.38 318 GLY A C 1
ATOM 2566 O O . GLY A 1 318 ? -17.403 -8.818 3.737 1.00 95.38 318 GLY A O 1
ATOM 2567 N N . LEU A 1 319 ? -16.168 -7.895 2.119 1.00 96.31 319 LEU A N 1
ATOM 2568 C CA . LEU A 1 319 ? -16.951 -6.665 1.991 1.00 96.31 319 LEU A CA 1
ATOM 2569 C C . LEU A 1 319 ? -17.853 -6.730 0.762 1.00 96.31 319 LEU A C 1
ATOM 2571 O O . LEU A 1 319 ? -17.504 -7.340 -0.245 1.00 96.31 319 LEU A O 1
ATOM 2575 N N . SER A 1 320 ? -18.995 -6.048 0.825 1.00 96.94 320 SER A N 1
ATOM 2576 C CA . SER A 1 320 ? -19.904 -5.960 -0.318 1.00 96.94 320 SER A CA 1
ATOM 2577 C C . SER A 1 320 ? -19.402 -4.934 -1.338 1.00 96.94 320 SER A C 1
ATOM 2579 O O . SER A 1 320 ? -19.088 -3.797 -0.985 1.00 96.94 320 SER A O 1
ATOM 2581 N N . PHE A 1 321 ? -19.297 -5.316 -2.612 1.00 97.50 321 PHE A N 1
ATOM 2582 C CA . PHE A 1 321 ? -18.894 -4.398 -3.682 1.00 97.50 321 PHE A CA 1
ATOM 2583 C C . PHE A 1 321 ? -20.116 -3.624 -4.202 1.00 97.50 321 PHE A C 1
ATOM 2585 O O . PHE A 1 321 ? -20.731 -3.987 -5.205 1.00 97.50 321 PHE A O 1
ATOM 2592 N N . THR A 1 322 ? -20.520 -2.594 -3.454 1.00 97.06 322 THR A N 1
ATOM 2593 C CA . THR A 1 322 ? -21.753 -1.828 -3.705 1.00 97.06 322 THR A CA 1
ATOM 2594 C C . THR A 1 322 ? -21.681 -0.969 -4.974 1.00 97.06 322 THR A C 1
ATOM 2596 O O . THR A 1 322 ? -20.604 -0.724 -5.526 1.00 97.06 322 THR A O 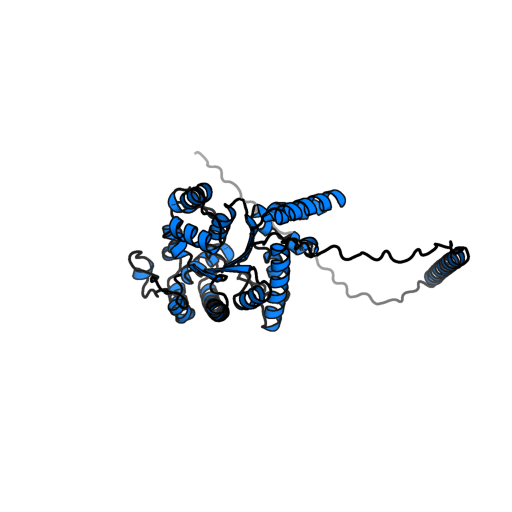1
ATOM 2599 N N . SER A 1 323 ? -22.835 -0.461 -5.425 1.00 96.12 323 SER A N 1
ATOM 2600 C CA . SER A 1 323 ? -22.925 0.521 -6.518 1.00 96.12 323 SER A CA 1
ATOM 2601 C C . SER A 1 323 ? -22.044 1.745 -6.272 1.00 96.12 323 SER A C 1
ATOM 2603 O O . SER A 1 323 ? -21.317 2.159 -7.169 1.00 96.12 323 SER A O 1
ATOM 2605 N N . ASP A 1 324 ? -22.038 2.264 -5.044 1.00 95.50 324 ASP A N 1
ATOM 2606 C CA . ASP A 1 324 ? -21.277 3.456 -4.661 1.00 95.50 324 ASP A CA 1
ATOM 2607 C C . ASP A 1 324 ? -19.765 3.229 -4.750 1.00 95.50 324 ASP A C 1
ATOM 2609 O O . ASP A 1 324 ? -19.011 4.126 -5.138 1.00 95.50 324 ASP A O 1
ATOM 2613 N N . VAL A 1 325 ? -19.308 2.024 -4.393 1.00 96.38 325 VAL A N 1
ATOM 2614 C CA . VAL A 1 325 ? -17.903 1.633 -4.550 1.00 96.38 325 VAL A CA 1
ATOM 2615 C C . VAL A 1 325 ? -17.576 1.484 -6.033 1.00 96.38 325 VAL A C 1
ATOM 2617 O O . VAL A 1 325 ? -16.562 2.012 -6.488 1.00 96.38 325 VAL A O 1
ATOM 2620 N N . ARG A 1 326 ? -18.433 0.806 -6.806 1.00 96.44 326 ARG A N 1
ATOM 2621 C CA . ARG A 1 326 ? -18.255 0.614 -8.252 1.00 96.44 326 ARG A CA 1
ATOM 2622 C C . ARG A 1 326 ? -18.144 1.952 -8.988 1.00 96.44 326 ARG A C 1
ATOM 2624 O O . ARG A 1 326 ? -17.230 2.130 -9.794 1.00 96.44 326 ARG A O 1
ATOM 2631 N N . GLU A 1 327 ? -19.035 2.891 -8.686 1.00 94.56 327 GLU A N 1
ATOM 2632 C CA . GLU A 1 327 ? -19.036 4.239 -9.255 1.00 94.56 327 GLU A CA 1
ATOM 2633 C C . GLU A 1 327 ? -17.776 5.015 -8.859 1.00 94.56 327 GLU A C 1
ATOM 2635 O O . GLU A 1 327 ? -17.114 5.597 -9.720 1.00 94.56 327 GLU A O 1
ATOM 2640 N N . PHE A 1 328 ? -17.383 4.966 -7.581 1.00 94.06 328 PHE A N 1
ATOM 2641 C CA . PHE A 1 328 ? -16.140 5.581 -7.121 1.00 94.06 328 PHE A CA 1
ATOM 2642 C C . PHE A 1 328 ? -14.920 5.029 -7.869 1.00 94.06 328 PHE A C 1
ATOM 2644 O O . PHE A 1 328 ? -14.109 5.800 -8.377 1.00 94.06 328 PHE A O 1
ATOM 2651 N N . VAL A 1 329 ? -14.801 3.702 -7.994 1.00 94.94 329 VAL A N 1
ATOM 2652 C CA . VAL A 1 329 ? -13.693 3.060 -8.718 1.00 94.94 329 VAL A CA 1
ATOM 2653 C C . VAL A 1 329 ? -13.662 3.531 -10.169 1.00 94.94 329 VAL A C 1
ATOM 2655 O O . VAL A 1 329 ? -12.597 3.912 -10.658 1.00 94.94 329 VAL A O 1
ATOM 2658 N N . PHE A 1 330 ? -14.805 3.545 -10.858 1.00 93.12 330 PHE A N 1
ATOM 2659 C CA . PHE A 1 330 ? -14.892 4.004 -12.245 1.00 93.12 330 PHE A CA 1
ATOM 2660 C C . PHE A 1 330 ? -14.466 5.473 -12.389 1.00 93.12 330 PHE A C 1
ATOM 2662 O O . PHE A 1 330 ? -13.590 5.791 -13.201 1.00 93.12 330 PHE A O 1
ATOM 2669 N N . ASN A 1 331 ? -15.000 6.356 -11.544 1.00 91.12 331 ASN A N 1
ATOM 2670 C CA . ASN A 1 331 ? -14.702 7.784 -11.583 1.00 91.12 331 ASN A CA 1
ATOM 2671 C C . ASN A 1 331 ? -13.241 8.077 -11.214 1.00 91.12 331 ASN A C 1
ATOM 2673 O O . ASN A 1 331 ? -12.574 8.830 -11.914 1.00 91.12 331 ASN A O 1
ATOM 2677 N N . SER A 1 332 ? -12.674 7.435 -10.195 1.00 88.38 332 SER A N 1
ATOM 2678 C CA . SER A 1 332 ? -11.284 7.685 -9.794 1.00 88.38 332 SER A CA 1
ATOM 2679 C C . SER A 1 332 ? -10.234 7.075 -10.732 1.00 88.38 332 SER A C 1
ATOM 2681 O O . SER A 1 332 ? -9.054 7.407 -10.598 1.00 88.38 332 SER A O 1
ATOM 2683 N N . THR A 1 333 ? -10.607 6.195 -11.672 1.00 90.62 333 THR A N 1
ATOM 2684 C CA . THR A 1 333 ? -9.633 5.469 -12.519 1.00 90.62 333 THR A CA 1
ATOM 2685 C C . THR A 1 333 ? -9.816 5.640 -14.024 1.00 90.62 333 THR A C 1
ATOM 2687 O O . THR A 1 333 ? -8.819 5.632 -14.752 1.00 90.62 333 THR A O 1
ATOM 2690 N N . SER A 1 334 ? -11.057 5.773 -14.493 1.00 86.19 334 SER A N 1
ATOM 2691 C CA . SER A 1 334 ? -11.417 5.634 -15.911 1.00 86.19 334 SER A CA 1
ATOM 2692 C C . SER A 1 334 ? -12.152 6.848 -16.487 1.00 86.19 334 SER A C 1
ATOM 2694 O O . SER A 1 334 ? -12.102 7.049 -17.697 1.00 86.19 334 SER A O 1
ATOM 2696 N N . ALA A 1 335 ? -12.825 7.650 -15.653 1.00 76.81 335 ALA A N 1
ATOM 2697 C CA . ALA A 1 335 ? -13.682 8.751 -16.119 1.00 76.81 335 ALA A CA 1
ATOM 2698 C C . ALA A 1 335 ? -13.461 10.105 -15.415 1.00 76.81 335 ALA A C 1
ATOM 2700 O O . ALA A 1 335 ? -14.016 11.115 -15.840 1.00 76.81 335 ALA A O 1
ATOM 2701 N N . GLY A 1 336 ? -12.660 10.162 -14.350 1.00 65.38 336 GLY A N 1
ATOM 2702 C CA . GLY A 1 336 ? -12.486 11.372 -13.542 1.00 65.38 336 GLY A CA 1
ATOM 2703 C C . GLY A 1 336 ? -11.499 12.387 -14.112 1.00 65.38 336 GLY A C 1
ATOM 2704 O O . GLY A 1 336 ? -10.758 12.139 -15.063 1.00 65.38 336 GLY A O 1
ATOM 2705 N N . HIS A 1 337 ? -11.433 13.559 -13.480 1.00 66.44 337 HIS A N 1
ATOM 2706 C CA . HIS A 1 337 ? -10.475 14.595 -13.859 1.00 66.44 337 HIS A CA 1
ATOM 2707 C C . HIS A 1 337 ? -9.030 14.196 -13.532 1.00 66.44 337 HIS A C 1
ATOM 2709 O O . HIS A 1 337 ? -8.704 13.681 -12.461 1.00 66.44 337 HIS A O 1
ATOM 2715 N N . LYS A 1 338 ? -8.108 14.507 -14.449 1.00 66.00 338 LYS A N 1
ATOM 2716 C CA . LYS A 1 338 ? -6.671 14.359 -14.206 1.00 66.00 338 LYS A CA 1
ATOM 2717 C C . LYS A 1 338 ? -6.188 15.455 -13.252 1.00 66.00 338 LYS A C 1
ATOM 2719 O O . LYS A 1 338 ? -5.896 16.568 -13.682 1.00 66.00 338 LYS A O 1
ATOM 2724 N N . SER A 1 339 ? -6.031 15.121 -11.974 1.00 64.75 339 SER A N 1
ATOM 2725 C CA . SER A 1 339 ? -5.346 16.002 -11.025 1.00 64.75 339 SER A CA 1
ATOM 2726 C C . SER A 1 339 ? -3.861 16.165 -11.388 1.00 64.75 339 SER A C 1
ATOM 2728 O O . SER A 1 339 ? -3.181 15.197 -11.742 1.00 64.75 339 SER A O 1
ATOM 2730 N N . THR A 1 340 ? -3.337 17.390 -11.280 1.00 65.69 340 THR A N 1
ATOM 2731 C CA . THR A 1 340 ? -1.903 17.705 -11.437 1.00 65.69 340 THR A CA 1
ATOM 2732 C C . THR A 1 340 ? -1.101 17.446 -10.158 1.00 65.69 340 THR A C 1
ATOM 2734 O O . THR A 1 340 ? 0.130 17.462 -10.180 1.00 65.69 340 THR A O 1
ATOM 2737 N N . TYR A 1 341 ? -1.777 17.165 -9.041 1.00 69.50 341 TYR A N 1
ATOM 2738 C CA . TYR A 1 341 ? -1.144 16.918 -7.754 1.00 69.50 341 TYR A CA 1
ATOM 2739 C C . TYR A 1 341 ? -0.553 15.504 -7.676 1.00 69.50 341 TYR A C 1
ATOM 2741 O O . TYR A 1 341 ? -1.243 14.496 -7.845 1.00 69.50 341 TYR A O 1
ATOM 2749 N N . ASN A 1 342 ? 0.741 15.412 -7.352 1.00 63.88 342 ASN A N 1
ATOM 2750 C CA . ASN A 1 342 ? 1.492 14.151 -7.355 1.00 63.88 342 ASN A CA 1
ATOM 2751 C C . ASN A 1 342 ? 0.922 13.071 -6.420 1.00 63.88 342 ASN A C 1
ATOM 2753 O O . ASN A 1 342 ? 1.181 11.885 -6.649 1.00 63.88 342 ASN A O 1
ATOM 2757 N N . PHE A 1 343 ? 0.187 13.447 -5.369 1.00 66.56 343 PHE A N 1
ATOM 2758 C CA . PHE A 1 343 ? -0.388 12.520 -4.385 1.00 66.56 343 PHE A CA 1
ATOM 2759 C C . PHE A 1 343 ? -1.887 12.262 -4.568 1.00 66.56 343 PHE A C 1
ATOM 2761 O O . PHE A 1 343 ? -2.442 11.476 -3.807 1.00 66.56 343 PHE A O 1
ATOM 2768 N N . ALA A 1 344 ? -2.525 12.864 -5.576 1.00 68.31 344 ALA A N 1
ATOM 2769 C CA . ALA A 1 344 ? -3.929 12.605 -5.872 1.00 68.31 344 ALA A CA 1
ATOM 2770 C C . ALA A 1 344 ? -4.159 11.137 -6.255 1.00 68.31 344 ALA A C 1
ATOM 2772 O O . ALA A 1 344 ? -3.297 10.518 -6.894 1.00 68.31 344 ALA A O 1
ATOM 2773 N N . THR A 1 345 ? -5.317 10.605 -5.877 1.00 74.38 345 THR A N 1
ATOM 2774 C CA . THR A 1 345 ? -5.781 9.255 -6.221 1.00 74.38 345 THR A CA 1
ATOM 2775 C C . THR A 1 345 ? -6.531 9.226 -7.543 1.00 74.38 345 THR A C 1
ATOM 2777 O O . THR A 1 345 ? -6.417 8.235 -8.256 1.00 74.38 345 THR A O 1
ATOM 2780 N N . ASP A 1 346 ? -7.192 10.325 -7.912 1.00 72.12 346 ASP A N 1
ATOM 2781 C CA . ASP A 1 346 ? -7.976 10.400 -9.141 1.00 72.12 346 ASP A CA 1
ATOM 2782 C C . ASP A 1 346 ? -7.087 10.454 -10.385 1.00 72.12 346 ASP A C 1
ATOM 2784 O O . ASP A 1 346 ? -6.103 11.212 -10.487 1.00 72.12 346 ASP A O 1
ATOM 2788 N N . ARG A 1 347 ? -7.441 9.599 -11.340 1.00 74.88 347 ARG A N 1
ATOM 2789 C CA . ARG A 1 347 ? -6.817 9.456 -12.647 1.00 74.88 347 ARG A CA 1
ATOM 2790 C C . ARG A 1 347 ? -7.922 9.377 -13.692 1.00 74.88 347 ARG A C 1
ATOM 2792 O O . ARG A 1 347 ? -8.789 8.525 -13.607 1.00 74.88 347 ARG A O 1
ATOM 2799 N N . ALA A 1 348 ? -7.805 10.198 -14.734 1.00 76.25 348 ALA A N 1
ATOM 2800 C CA . ALA A 1 348 ? -8.617 10.051 -15.944 1.00 76.25 348 ALA A CA 1
ATOM 2801 C C . ALA A 1 348 ? -8.335 8.730 -16.683 1.00 76.25 348 ALA A C 1
ATOM 2803 O O . ALA A 1 348 ? -9.148 8.258 -17.462 1.00 76.25 348 ALA A O 1
ATOM 2804 N N . ASN A 1 349 ? -7.142 8.161 -16.478 1.00 87.75 349 ASN A N 1
ATOM 2805 C CA . ASN A 1 349 ? -6.747 6.864 -17.010 1.00 87.75 349 ASN A CA 1
ATOM 2806 C C . ASN A 1 349 ? -5.663 6.260 -16.101 1.00 87.75 349 ASN A C 1
ATOM 2808 O O . ASN A 1 349 ? -4.494 6.673 -16.137 1.00 87.75 349 ASN A O 1
ATOM 2812 N N . SER A 1 350 ? -6.053 5.313 -15.250 1.00 91.69 350 SER A N 1
ATOM 2813 C CA . SER A 1 350 ? -5.166 4.636 -14.298 1.00 91.69 350 SER A CA 1
ATOM 2814 C C . SER A 1 350 ? -4.063 3.845 -14.994 1.00 91.69 350 SER A C 1
ATOM 2816 O O . SER A 1 350 ? -2.920 3.885 -14.537 1.00 91.69 350 SER A O 1
ATOM 2818 N N . THR A 1 351 ? -4.355 3.205 -16.129 1.00 93.38 351 THR A N 1
ATOM 2819 C CA . THR A 1 351 ? -3.373 2.440 -16.912 1.00 93.38 351 THR A CA 1
ATOM 2820 C C . THR A 1 351 ? -2.245 3.343 -17.412 1.00 93.38 351 THR A C 1
ATOM 2822 O O . THR A 1 351 ? -1.066 3.092 -17.160 1.00 93.38 351 THR A O 1
ATOM 2825 N N . SER A 1 352 ? -2.592 4.463 -18.047 1.00 91.94 352 SER A N 1
ATOM 2826 C CA . SER A 1 352 ? -1.628 5.459 -18.521 1.00 91.94 352 SER A CA 1
ATOM 2827 C C . SER A 1 352 ? -0.778 6.004 -17.369 1.00 91.94 352 SER A C 1
ATOM 2829 O O . SER A 1 352 ? 0.444 6.121 -17.486 1.00 91.94 352 SER A O 1
ATOM 2831 N N . ALA A 1 353 ? -1.400 6.276 -16.218 1.00 91.06 353 ALA A N 1
ATOM 2832 C CA . ALA A 1 353 ? -0.694 6.737 -15.028 1.00 91.06 353 ALA A CA 1
ATOM 2833 C C . ALA A 1 353 ? 0.265 5.679 -14.456 1.00 91.06 353 ALA A C 1
ATOM 2835 O O . ALA A 1 353 ? 1.350 6.033 -13.982 1.00 91.06 353 ALA A O 1
ATOM 2836 N N . ALA A 1 354 ? -0.103 4.396 -14.508 1.00 94.44 354 ALA A N 1
ATOM 2837 C CA . ALA A 1 354 ? 0.735 3.308 -14.022 1.00 94.44 354 ALA A CA 1
ATOM 2838 C C . ALA A 1 354 ? 2.035 3.176 -14.818 1.00 94.44 354 ALA A C 1
ATOM 2840 O O . ALA A 1 354 ? 3.094 3.030 -14.201 1.00 94.44 354 ALA A O 1
ATOM 2841 N N . TYR A 1 355 ? 1.966 3.351 -16.142 1.00 96.38 355 TYR A N 1
ATOM 2842 C CA . TYR A 1 355 ? 3.100 3.235 -17.067 1.00 96.38 355 TYR A CA 1
ATOM 2843 C C . TYR A 1 355 ? 3.801 4.560 -17.410 1.00 96.38 355 TYR A C 1
ATOM 2845 O O . TYR A 1 355 ? 4.792 4.566 -18.140 1.00 96.38 355 TYR A O 1
ATOM 2853 N N . ALA A 1 356 ? 3.356 5.691 -16.852 1.00 94.31 356 ALA A N 1
ATOM 2854 C CA . ALA A 1 356 ? 3.922 7.015 -17.133 1.00 94.31 356 ALA A CA 1
ATOM 2855 C C . ALA A 1 356 ? 5.424 7.145 -16.808 1.00 94.31 356 ALA A C 1
ATOM 2857 O O . ALA A 1 356 ? 6.093 8.033 -17.339 1.00 94.31 356 ALA A O 1
ATOM 2858 N N . TRP A 1 357 ? 5.962 6.272 -15.950 1.00 96.25 357 TRP A N 1
ATOM 2859 C CA . TRP A 1 357 ? 7.387 6.235 -15.612 1.00 96.25 357 TRP A CA 1
ATOM 2860 C C . TRP A 1 357 ? 8.277 5.965 -16.830 1.00 96.25 357 TRP A C 1
ATOM 2862 O O . TRP A 1 357 ? 9.385 6.490 -16.877 1.00 96.25 357 TRP A O 1
ATOM 2872 N N . ARG A 1 358 ? 7.778 5.245 -17.846 1.00 97.25 358 ARG A N 1
ATOM 2873 C CA . ARG A 1 358 ? 8.528 4.899 -19.065 1.00 97.25 358 ARG A CA 1
ATOM 2874 C C . ARG A 1 358 ? 9.021 6.114 -19.852 1.00 97.25 358 ARG A C 1
ATOM 2876 O O . ARG A 1 358 ? 10.037 6.043 -20.520 1.00 97.25 358 ARG A O 1
ATOM 2883 N N . ARG A 1 359 ? 8.326 7.251 -19.738 1.00 94.75 359 ARG A N 1
ATOM 2884 C CA . ARG A 1 359 ? 8.708 8.522 -20.386 1.00 94.75 359 ARG A CA 1
ATOM 2885 C C . ARG A 1 359 ? 9.579 9.426 -19.511 1.00 94.75 359 ARG A C 1
ATOM 2887 O O . ARG A 1 359 ? 9.938 10.512 -19.942 1.00 94.75 359 ARG A O 1
ATOM 2894 N N . ARG A 1 360 ? 9.808 9.054 -18.250 1.00 92.00 360 ARG A N 1
ATOM 2895 C CA . ARG A 1 360 ? 10.379 9.943 -17.221 1.00 92.00 360 ARG A CA 1
ATOM 2896 C C . ARG A 1 360 ? 11.657 9.405 -16.603 1.00 92.00 360 ARG A C 1
ATOM 2898 O O . ARG A 1 360 ? 12.450 10.183 -16.089 1.00 92.00 360 ARG A O 1
ATOM 2905 N N . ILE A 1 361 ? 11.810 8.085 -16.550 1.00 94.81 361 ILE A N 1
ATOM 2906 C CA . ILE A 1 361 ? 12.991 7.458 -15.972 1.00 94.81 361 ILE A CA 1
ATOM 2907 C C . ILE A 1 361 ? 14.167 7.566 -16.947 1.00 94.81 361 ILE A C 1
ATOM 2909 O O . ILE A 1 361 ? 14.010 7.343 -18.144 1.00 94.81 361 ILE A O 1
ATOM 2913 N N . HIS A 1 362 ? 15.349 7.888 -16.429 1.00 94.62 362 HIS A N 1
ATOM 2914 C CA . HIS A 1 362 ? 16.578 7.841 -17.215 1.00 94.62 362 HIS A CA 1
ATOM 2915 C C . HIS A 1 362 ? 16.989 6.385 -17.456 1.00 94.62 362 HIS A C 1
ATOM 2917 O O . HIS A 1 362 ? 16.968 5.572 -16.528 1.00 94.62 362 HIS A O 1
ATOM 2923 N N . PHE A 1 363 ? 17.403 6.060 -18.680 1.00 96.12 363 PHE A N 1
ATOM 2924 C CA . PHE A 1 363 ? 17.732 4.687 -19.064 1.00 96.12 363 PHE A CA 1
ATOM 2925 C C . PHE A 1 363 ? 18.852 4.031 -18.229 1.00 96.12 363 PHE A C 1
ATOM 2927 O O . PHE A 1 363 ? 18.675 2.873 -17.853 1.00 96.12 363 PHE A O 1
ATOM 2934 N N . PRO A 1 364 ? 19.915 4.733 -17.782 1.00 96.00 364 PRO A N 1
ATOM 2935 C CA . PRO A 1 364 ? 20.884 4.147 -16.849 1.00 96.00 364 PRO A CA 1
ATOM 2936 C C . PRO A 1 364 ? 20.256 3.628 -15.545 1.00 96.00 364 PRO A C 1
ATOM 2938 O O . PRO A 1 364 ? 20.678 2.607 -15.004 1.00 96.00 364 PRO A O 1
ATOM 2941 N N . VAL A 1 365 ? 19.203 4.291 -15.048 1.00 96.00 365 VAL A N 1
ATOM 2942 C CA . VAL A 1 365 ? 18.457 3.826 -13.868 1.00 96.00 365 VAL A CA 1
ATOM 2943 C C . VAL A 1 365 ? 17.624 2.588 -14.207 1.00 96.00 365 VAL A C 1
ATOM 2945 O O . VAL A 1 365 ? 17.521 1.690 -13.376 1.00 96.00 365 VAL A O 1
ATOM 2948 N N . VAL A 1 366 ? 17.066 2.501 -15.421 1.00 97.88 366 VAL A N 1
ATOM 2949 C CA . VAL A 1 366 ? 16.374 1.293 -15.912 1.00 97.88 366 VAL A CA 1
ATOM 2950 C C . VAL A 1 366 ? 17.330 0.109 -15.945 1.00 97.88 366 VAL A C 1
ATOM 2952 O O . VAL A 1 366 ? 17.031 -0.903 -15.323 1.00 97.88 366 VAL A O 1
ATOM 2955 N N . GLN A 1 367 ? 18.501 0.260 -16.567 1.00 97.56 367 GLN A N 1
ATOM 2956 C CA . GLN A 1 367 ? 19.509 -0.802 -16.654 1.00 97.56 367 GLN A CA 1
ATOM 2957 C C . GLN A 1 367 ? 19.954 -1.275 -15.266 1.00 97.56 367 GLN A C 1
ATOM 2959 O O . GLN A 1 367 ? 19.975 -2.474 -14.990 1.00 97.56 367 GLN A O 1
ATOM 2964 N N . ALA A 1 368 ? 20.242 -0.339 -14.359 1.00 97.25 368 ALA A N 1
ATOM 2965 C CA . ALA A 1 368 ? 20.612 -0.678 -12.990 1.00 97.25 368 ALA A CA 1
ATOM 2966 C C . ALA A 1 368 ? 19.473 -1.366 -12.225 1.00 97.25 368 ALA A C 1
ATOM 2968 O O . ALA A 1 368 ? 19.720 -2.293 -11.456 1.00 97.25 368 ALA A O 1
ATOM 2969 N N . THR A 1 369 ? 18.223 -0.941 -12.433 1.00 98.12 369 THR A N 1
ATOM 2970 C CA . THR A 1 369 ? 17.061 -1.582 -11.802 1.00 98.12 369 THR A CA 1
ATOM 2971 C C . THR A 1 369 ? 16.879 -2.998 -12.334 1.00 98.12 369 THR A C 1
ATOM 2973 O O . THR A 1 369 ? 16.771 -3.928 -11.541 1.00 98.12 369 THR A O 1
ATOM 2976 N N . ASP A 1 370 ? 16.925 -3.182 -13.652 1.00 97.81 370 ASP A N 1
ATOM 2977 C CA . ASP A 1 370 ? 16.800 -4.486 -14.303 1.00 97.81 370 ASP A CA 1
ATOM 2978 C C . ASP A 1 370 ? 17.902 -5.456 -13.844 1.00 97.81 370 ASP A C 1
ATOM 2980 O O . ASP A 1 370 ? 17.635 -6.640 -13.644 1.00 97.81 370 ASP A O 1
ATOM 2984 N N . GLN A 1 371 ? 19.116 -4.951 -13.589 1.00 97.69 371 GLN A N 1
ATOM 2985 C CA . GLN A 1 371 ? 20.214 -5.736 -13.026 1.00 97.69 371 GLN A CA 1
ATOM 2986 C C . GLN A 1 371 ? 19.998 -6.070 -11.540 1.00 97.69 371 GLN A C 1
ATOM 2988 O O . GLN A 1 371 ? 20.068 -7.235 -11.148 1.00 97.69 371 GLN A O 1
ATOM 2993 N N . PHE A 1 372 ? 19.753 -5.071 -10.685 1.00 98.19 372 PHE A N 1
ATOM 2994 C CA . PHE A 1 372 ? 19.707 -5.273 -9.231 1.00 98.19 372 PHE A CA 1
ATOM 2995 C C . PHE A 1 372 ? 18.429 -5.965 -8.741 1.00 98.19 372 PHE A C 1
ATOM 2997 O O . PHE A 1 372 ? 18.465 -6.613 -7.692 1.00 98.19 372 PHE A O 1
ATOM 3004 N N . CYS A 1 373 ? 17.321 -5.835 -9.475 1.00 98.12 373 CYS A N 1
ATOM 3005 C CA . CYS A 1 373 ? 16.019 -6.428 -9.164 1.00 98.12 373 CYS A CA 1
ATOM 3006 C C . CYS A 1 373 ? 15.717 -7.685 -10.009 1.00 98.12 373 CYS A C 1
ATOM 3008 O O . CYS A 1 373 ? 14.572 -8.134 -10.022 1.00 98.12 373 CYS A O 1
ATOM 3010 N N . ALA A 1 374 ? 16.692 -8.282 -10.704 1.00 97.50 374 ALA A N 1
ATOM 3011 C CA . ALA A 1 374 ? 16.452 -9.410 -11.616 1.00 97.50 374 ALA A CA 1
ATOM 3012 C C . ALA A 1 374 ? 15.725 -10.608 -10.963 1.00 97.50 374 ALA A C 1
ATOM 3014 O O . ALA A 1 374 ? 14.900 -11.281 -11.577 1.00 97.50 374 ALA A O 1
ATOM 3015 N N . ASP A 1 375 ? 16.001 -10.896 -9.695 1.00 95.75 375 ASP A N 1
ATOM 3016 C CA . ASP A 1 375 ? 15.313 -11.937 -8.930 1.00 95.75 375 ASP A CA 1
ATOM 3017 C C . ASP A 1 375 ? 13.911 -11.516 -8.460 1.00 95.75 375 ASP A C 1
ATOM 3019 O O . ASP A 1 375 ? 12.988 -12.328 -8.511 1.00 95.75 375 ASP A O 1
ATOM 3023 N N . VAL A 1 376 ? 13.721 -10.245 -8.090 1.00 96.62 376 VAL A N 1
ATOM 3024 C CA . VAL A 1 376 ? 12.397 -9.662 -7.811 1.00 96.62 376 VAL A CA 1
ATOM 3025 C C . VAL A 1 376 ? 11.515 -9.740 -9.059 1.00 96.62 376 VAL A C 1
ATOM 3027 O O . VAL A 1 376 ? 10.347 -10.113 -8.972 1.00 96.62 376 VAL A O 1
ATOM 3030 N N . TYR A 1 377 ? 12.079 -9.461 -10.236 1.00 96.56 377 TYR A N 1
ATOM 3031 C CA . TYR A 1 377 ? 11.389 -9.560 -11.521 1.00 96.56 377 TYR A CA 1
ATOM 3032 C C . TYR A 1 377 ? 10.917 -10.979 -11.796 1.00 96.56 377 TYR A C 1
ATOM 3034 O O . TYR A 1 377 ? 9.751 -11.167 -12.127 1.00 96.56 377 TYR A O 1
ATOM 3042 N N . ARG A 1 378 ? 11.784 -11.979 -11.590 1.00 94.75 378 ARG A N 1
ATOM 3043 C CA . ARG A 1 378 ? 11.407 -13.392 -11.738 1.00 94.75 378 ARG A CA 1
ATOM 3044 C C . ARG A 1 378 ? 10.259 -13.787 -10.809 1.00 94.75 378 ARG A C 1
ATOM 3046 O O . ARG A 1 378 ? 9.372 -14.510 -11.241 1.00 94.75 378 ARG A O 1
ATOM 3053 N N . LYS A 1 379 ? 10.249 -13.295 -9.564 1.00 94.75 379 LYS A N 1
ATOM 3054 C CA . LYS A 1 379 ? 9.176 -13.584 -8.597 1.00 94.75 379 LYS A CA 1
ATOM 3055 C C . LYS A 1 379 ? 7.848 -12.899 -8.932 1.00 94.75 379 LYS A C 1
ATOM 3057 O O . LYS A 1 379 ? 6.800 -13.467 -8.659 1.00 94.75 379 LYS A O 1
ATOM 3062 N N . LEU A 1 380 ? 7.884 -11.681 -9.477 1.00 95.81 380 LEU A N 1
ATOM 3063 C CA . LEU A 1 380 ? 6.692 -10.846 -9.704 1.00 95.81 380 LEU A CA 1
ATOM 3064 C C . LEU A 1 380 ? 6.263 -10.751 -11.180 1.00 95.81 380 LEU A C 1
ATOM 3066 O O . LEU A 1 380 ? 5.302 -10.053 -11.513 1.00 95.81 380 LEU A O 1
ATOM 3070 N N . GLY A 1 381 ? 6.983 -11.424 -12.077 1.00 96.00 381 GLY A N 1
ATOM 3071 C CA . GLY A 1 381 ? 6.702 -11.458 -13.508 1.00 96.00 381 GLY A CA 1
ATOM 3072 C C . GLY A 1 381 ? 7.001 -10.163 -14.262 1.00 96.00 381 GLY A C 1
ATOM 3073 O O . GLY A 1 381 ? 6.344 -9.920 -15.275 1.00 96.00 381 GLY A O 1
ATOM 3074 N N . TYR A 1 382 ? 7.945 -9.332 -13.804 1.00 97.38 382 TYR A N 1
ATOM 3075 C CA . TYR A 1 382 ? 8.393 -8.144 -14.550 1.00 97.38 382 TYR A CA 1
ATOM 3076 C C . TYR A 1 382 ? 9.452 -8.504 -15.599 1.00 97.38 382 TYR A C 1
ATOM 3078 O O . TYR A 1 382 ? 10.257 -9.413 -15.403 1.00 97.38 382 TYR A O 1
ATOM 3086 N N . LEU A 1 383 ? 9.457 -7.773 -16.715 1.00 97.31 383 LEU A N 1
ATOM 3087 C CA . LEU A 1 383 ? 10.365 -7.992 -17.843 1.00 97.31 383 LEU A CA 1
ATOM 3088 C C . LEU A 1 383 ? 11.385 -6.845 -17.951 1.00 97.31 383 LEU A C 1
ATOM 3090 O O . LEU A 1 383 ? 10.985 -5.676 -17.852 1.00 97.31 383 LEU A O 1
ATOM 3094 N N . PRO A 1 384 ? 12.685 -7.146 -18.145 1.00 97.31 384 PRO A N 1
ATOM 3095 C CA . PRO A 1 384 ? 13.710 -6.129 -18.363 1.00 97.31 384 PRO A CA 1
ATOM 3096 C C . PRO A 1 384 ? 13.559 -5.465 -19.739 1.00 97.31 384 PRO A C 1
ATOM 3098 O O . PRO A 1 384 ? 12.961 -6.039 -20.648 1.00 97.31 384 PRO A O 1
ATOM 3101 N N . LEU A 1 385 ? 14.116 -4.266 -19.880 1.00 97.00 385 LEU A N 1
ATOM 3102 C CA . LEU A 1 385 ? 14.158 -3.474 -21.108 1.00 97.00 385 LEU A CA 1
ATOM 3103 C C . LEU A 1 385 ? 15.616 -3.333 -21.558 1.00 97.00 385 LEU A C 1
ATOM 3105 O O . LEU A 1 385 ? 16.478 -2.903 -20.794 1.00 97.00 385 LEU A O 1
ATOM 3109 N N . ARG A 1 386 ? 15.905 -3.687 -22.809 1.00 94.38 386 ARG A N 1
ATOM 3110 C CA . ARG A 1 386 ? 17.275 -3.775 -23.338 1.00 94.38 386 ARG A CA 1
ATOM 3111 C C . ARG A 1 386 ? 17.761 -2.489 -23.997 1.00 94.38 386 ARG A C 1
ATOM 3113 O O . ARG A 1 386 ? 18.962 -2.330 -24.187 1.00 94.38 386 ARG A O 1
ATOM 3120 N N . SER A 1 387 ? 16.856 -1.574 -24.345 1.00 96.88 387 SER A N 1
ATOM 3121 C CA . SER A 1 387 ? 17.193 -0.326 -25.040 1.00 96.88 387 SER A CA 1
ATOM 3122 C C . SER A 1 387 ? 16.242 0.825 -24.697 1.00 96.88 387 SER A C 1
ATOM 3124 O O . SER A 1 387 ? 15.127 0.614 -24.213 1.00 96.88 387 SER A O 1
ATOM 3126 N N . GLU A 1 388 ? 16.658 2.058 -25.001 1.00 96.31 388 GLU A N 1
ATOM 3127 C CA . GLU A 1 388 ? 15.795 3.247 -24.909 1.00 96.31 388 GLU A CA 1
ATOM 3128 C C . GLU A 1 388 ? 14.579 3.169 -25.847 1.00 96.31 388 GLU A C 1
ATOM 3130 O O . GLU A 1 388 ? 13.494 3.663 -25.519 1.00 96.31 388 GLU A O 1
ATOM 3135 N N . ALA A 1 389 ? 14.737 2.497 -26.993 1.00 96.50 389 ALA A N 1
ATOM 3136 C CA . ALA A 1 389 ? 13.647 2.236 -27.926 1.00 96.50 389 ALA A CA 1
ATOM 3137 C C . ALA A 1 389 ? 12.580 1.335 -27.284 1.00 96.50 389 ALA A C 1
ATOM 3139 O O . ALA A 1 389 ? 11.398 1.675 -27.297 1.00 96.50 389 ALA A O 1
ATOM 3140 N N . GLU A 1 390 ? 12.991 0.240 -26.635 1.00 97.06 390 GLU A N 1
ATOM 3141 C CA . GLU A 1 390 ? 12.066 -0.608 -25.874 1.00 97.06 390 GLU A CA 1
ATOM 3142 C C . GLU A 1 390 ? 11.425 0.162 -24.713 1.00 97.06 390 GLU A C 1
ATOM 3144 O O . GLU A 1 390 ? 10.230 0.018 -24.468 1.00 97.06 390 GLU A O 1
ATOM 3149 N N . LEU A 1 391 ? 12.176 1.013 -24.001 1.00 97.12 391 LEU A N 1
ATOM 3150 C CA . LEU A 1 391 ? 11.641 1.810 -22.891 1.00 97.12 391 LEU A CA 1
ATOM 3151 C C . LEU A 1 391 ? 10.475 2.700 -23.333 1.00 97.12 391 LEU A C 1
ATOM 3153 O O . LEU A 1 391 ? 9.454 2.756 -22.643 1.00 97.12 391 LEU A O 1
ATOM 3157 N N . THR A 1 392 ? 10.603 3.367 -24.476 1.00 95.12 392 THR A N 1
ATOM 3158 C CA . THR A 1 392 ? 9.629 4.362 -24.943 1.00 95.12 392 THR A CA 1
ATOM 3159 C C . THR A 1 392 ? 8.492 3.779 -25.787 1.00 95.12 392 THR A C 1
ATOM 3161 O O . THR A 1 392 ? 7.433 4.405 -25.873 1.00 95.12 392 THR A O 1
ATOM 3164 N N . ASP A 1 393 ? 8.642 2.568 -26.329 1.00 95.56 393 ASP A N 1
ATOM 3165 C CA . ASP A 1 393 ? 7.595 1.874 -27.084 1.00 95.56 393 ASP A CA 1
ATOM 3166 C C . ASP A 1 393 ? 6.644 1.076 -26.169 1.00 95.56 393 ASP A C 1
ATOM 3168 O O . ASP A 1 393 ? 6.938 -0.023 -25.692 1.00 95.56 393 ASP A O 1
ATOM 3172 N N . PHE A 1 394 ? 5.442 1.620 -25.957 1.00 94.06 394 PHE A N 1
ATOM 3173 C CA . PHE A 1 394 ? 4.409 1.043 -25.089 1.00 94.06 394 PHE A CA 1
ATOM 3174 C C . PHE A 1 394 ? 3.815 -0.280 -25.607 1.00 94.06 394 PHE A C 1
ATOM 3176 O O . PHE A 1 394 ? 3.068 -0.920 -24.868 1.00 94.06 394 PHE A O 1
ATOM 3183 N N . ARG A 1 395 ? 4.155 -0.726 -26.826 1.00 93.81 395 ARG A N 1
ATOM 3184 C CA . ARG A 1 395 ? 3.802 -2.067 -27.325 1.00 93.81 395 ARG A CA 1
ATOM 3185 C C . ARG A 1 395 ? 4.646 -3.162 -26.670 1.00 93.81 395 ARG A C 1
ATOM 3187 O O . ARG A 1 395 ? 4.184 -4.296 -26.556 1.00 93.81 395 ARG A O 1
ATOM 3194 N N . TYR A 1 396 ? 5.852 -2.834 -26.196 1.00 94.31 396 TYR A N 1
ATOM 3195 C CA . TYR A 1 396 ? 6.673 -3.773 -25.433 1.00 94.31 396 TYR A CA 1
ATOM 3196 C C . TYR A 1 396 ? 6.080 -3.986 -24.045 1.00 94.31 396 TYR A C 1
ATOM 3198 O O . TYR A 1 396 ? 5.940 -3.046 -23.253 1.00 94.31 396 TYR A O 1
ATOM 3206 N N . LYS A 1 397 ? 5.757 -5.241 -23.732 1.00 94.31 397 LYS A N 1
ATOM 3207 C CA . LYS A 1 397 ? 5.271 -5.636 -22.410 1.00 94.31 397 LYS A CA 1
ATOM 3208 C C . LYS A 1 397 ? 6.406 -5.553 -21.390 1.00 94.31 397 LYS A C 1
ATOM 3210 O O . LYS A 1 397 ? 7.500 -6.046 -21.628 1.00 94.31 397 LYS A O 1
ATOM 3215 N N . VAL A 1 398 ? 6.111 -4.977 -20.227 1.00 95.94 398 VAL A N 1
ATOM 3216 C CA . VAL A 1 398 ? 7.033 -4.901 -19.075 1.00 95.94 398 VAL A CA 1
ATOM 3217 C C . VAL A 1 398 ? 6.637 -5.847 -17.940 1.00 95.94 398 VAL A C 1
ATOM 3219 O O . VAL A 1 398 ? 7.303 -5.890 -16.908 1.00 95.94 398 VAL A O 1
ATOM 3222 N N . LYS A 1 399 ? 5.557 -6.615 -18.131 1.00 95.31 399 LYS A N 1
ATOM 3223 C CA . LYS A 1 399 ? 5.066 -7.629 -17.199 1.00 95.31 399 LYS A CA 1
ATOM 3224 C C . LYS A 1 399 ? 4.412 -8.800 -17.930 1.00 95.31 399 LYS A C 1
ATOM 3226 O O . LYS A 1 399 ? 3.985 -8.669 -19.077 1.00 95.31 399 LYS A O 1
ATOM 3231 N N . THR A 1 400 ? 4.300 -9.913 -17.222 1.00 93.75 400 THR A N 1
ATOM 3232 C CA . THR A 1 400 ? 3.565 -11.124 -17.605 1.00 93.75 400 THR A CA 1
ATOM 3233 C C . THR A 1 400 ? 2.378 -11.343 -16.665 1.00 93.75 400 THR A C 1
ATOM 3235 O O . THR A 1 400 ? 2.298 -10.723 -15.597 1.00 93.75 400 THR A O 1
ATOM 3238 N N . ASP A 1 401 ? 1.482 -12.260 -17.020 1.00 86.75 401 ASP A N 1
ATOM 3239 C CA . ASP A 1 401 ? 0.387 -12.720 -16.153 1.00 86.75 401 ASP A CA 1
ATOM 3240 C C . ASP A 1 401 ? 0.878 -13.765 -15.130 1.00 86.75 401 ASP A C 1
ATOM 3242 O O . ASP A 1 401 ? 0.225 -14.769 -14.870 1.00 86.75 401 ASP A O 1
ATOM 3246 N N . ALA A 1 402 ? 2.079 -13.550 -14.580 1.00 81.69 402 ALA A N 1
ATOM 3247 C CA . ALA A 1 402 ? 2.696 -14.439 -13.605 1.00 81.69 402 ALA A CA 1
ATOM 3248 C C . ALA A 1 402 ? 1.887 -14.538 -12.307 1.00 81.69 402 ALA A C 1
ATOM 3250 O O . ALA A 1 402 ? 1.157 -13.623 -11.927 1.00 81.69 402 ALA A O 1
ATOM 3251 N N . THR A 1 403 ? 2.119 -15.633 -11.590 1.00 85.00 403 THR A N 1
ATOM 3252 C CA . THR A 1 403 ? 1.661 -15.860 -10.219 1.00 85.00 403 THR A CA 1
ATOM 3253 C C . THR A 1 403 ? 2.818 -15.674 -9.241 1.00 85.00 403 THR A C 1
ATOM 3255 O O . THR A 1 403 ? 3.938 -16.097 -9.533 1.00 85.00 403 THR A O 1
ATOM 3258 N N . PHE A 1 404 ? 2.552 -15.144 -8.051 1.00 85.06 404 PHE A N 1
ATOM 3259 C CA . PHE A 1 404 ? 3.491 -15.194 -6.934 1.00 85.06 404 PHE A CA 1
ATOM 3260 C C . PHE A 1 404 ? 3.116 -16.362 -6.030 1.00 85.06 404 PHE A C 1
ATOM 3262 O O . PHE A 1 404 ? 2.029 -16.372 -5.460 1.00 85.06 404 PHE A O 1
ATOM 3269 N N . HIS A 1 405 ? 4.014 -17.343 -5.906 1.00 80.44 405 HIS A N 1
ATOM 3270 C CA . HIS A 1 405 ? 3.794 -18.517 -5.052 1.00 80.44 405 HIS A CA 1
ATOM 3271 C C . HIS A 1 405 ? 2.468 -19.244 -5.367 1.00 80.44 405 HIS A C 1
ATOM 3273 O O . HIS A 1 405 ? 1.685 -19.567 -4.484 1.00 80.44 405 HIS A O 1
ATOM 3279 N N . GLY A 1 406 ? 2.173 -19.423 -6.661 1.00 68.81 406 GLY A N 1
ATOM 3280 C CA . GLY A 1 406 ? 0.940 -20.066 -7.138 1.00 68.81 406 GLY A CA 1
ATOM 3281 C C . GLY A 1 406 ? -0.325 -19.200 -7.067 1.00 68.81 406 GLY A C 1
ATOM 3282 O O . GLY A 1 406 ? -1.358 -19.601 -7.595 1.00 68.81 406 GLY A O 1
ATOM 3283 N N . VAL A 1 407 ? -0.255 -17.998 -6.487 1.00 69.31 407 VAL A N 1
ATOM 3284 C CA . VAL A 1 407 ? -1.385 -17.065 -6.380 1.00 69.31 407 VAL A CA 1
ATOM 3285 C C . VAL A 1 407 ? -1.297 -16.009 -7.482 1.00 69.31 407 VAL A C 1
ATOM 3287 O O . VAL A 1 407 ? -0.233 -15.437 -7.719 1.00 69.31 407 VAL A O 1
ATOM 3290 N N . ALA A 1 408 ? -2.404 -15.741 -8.176 1.00 77.31 408 ALA A N 1
ATOM 3291 C CA . ALA A 1 408 ? -2.475 -14.669 -9.172 1.00 77.31 408 ALA A CA 1
ATOM 3292 C C . ALA A 1 408 ? -2.218 -13.287 -8.535 1.00 77.31 408 ALA A C 1
ATOM 3294 O O . ALA A 1 408 ? -2.717 -13.019 -7.438 1.00 77.31 408 ALA A O 1
ATOM 3295 N N . ILE A 1 409 ? -1.444 -12.423 -9.218 1.00 78.81 409 ILE A N 1
ATOM 3296 C CA . ILE A 1 409 ? -0.993 -11.113 -8.693 1.00 78.81 409 ILE A CA 1
ATOM 3297 C C . ILE A 1 409 ? -1.330 -9.874 -9.524 1.00 78.81 409 ILE A C 1
ATOM 3299 O O . ILE A 1 409 ? -1.203 -9.857 -10.780 1.00 78.81 409 ILE A O 1
#

Sequence (409 aa):
RQTPLAVRVSVAKQSEYEKTDVGPPTMRPLRLVKRSLTVVLAVCALYICFVAFKGLFVQPSNVEITEPYRLEPTASATEDKPEWRKILLVAYGRSGSSLTSAIIDRHPDVFSIFEPLFTLEQRHPGRIKGPRQTLIQTKRMQDSYDNECIAILEIFLNCSFESMNVEDIGNFQLRNSPGSRLLWECSLSTLQKTPRAALDCFLKARQACLRHPVKLVKSVRFRGQAVAQMMARNRDLKVLYLVRDPRGTISSQNIAFWKLVTDETLNYTRKFCQMFREDLAAIQPLFDRYPDRIKLVRYETLAEKPLLVSEELYGFLGLSFTSDVREFVFNSTSAGHKSTYNFATDRANSTSAAYAWRRRIHFPVVQATDQFCADVYRKLGYLPLRSEAELTDFRYKVKTDATFHGVAI

pLDDT: mean 81.45, std 21.65, range [26.33, 98.62]

Radius of gyration: 30.63 Å; Cα contacts (8 Å, |Δi|>4): 509; chains: 1; bounding box: 67×84×96 Å

Solvent-accessible surface area (backbone atoms only — not comparable to full-atom values): 23466 Å² total; per-residue (Å²): 144,86,85,81,90,79,88,83,84,86,85,83,82,90,82,89,83,87,88,85,91,81,84,88,88,79,92,77,86,88,87,80,76,80,71,60,60,60,53,52,53,52,54,53,52,53,51,52,51,51,53,52,57,57,66,75,69,68,76,82,76,88,72,81,81,73,75,84,84,78,77,72,84,73,77,88,70,81,76,75,67,78,82,55,44,30,37,40,39,34,23,56,65,72,25,50,56,67,40,55,48,53,55,58,47,57,41,89,50,41,29,29,35,26,36,68,56,52,40,54,61,73,66,41,87,39,43,50,91,59,81,56,82,77,47,54,77,42,69,72,42,40,56,52,50,42,52,53,48,48,53,55,50,50,28,64,61,66,45,43,63,89,79,54,55,69,66,50,48,50,24,74,49,17,57,77,22,82,51,25,22,54,41,25,54,25,51,60,37,54,80,77,46,57,74,65,61,24,49,55,40,43,53,50,33,39,51,55,44,68,72,27,53,27,29,36,41,36,31,56,83,60,52,30,62,47,47,54,55,49,48,73,76,32,87,63,43,32,36,40,41,36,38,52,60,64,61,40,26,52,38,47,37,32,73,74,69,54,69,62,56,68,72,58,44,48,59,46,42,50,53,50,31,50,53,50,45,53,24,53,62,44,42,54,64,43,48,79,75,33,57,88,32,46,44,63,42,31,34,59,51,39,31,67,37,47,67,65,43,48,46,52,51,24,56,68,70,74,45,82,77,43,70,71,39,53,52,48,48,44,34,36,27,62,68,27,67,70,59,87,54,92,83,59,60,44,19,38,42,26,43,62,61,56,55,50,34,49,82,68,50,56,60,72,54,46,50,52,37,45,61,55,27,46,68,51,22,68,50,67,23,44,47,77,66,93,44,70,67,52,45,66,37,82,85,56,72,54,58,56,95,39,46,47,93,86,39,77,74

InterPro domains:
  IPR000863 Sulfotransferase domain [PF00685] (86-377)
  IPR027417 P-loop containing nucleoside triphosphate hydrolase [G3DSA:3.40.50.300] (72-390)
  IPR027417 P-loop containing nucleoside triphosphate hydrolase [SSF52540] (86-383)
  IPR051135 Gal/GlcNAc/GalNAc Sulfotransferase [PTHR10704] (30-396)

Mean predicted aligned error: 13.0 Å

Nearest PDB structures (foldseek):
  3ap3-assembly2_C  TM=6.490E-01  e=9.393E-08  Homo sapiens
  5wri-assembly1_B  TM=6.202E-01  e=2.101E-07  Homo sapiens
  3ap3-assembly2_D  TM=6.085E-01  e=7.393E-07  Homo sapiens
  3ap3-assembly1_A  TM=6.366E-01  e=3.025E-06  Homo sapiens
  8w5z-assembly1_C  TM=6.121E-01  e=3.891E-06  Ixodes

Secondary structure (DSSP, 8-state):
--PPP-PPP--------------PPPP------SHHHHHHHHHHHHHHHHHHHHHTS-PPP----------------------PEEEEEEE-TTSSHHHHHHHHHTSTTEEEEE-TTHHHHHH-TTB--SSSS--BSSHHHHHHHHHHHHHHHHHHHTT-GGGS-HHHHT-GGGGGSHHHHHHHHHHHHTTTS-HHHHHHHHHHHHHHHHHSSEEEEEESS--HHHHHHHHHH-TTEEEEEEE--HHHHHHHHIIIII---HHHHHHHHHHHHHHHHHHHHHHHHHHHH-TTTEEEEEHHHHHHSHHHHHHHHHHHHT----HHHHHHHHIIIIIS----STT----S-HHHHHHGGGGTS-HHHHHHHHHHTHHHHHHHTB----SHHHHH-TTS-SB-SPEETTEE-

Organism: NCBI:txid370345